Protein AF-A0A960NZS7-F1 (afdb_monomer_lite)

pLDDT: mean 84.93, std 19.06, range [23.38, 98.81]

Structure (mmCIF, N/CA/C/O backbone):
data_AF-A0A960NZS7-F1
#
_entry.id   AF-A0A960NZS7-F1
#
loop_
_atom_site.group_PDB
_atom_site.id
_atom_site.type_symbol
_atom_site.label_atom_id
_atom_site.label_alt_id
_atom_site.label_comp_id
_atom_site.label_asym_id
_atom_site.label_entity_id
_atom_site.label_seq_id
_atom_site.pdbx_PDB_ins_code
_atom_site.Cartn_x
_atom_site.Cartn_y
_atom_site.Cartn_z
_atom_site.occupancy
_atom_site.B_iso_or_equiv
_atom_site.auth_seq_id
_atom_site.auth_comp_id
_atom_site.auth_asym_id
_atom_site.auth_atom_id
_atom_site.pdbx_PDB_model_num
ATOM 1 N N . CYS A 1 1 ? 3.645 1.994 23.453 1.00 45.16 1 CYS A N 1
ATOM 2 C CA . CYS A 1 1 ? 3.636 1.157 24.664 1.00 45.16 1 CYS A CA 1
ATOM 3 C C . CYS A 1 1 ? 3.934 -0.326 24.383 1.00 45.16 1 CYS A C 1
ATOM 5 O O . CYS A 1 1 ? 4.189 -1.056 25.328 1.00 45.16 1 CYS A O 1
ATOM 7 N N . TRP A 1 2 ? 3.995 -0.788 23.126 1.00 35.06 2 TRP A N 1
ATOM 8 C CA . TRP A 1 2 ? 4.380 -2.169 22.777 1.00 35.06 2 TRP A CA 1
ATOM 9 C C . TRP A 1 2 ? 5.903 -2.358 22.680 1.00 35.06 2 TRP A C 1
ATOM 11 O O . TRP A 1 2 ? 6.435 -2.773 21.655 1.00 35.06 2 TRP A O 1
ATOM 21 N N . GLY A 1 3 ? 6.624 -1.995 23.743 1.00 25.56 3 GLY A N 1
ATOM 22 C CA . GLY A 1 3 ? 8.083 -2.057 23.790 1.00 25.56 3 GLY A CA 1
ATOM 23 C C . GLY A 1 3 ? 8.600 -2.420 25.179 1.00 25.56 3 GLY A C 1
ATOM 24 O O . GLY A 1 3 ? 8.335 -1.711 26.139 1.00 25.56 3 GLY A O 1
ATOM 25 N N . SER A 1 4 ? 9.371 -3.511 25.229 1.00 28.12 4 SER A N 1
ATOM 26 C CA . SER A 1 4 ? 10.197 -4.019 26.337 1.00 28.12 4 SER A CA 1
ATOM 27 C C . SER A 1 4 ? 9.500 -4.469 27.630 1.00 28.12 4 SER A C 1
ATOM 29 O O . SER A 1 4 ? 9.410 -3.703 28.580 1.00 28.12 4 SER A O 1
ATOM 31 N N . ASN A 1 5 ? 9.221 -5.774 27.736 1.00 26.98 5 ASN A N 1
ATOM 32 C CA . ASN A 1 5 ? 9.272 -6.490 29.016 1.00 26.98 5 ASN A CA 1
ATOM 33 C C . ASN A 1 5 ? 10.422 -7.504 28.959 1.00 26.98 5 ASN A C 1
ATOM 35 O O . ASN A 1 5 ? 10.287 -8.625 28.474 1.00 26.98 5 ASN A O 1
ATOM 39 N N . ALA A 1 6 ? 11.594 -7.063 29.412 1.00 28.30 6 ALA A N 1
ATOM 40 C CA . ALA A 1 6 ? 12.795 -7.870 29.560 1.00 28.30 6 ALA A CA 1
ATOM 41 C C . ALA A 1 6 ? 12.907 -8.401 30.998 1.00 28.30 6 ALA A C 1
ATOM 43 O O . ALA A 1 6 ? 13.619 -7.807 31.792 1.00 28.30 6 ALA A O 1
ATOM 44 N N . TRP A 1 7 ? 12.232 -9.514 31.306 1.00 24.92 7 TRP A N 1
ATOM 45 C CA . TRP A 1 7 ? 12.499 -10.454 32.418 1.00 24.92 7 TRP A CA 1
ATOM 46 C C . TRP A 1 7 ? 11.805 -11.774 32.005 1.00 24.92 7 TRP A C 1
ATOM 48 O O . TRP A 1 7 ? 10.628 -11.748 31.688 1.00 24.92 7 TRP A O 1
ATOM 58 N N . GLY A 1 8 ? 12.399 -12.957 31.845 1.00 23.69 8 GLY A N 1
ATOM 59 C CA . GLY A 1 8 ? 13.513 -13.582 32.542 1.00 23.69 8 GLY A CA 1
ATOM 60 C C . GLY A 1 8 ? 12.998 -14.847 33.252 1.00 23.69 8 GLY A C 1
ATOM 61 O O . GLY A 1 8 ? 12.491 -14.739 34.356 1.00 23.69 8 GLY A O 1
ATOM 62 N N . GLN A 1 9 ? 13.197 -16.018 32.625 1.00 23.97 9 GLN A N 1
ATOM 63 C CA . GLN A 1 9 ? 13.119 -17.392 33.176 1.00 23.97 9 GLN A CA 1
ATOM 64 C C . GLN A 1 9 ? 11.736 -18.058 33.367 1.00 23.97 9 GLN A C 1
ATOM 66 O O . GLN A 1 9 ? 11.056 -17.870 34.369 1.00 23.97 9 GLN A O 1
ATOM 71 N N . LEU A 1 10 ? 11.412 -18.998 32.467 1.00 24.64 10 LEU A N 1
ATOM 72 C CA . LEU A 1 10 ? 10.583 -20.164 32.794 1.00 24.64 10 LEU A CA 1
ATOM 73 C C . LEU A 1 10 ? 11.508 -21.265 33.330 1.00 24.64 10 LEU A C 1
ATOM 75 O O . LEU A 1 10 ? 12.201 -21.937 32.566 1.00 24.64 10 LEU A O 1
ATOM 79 N N . GLY A 1 11 ? 11.546 -21.382 34.657 1.00 23.41 11 GLY A N 1
ATOM 80 C CA . GLY A 1 11 ? 12.049 -22.546 35.378 1.00 23.41 11 GLY A CA 1
ATOM 81 C C . GLY A 1 11 ? 10.955 -23.605 35.527 1.00 23.41 11 GLY A C 1
ATOM 82 O O . GLY A 1 11 ? 9.764 -23.308 35.555 1.00 23.41 11 GLY A O 1
ATOM 83 N N . ASP A 1 12 ? 11.407 -24.844 35.566 1.00 26.50 12 ASP A N 1
ATOM 84 C CA . ASP A 1 12 ? 10.692 -26.111 35.550 1.00 26.50 12 ASP A CA 1
ATOM 85 C C . ASP A 1 12 ? 9.736 -26.371 36.732 1.00 26.50 12 ASP A C 1
ATOM 87 O O . ASP A 1 12 ? 9.848 -25.844 37.836 1.00 26.50 12 ASP A O 1
ATOM 91 N N . GLY A 1 13 ? 8.745 -27.232 36.484 1.00 26.81 13 GLY A N 1
ATOM 92 C CA . GLY A 1 13 ? 7.772 -27.646 37.488 1.00 26.81 13 GLY A CA 1
ATOM 93 C C . GLY A 1 13 ? 8.310 -28.675 38.485 1.00 26.81 13 GLY A C 1
ATOM 94 O O . GLY A 1 13 ? 9.044 -29.585 38.114 1.00 26.81 13 GLY A O 1
ATOM 95 N N . SER A 1 14 ? 7.840 -28.614 39.737 1.00 26.67 14 SER A N 1
ATOM 96 C CA . SER A 1 14 ? 7.465 -29.803 40.528 1.00 26.67 14 SER A CA 1
ATOM 97 C C . SER A 1 14 ? 6.821 -29.487 41.900 1.00 26.67 14 SER A C 1
ATOM 99 O O . SER A 1 14 ? 7.374 -28.787 42.733 1.00 26.67 14 SER A O 1
ATOM 101 N N . VAL A 1 15 ? 5.647 -30.105 42.111 1.00 26.52 15 VAL A N 1
ATOM 102 C CA . VAL A 1 15 ? 5.163 -30.846 43.307 1.00 26.52 15 VAL A CA 1
ATOM 103 C C . VAL A 1 15 ? 4.882 -30.127 44.658 1.00 26.52 15 VAL A C 1
ATOM 105 O O . VAL A 1 15 ? 5.738 -29.971 45.513 1.00 26.52 15 VAL A O 1
ATOM 108 N N . ALA A 1 16 ? 3.580 -29.896 44.884 1.00 25.95 16 ALA A N 1
ATOM 109 C CA . ALA A 1 16 ? 2.684 -30.419 45.943 1.00 25.95 16 ALA A CA 1
ATOM 110 C C . ALA A 1 16 ? 2.871 -30.215 47.480 1.00 25.95 16 ALA A C 1
ATOM 112 O O . ALA A 1 16 ? 3.876 -30.550 48.096 1.00 25.95 16 ALA A O 1
ATOM 113 N N . THR A 1 17 ? 1.687 -29.982 48.084 1.00 28.19 17 THR A N 1
ATOM 114 C CA . THR A 1 17 ? 1.135 -30.408 49.401 1.00 28.19 17 THR A CA 1
ATOM 115 C C . THR A 1 17 ? 1.127 -29.427 50.587 1.00 28.19 17 THR A C 1
ATOM 117 O O . THR A 1 17 ? 2.158 -28.918 50.998 1.00 28.19 17 THR A O 1
ATOM 120 N N . GLY A 1 18 ? -0.053 -29.281 51.233 1.00 26.06 18 GLY A N 1
ATOM 121 C CA . GLY A 1 18 ? -0.123 -28.980 52.679 1.00 26.06 18 GLY A CA 1
ATOM 122 C C . GLY A 1 18 ? -1.305 -28.170 53.261 1.00 26.06 18 GLY A C 1
ATOM 123 O O . GLY A 1 18 ? -1.115 -27.026 53.624 1.00 26.06 18 GLY A O 1
ATOM 124 N N . ARG A 1 19 ? -2.470 -28.820 53.459 1.00 26.89 19 ARG A N 1
ATOM 125 C CA . ARG A 1 19 ? -3.451 -28.734 54.594 1.00 26.89 19 ARG A CA 1
ATOM 126 C C . ARG A 1 19 ? -4.042 -27.384 55.124 1.00 26.89 19 ARG A C 1
ATOM 128 O O . ARG A 1 19 ? -3.345 -26.485 55.561 1.00 26.89 19 ARG A O 1
ATOM 135 N N . ARG A 1 20 ? -5.393 -27.379 55.221 1.00 28.55 20 ARG A N 1
ATOM 136 C CA . ARG A 1 20 ? -6.362 -26.461 55.912 1.00 28.55 20 ARG A CA 1
ATOM 137 C C . ARG A 1 20 ? -6.342 -26.600 57.470 1.00 28.55 20 ARG A C 1
ATOM 139 O O . ARG A 1 20 ? -5.531 -27.414 57.912 1.00 28.55 20 ARG A O 1
ATOM 146 N N . PRO A 1 21 ? -7.311 -26.091 58.307 1.00 41.53 21 PRO A N 1
ATOM 147 C CA . PRO A 1 21 ? -8.420 -25.078 58.203 1.00 41.53 21 PRO A CA 1
ATOM 148 C C . PRO A 1 21 ? -8.537 -24.125 59.447 1.00 41.53 21 PRO A C 1
ATOM 150 O O . PRO A 1 21 ? -7.731 -24.270 60.346 1.00 41.53 21 PRO A O 1
ATOM 153 N N . VAL A 1 22 ? -9.564 -23.241 59.561 1.00 26.53 22 VAL A N 1
ATOM 154 C CA . VAL A 1 22 ? -10.521 -23.101 60.718 1.00 26.53 22 VAL A CA 1
ATOM 155 C C . VAL A 1 22 ? -11.740 -22.205 60.341 1.00 26.53 22 VAL A C 1
ATOM 157 O O . VAL A 1 22 ? -11.600 -21.199 59.657 1.00 26.53 22 VAL A O 1
ATOM 160 N N . ARG A 1 23 ? -12.946 -22.596 60.803 1.00 26.88 23 ARG A N 1
ATOM 161 C CA . ARG A 1 23 ? -14.270 -21.909 60.775 1.00 26.88 23 ARG A CA 1
ATOM 162 C C . ARG A 1 23 ? -14.588 -21.268 62.143 1.00 26.88 23 ARG A C 1
ATOM 164 O O . ARG A 1 23 ? -14.261 -21.916 63.130 1.00 26.88 23 ARG A O 1
ATOM 171 N N . TRP A 1 24 ? -15.422 -20.210 62.212 1.00 23.38 24 TRP A N 1
ATOM 172 C CA . TRP A 1 24 ? -16.720 -20.249 62.942 1.00 23.38 24 TRP A CA 1
ATOM 173 C C . TRP A 1 24 ? -17.677 -19.050 62.711 1.00 23.38 24 TRP A C 1
ATOM 175 O O . TRP A 1 24 ? -17.259 -17.960 62.351 1.00 23.38 24 TRP A O 1
ATOM 185 N N . LEU A 1 25 ? -18.975 -19.337 62.911 1.00 32.06 25 LEU A N 1
ATOM 186 C CA . LEU A 1 25 ? -20.222 -18.595 62.627 1.00 32.06 25 LEU A CA 1
ATOM 187 C C . LEU A 1 25 ? -20.608 -17.455 63.603 1.00 32.06 25 LEU A C 1
ATOM 189 O O . LEU A 1 25 ? -20.271 -17.517 64.782 1.00 32.06 25 LEU A O 1
ATOM 193 N N . GLY A 1 26 ? -21.541 -16.577 63.174 1.00 25.48 26 GLY A N 1
ATOM 194 C CA . GLY A 1 26 ? -22.447 -15.854 64.089 1.00 25.48 26 GLY A CA 1
ATOM 195 C C . GLY A 1 26 ? -23.623 -15.041 63.481 1.00 25.48 26 GLY A C 1
ATOM 196 O O . GLY A 1 26 ? -23.440 -13.887 63.137 1.00 25.48 26 GLY A O 1
ATOM 197 N N . LYS A 1 27 ? -24.823 -15.661 63.455 1.00 29.19 27 LYS A N 1
ATOM 198 C CA . LYS A 1 27 ? -26.230 -15.193 63.708 1.00 29.19 27 LYS A CA 1
ATOM 199 C C . LYS A 1 27 ? -26.909 -13.991 62.979 1.00 29.19 27 LYS A C 1
ATOM 201 O O . LYS A 1 27 ? -26.410 -12.878 62.939 1.00 29.19 27 LYS A O 1
ATOM 206 N N . SER A 1 28 ? -28.164 -14.240 62.562 1.00 30.06 28 SER A N 1
ATOM 207 C CA . SER A 1 28 ? -29.172 -13.367 61.897 1.00 30.06 28 SER A CA 1
ATOM 208 C C . SER A 1 28 ? -30.243 -12.811 62.874 1.00 30.06 28 SER A C 1
ATOM 210 O O . SER A 1 28 ? -30.555 -13.502 63.842 1.00 30.06 28 SER A O 1
ATOM 212 N N . ALA A 1 29 ? -30.823 -11.604 62.688 1.00 28.95 29 ALA A N 1
ATOM 213 C CA . ALA A 1 29 ? -32.162 -11.240 62.114 1.00 28.95 29 ALA A CA 1
ATOM 214 C C . ALA A 1 29 ? -32.610 -9.845 62.689 1.00 28.95 29 ALA A C 1
ATOM 216 O O . ALA A 1 29 ? -31.972 -9.458 63.669 1.00 28.95 29 ALA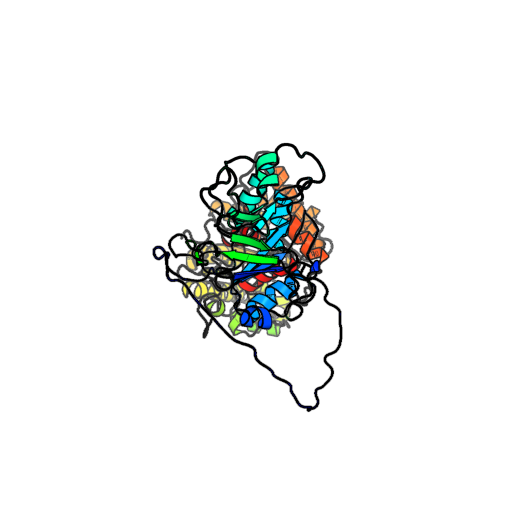 A O 1
ATOM 217 N N . PRO A 1 30 ? -33.671 -9.098 62.236 1.00 32.94 30 PRO A N 1
ATOM 218 C CA . PRO A 1 30 ? -34.753 -9.381 61.263 1.00 32.94 30 PRO A CA 1
ATOM 219 C C . PRO A 1 30 ? -34.999 -8.297 60.159 1.00 32.94 30 PRO A C 1
ATOM 221 O O . PRO A 1 30 ? -34.432 -7.210 60.182 1.00 32.94 30 PRO A O 1
ATOM 224 N N . ARG A 1 31 ? -35.878 -8.596 59.180 1.00 34.34 31 ARG A N 1
ATOM 225 C CA . ARG A 1 31 ? -36.291 -7.722 58.046 1.00 34.34 31 ARG A CA 1
ATOM 226 C C . ARG A 1 31 ? -37.604 -6.951 58.307 1.00 34.34 31 ARG A C 1
ATOM 228 O O . ARG A 1 31 ? -38.533 -7.565 58.829 1.00 34.34 31 ARG A O 1
ATOM 235 N N . PRO A 1 32 ? -37.776 -5.736 57.749 1.00 29.38 32 PRO A N 1
ATOM 236 C CA . PRO A 1 32 ? -39.064 -5.210 57.284 1.00 29.38 32 PRO A CA 1
ATOM 237 C C . PRO A 1 32 ? -39.233 -5.339 55.745 1.00 29.38 32 PRO A C 1
ATOM 239 O O . PRO A 1 32 ? -38.259 -5.515 55.015 1.00 29.38 32 PRO A O 1
ATOM 242 N N . ARG A 1 33 ? -40.479 -5.285 55.243 1.00 30.58 33 ARG A N 1
ATOM 243 C CA . ARG A 1 33 ? -40.894 -5.364 53.813 1.00 30.58 33 ARG A CA 1
ATOM 244 C C . ARG A 1 33 ? -41.700 -4.086 53.440 1.00 30.58 33 ARG A C 1
ATOM 246 O O . ARG A 1 33 ? -42.176 -3.429 54.359 1.00 30.58 33 ARG A O 1
ATOM 253 N N . PRO A 1 34 ? -41.910 -3.741 52.153 1.00 41.97 34 PRO A N 1
ATOM 254 C CA . PRO A 1 34 ? -41.131 -2.739 51.409 1.00 41.97 34 PRO A CA 1
ATOM 255 C C . PRO A 1 34 ? -41.996 -1.569 50.867 1.00 41.97 34 PRO A C 1
ATOM 257 O O . PRO A 1 34 ? -43.221 -1.691 50.844 1.00 41.97 34 PRO A O 1
ATOM 260 N N . PRO A 1 35 ? -41.415 -0.484 50.317 1.00 30.25 35 PRO A N 1
ATOM 261 C CA . PRO A 1 35 ? -42.078 0.314 49.292 1.00 30.25 35 PRO A CA 1
ATOM 262 C C . PRO A 1 35 ? -41.735 -0.194 47.881 1.00 30.25 35 PRO A C 1
ATOM 264 O O . PRO A 1 35 ? -40.772 -0.928 47.678 1.00 30.25 35 PRO A O 1
ATOM 267 N N . LEU A 1 36 ? -42.607 0.173 46.946 1.00 34.50 36 LEU A N 1
ATOM 268 C CA . LEU A 1 36 ? -42.810 -0.353 45.598 1.00 34.50 36 LEU A CA 1
ATOM 269 C C . LEU A 1 36 ? -41.548 -0.692 44.784 1.00 34.50 36 LEU A C 1
ATOM 271 O O . LEU A 1 36 ? -40.560 0.032 44.767 1.00 34.50 36 LEU A O 1
ATOM 275 N N . ALA A 1 37 ? -41.661 -1.809 44.064 1.00 40.31 37 ALA A N 1
ATOM 276 C CA . ALA A 1 37 ? -40.643 -2.414 43.223 1.00 40.31 37 ALA A CA 1
ATOM 277 C C . ALA A 1 37 ? -40.098 -1.460 42.147 1.00 40.31 37 ALA A C 1
ATOM 279 O O . ALA A 1 37 ? -40.767 -1.190 41.152 1.00 40.31 37 ALA A O 1
ATOM 280 N N . ALA A 1 38 ? -38.841 -1.052 42.315 1.00 37.16 38 ALA A N 1
ATOM 281 C CA . ALA A 1 38 ? -37.919 -0.927 41.196 1.00 37.16 38 ALA A CA 1
ATOM 282 C C . ALA A 1 38 ? -37.373 -2.332 40.897 1.00 37.16 38 ALA A C 1
ATOM 284 O O . ALA A 1 38 ? -37.069 -3.095 41.819 1.00 37.16 38 ALA A O 1
ATOM 285 N N . SER A 1 39 ? -37.322 -2.700 39.620 1.00 36.25 39 SER A N 1
ATOM 286 C CA . SER A 1 39 ? -36.790 -3.977 39.137 1.00 36.25 39 SER A CA 1
ATOM 287 C C . SER A 1 39 ? -35.440 -4.289 39.802 1.00 36.25 39 SER A C 1
ATOM 289 O O . SER A 1 39 ? -34.476 -3.547 39.642 1.00 36.25 39 SER A O 1
ATOM 291 N N . SER A 1 40 ? -35.372 -5.347 40.616 1.00 42.84 40 SER A N 1
ATOM 292 C CA . SER A 1 40 ? -34.230 -5.635 41.494 1.00 42.84 40 SER A CA 1
ATOM 293 C C . SER A 1 40 ? -33.114 -6.396 40.775 1.00 42.84 40 SER A C 1
ATOM 295 O O . SER A 1 40 ? -32.764 -7.515 41.163 1.00 42.84 40 SER A O 1
ATOM 297 N N . VAL A 1 41 ? -32.552 -5.803 39.728 1.00 58.62 41 VAL A N 1
ATOM 298 C CA . VAL A 1 41 ? -31.258 -6.241 39.203 1.00 58.62 41 VAL A CA 1
ATOM 299 C C . VAL A 1 41 ? -30.200 -5.423 39.938 1.00 58.62 41 VAL A C 1
ATOM 301 O O . VAL A 1 41 ? -30.225 -4.196 39.902 1.00 58.62 41 VAL A O 1
ATOM 304 N N . ALA A 1 42 ? -29.316 -6.086 40.690 1.00 69.00 42 ALA A N 1
ATOM 305 C CA . ALA A 1 42 ? -28.184 -5.399 41.309 1.00 69.00 42 ALA A CA 1
ATOM 306 C C . ALA A 1 42 ? -27.371 -4.687 40.210 1.00 69.00 42 ALA A C 1
ATOM 308 O O . ALA A 1 42 ? -27.179 -5.286 39.149 1.00 69.00 42 ALA A O 1
ATOM 309 N N . PRO A 1 43 ? -26.904 -3.443 40.433 1.00 79.81 43 PRO A N 1
ATOM 310 C CA . PRO A 1 43 ? -26.186 -2.705 39.405 1.00 79.81 43 PRO A CA 1
ATOM 311 C C . PRO A 1 43 ? -24.934 -3.478 38.989 1.00 79.81 43 PRO A C 1
ATOM 313 O O . PRO A 1 43 ? -24.236 -4.053 39.829 1.00 79.81 43 PRO A O 1
ATOM 316 N N . LEU A 1 44 ? -24.676 -3.512 37.684 1.00 92.44 44 LEU A N 1
ATOM 317 C CA . LEU A 1 44 ? -23.539 -4.217 37.107 1.00 92.44 44 LEU A CA 1
ATOM 318 C C . LEU A 1 44 ? -22.246 -3.526 37.560 1.00 92.44 44 LEU A C 1
ATOM 320 O O . LEU A 1 44 ? -22.124 -2.308 37.442 1.00 92.44 44 LEU A O 1
ATOM 324 N N . ARG A 1 45 ? -21.310 -4.299 38.122 1.00 95.88 45 ARG A N 1
ATOM 325 C CA . ARG A 1 45 ? -20.086 -3.790 38.761 1.00 95.88 45 ARG A CA 1
ATOM 326 C C . ARG A 1 45 ? -18.848 -4.013 37.901 1.00 95.88 45 ARG A C 1
ATOM 328 O O . ARG A 1 45 ? -18.781 -4.983 37.140 1.00 95.88 45 ARG A O 1
ATOM 335 N N . GLY A 1 46 ? -17.883 -3.129 38.092 1.00 96.75 46 GLY A N 1
ATOM 336 C CA . GLY A 1 46 ? -16.543 -3.228 37.543 1.00 96.75 46 GLY A CA 1
ATOM 337 C C . GLY A 1 46 ? -15.547 -2.486 38.420 1.00 96.75 46 GLY A C 1
ATOM 338 O O . GLY A 1 46 ? -15.897 -1.959 39.484 1.00 96.75 46 GLY A O 1
ATOM 339 N N . LEU A 1 47 ? -14.306 -2.442 37.962 1.00 97.31 47 LEU A N 1
ATOM 340 C CA . LEU A 1 47 ? -13.223 -1.730 38.626 1.00 97.31 47 LEU A CA 1
ATOM 341 C C . LEU A 1 47 ? -12.359 -1.004 37.600 1.00 97.31 47 LEU A C 1
ATOM 343 O O . LEU A 1 47 ? -12.338 -1.401 36.438 1.00 97.31 47 LEU A O 1
ATOM 347 N N . ASP A 1 48 ? -11.686 0.058 38.014 1.00 97.88 48 ASP A N 1
ATOM 348 C CA . ASP A 1 48 ? -10.664 0.700 37.195 1.00 97.88 48 ASP A CA 1
ATOM 349 C C . ASP A 1 48 ? -9.301 0.700 37.890 1.00 97.88 48 ASP A C 1
ATOM 351 O O . ASP A 1 48 ? -9.210 0.622 39.122 1.00 97.88 48 ASP A O 1
ATOM 355 N N . VAL A 1 49 ? -8.252 0.646 37.066 1.00 97.50 49 VAL A N 1
ATOM 356 C CA . VAL A 1 49 ? -6.860 0.443 37.476 1.00 97.50 49 VAL A CA 1
ATOM 357 C C . VAL A 1 49 ? -5.904 1.309 36.667 1.00 97.50 49 VAL A C 1
ATOM 359 O O . VAL A 1 49 ? -6.178 1.719 35.541 1.00 97.50 49 VAL A O 1
ATOM 362 N N . SER A 1 50 ? -4.725 1.527 37.230 1.00 93.69 50 SER A N 1
ATOM 363 C CA . SER A 1 50 ? -3.587 2.174 36.571 1.00 93.69 50 SER A CA 1
ATOM 364 C C . SER A 1 50 ? -2.290 1.551 37.081 1.00 93.69 50 SER A C 1
ATOM 366 O O . SER A 1 50 ? -2.315 0.598 37.863 1.00 93.69 50 SER A O 1
ATOM 368 N N . TYR A 1 51 ? -1.141 2.114 36.726 1.00 89.00 51 TYR A N 1
ATOM 369 C CA . TYR A 1 51 ? 0.158 1.725 37.267 1.00 89.00 51 TYR A CA 1
ATOM 370 C C . TYR A 1 51 ? 0.225 1.764 38.804 1.00 89.00 51 TYR A C 1
ATOM 372 O O . TYR A 1 51 ? 1.074 1.096 39.392 1.00 89.00 51 TYR A O 1
ATOM 380 N N . HIS A 1 52 ? -0.666 2.507 39.475 1.00 89.69 52 HIS A N 1
ATOM 381 C CA . HIS A 1 52 ? -0.797 2.487 40.935 1.00 89.69 52 HIS A CA 1
ATOM 382 C C . HIS A 1 52 ? -1.319 1.150 41.480 1.00 89.69 52 HIS A C 1
ATOM 384 O O . HIS A 1 52 ? -1.010 0.790 42.617 1.00 89.69 52 HIS A O 1
ATOM 390 N N . SER A 1 53 ? -2.079 0.409 40.675 1.00 93.25 53 SER A N 1
ATOM 391 C CA . SER A 1 53 ? -2.619 -0.906 41.020 1.00 93.25 53 SER A CA 1
ATOM 392 C C . SER A 1 53 ? -1.576 -2.018 40.878 1.00 93.25 53 SER A C 1
ATOM 394 O O . SER A 1 53 ? -1.685 -3.038 41.552 1.00 93.25 53 SER A O 1
ATOM 396 N N . GLY A 1 54 ? -0.535 -1.828 40.061 1.00 90.69 54 GLY A N 1
ATOM 397 C CA . GLY A 1 54 ? 0.485 -2.850 39.820 1.00 90.69 54 GLY A CA 1
ATOM 398 C C . GLY A 1 54 ? -0.102 -4.091 39.146 1.00 90.69 54 GLY A C 1
ATOM 399 O O . GLY A 1 54 ? -0.823 -3.974 38.172 1.00 90.69 54 GLY A O 1
ATOM 400 N N . HIS A 1 55 ? 0.203 -5.291 39.640 1.00 89.31 55 HIS A N 1
ATOM 401 C CA . HIS A 1 55 ? -0.372 -6.522 39.086 1.00 89.31 55 HIS A CA 1
ATOM 402 C C . HIS A 1 55 ? -1.783 -6.786 39.635 1.00 89.31 55 HIS A C 1
ATOM 404 O O . HIS A 1 55 ? -2.009 -6.649 40.838 1.00 89.31 55 HIS A O 1
ATOM 410 N N . VAL A 1 56 ? -2.701 -7.224 38.767 1.00 93.19 56 VAL A N 1
ATOM 411 C CA . VAL A 1 56 ? -4.124 -7.424 39.087 1.00 93.19 56 VAL A CA 1
ATOM 412 C C . VAL A 1 56 ? -4.543 -8.876 38.845 1.00 93.19 56 VAL A C 1
ATOM 414 O O . VAL A 1 56 ? -4.374 -9.404 37.746 1.00 93.19 56 VAL A O 1
ATOM 417 N N . ASP A 1 57 ? -5.158 -9.511 39.845 1.00 93.88 57 ASP A N 1
ATOM 418 C CA . ASP A 1 57 ? -5.823 -10.810 39.693 1.00 93.88 57 ASP A CA 1
ATOM 419 C C . ASP A 1 57 ? -7.249 -10.623 39.144 1.00 93.88 57 ASP A C 1
ATOM 421 O O . ASP A 1 57 ? -8.239 -10.444 39.866 1.00 93.88 57 ASP A O 1
ATOM 425 N N . TRP A 1 58 ? -7.360 -10.676 37.818 1.00 94.75 58 TRP A N 1
ATOM 426 C CA . TRP A 1 58 ? -8.634 -10.544 37.112 1.00 94.75 58 TRP A CA 1
ATOM 427 C C . TRP A 1 58 ? -9.598 -11.711 37.363 1.00 94.75 58 TRP A C 1
ATOM 429 O O . TRP A 1 58 ? -10.816 -11.529 37.298 1.00 94.75 58 TRP A O 1
ATOM 439 N N . ALA A 1 59 ? -9.095 -12.903 37.701 1.00 93.06 59 ALA A N 1
ATOM 440 C CA . ALA A 1 59 ? -9.946 -14.041 38.039 1.00 93.06 59 ALA A CA 1
ATOM 441 C C . ALA A 1 59 ? -10.629 -13.829 39.399 1.00 93.06 59 ALA A C 1
ATOM 443 O O . ALA A 1 59 ? -11.821 -14.126 39.547 1.00 93.06 59 ALA A O 1
ATOM 444 N N . ALA A 1 60 ? -9.915 -13.256 40.373 1.00 95.31 60 ALA A N 1
ATOM 445 C CA . ALA A 1 60 ? -10.488 -12.837 41.648 1.00 95.31 60 ALA A CA 1
ATOM 446 C C . ALA A 1 60 ? -11.556 -11.743 41.461 1.00 95.31 60 ALA A C 1
ATOM 448 O O . ALA A 1 60 ? -12.623 -11.821 42.079 1.00 95.31 60 ALA A O 1
ATOM 449 N N . ALA A 1 61 ? -11.340 -10.787 40.549 1.00 95.50 61 ALA A N 1
ATOM 450 C CA . ALA A 1 61 ? -12.342 -9.774 40.200 1.00 95.50 61 ALA A CA 1
ATOM 451 C C . ALA A 1 61 ? -13.628 -10.407 39.629 1.00 95.50 61 ALA A C 1
ATOM 453 O O . ALA A 1 61 ? -14.741 -10.148 40.105 1.00 95.50 61 ALA A O 1
ATOM 454 N N . VAL A 1 62 ? -13.498 -11.337 38.677 1.00 94.38 62 VAL A N 1
ATOM 455 C CA . VAL A 1 62 ? -14.644 -12.093 38.136 1.00 94.38 62 VAL A CA 1
ATOM 456 C C . VAL A 1 62 ? -15.370 -12.875 39.236 1.00 94.38 62 VAL A C 1
ATOM 458 O O . VAL A 1 62 ? -16.606 -12.853 39.295 1.00 94.38 62 VAL A O 1
ATOM 461 N N . ALA A 1 63 ? -14.627 -13.521 40.143 1.00 94.06 63 ALA A N 1
ATOM 462 C CA . ALA A 1 63 ? -15.179 -14.280 41.267 1.00 94.06 63 ALA A CA 1
ATOM 463 C C . ALA A 1 63 ? -15.931 -13.392 42.276 1.00 94.06 63 ALA A C 1
ATOM 465 O O . ALA A 1 63 ? -16.954 -13.811 42.826 1.00 94.06 63 ALA A O 1
ATOM 466 N N . ARG A 1 64 ? -15.485 -12.144 42.473 1.00 93.88 64 ARG A N 1
ATOM 467 C CA . ARG A 1 64 ? -16.192 -11.113 43.254 1.00 93.88 64 ARG A CA 1
ATOM 468 C C . ARG A 1 64 ? -17.497 -10.667 42.587 1.00 93.88 64 ARG A C 1
ATOM 470 O O . ARG A 1 64 ? -18.389 -10.127 43.251 1.00 93.88 64 ARG A O 1
ATOM 477 N N . GLY A 1 65 ? -17.638 -10.930 41.289 1.00 93.62 65 GLY A N 1
ATOM 478 C CA . GLY A 1 65 ? -18.816 -10.634 40.485 1.00 93.62 65 GLY A CA 1
ATOM 479 C C . GLY A 1 65 ? -18.667 -9.398 39.603 1.00 93.62 65 GLY A C 1
ATOM 480 O O . GLY A 1 65 ? -19.692 -8.826 39.231 1.00 93.62 65 GLY A O 1
ATOM 481 N N . ASP A 1 66 ? -17.439 -8.976 39.302 1.00 95.94 66 ASP A N 1
ATOM 482 C CA . ASP A 1 66 ? -17.176 -7.930 38.315 1.00 95.94 66 ASP A CA 1
ATOM 483 C C . ASP A 1 66 ? -17.431 -8.431 36.894 1.00 95.94 66 ASP A C 1
ATOM 485 O O . ASP A 1 66 ? -17.390 -9.635 36.613 1.00 95.94 66 ASP A O 1
ATOM 489 N N . ARG A 1 67 ? -17.799 -7.504 36.011 1.00 95.56 67 ARG A N 1
ATOM 490 C CA . ARG A 1 67 ? -18.193 -7.795 34.623 1.00 95.56 67 ARG A CA 1
ATOM 491 C C . ARG A 1 67 ? -17.495 -6.915 33.595 1.00 95.56 67 ARG A C 1
ATOM 493 O O . ARG A 1 67 ? -17.464 -7.285 32.426 1.00 95.56 67 ARG A O 1
ATOM 500 N N . PHE A 1 68 ? -16.924 -5.799 34.030 1.00 98.00 68 PHE A N 1
ATOM 501 C CA . PHE A 1 68 ? -16.063 -4.960 33.213 1.00 98.00 68 PHE A CA 1
ATOM 502 C C . PHE A 1 68 ? -14.877 -4.453 34.030 1.00 98.00 68 PHE A C 1
ATOM 504 O O . PHE A 1 68 ? -14.940 -4.425 35.263 1.00 98.00 68 PHE A O 1
ATOM 511 N N . GLY A 1 69 ? -13.827 -4.031 33.338 1.00 97.81 69 GLY A N 1
ATOM 512 C CA . GLY A 1 69 ? -12.736 -3.267 33.920 1.00 97.81 69 GLY A CA 1
ATOM 513 C C . GLY A 1 69 ? -12.295 -2.136 32.996 1.00 97.81 69 GLY A C 1
ATOM 514 O O . GLY A 1 69 ? -12.509 -2.210 31.787 1.00 97.81 69 GLY A O 1
ATOM 515 N N . LEU A 1 70 ? -11.708 -1.085 33.565 1.00 98.50 70 LEU A N 1
ATOM 516 C CA . LEU A 1 70 ? -11.075 0.007 32.824 1.00 98.50 70 LEU A CA 1
ATOM 517 C C . LEU A 1 70 ? -9.607 0.131 33.243 1.00 98.50 70 LEU A C 1
ATOM 519 O O . LEU A 1 70 ? -9.295 -0.018 34.418 1.00 98.50 70 LEU A O 1
ATOM 523 N N . THR A 1 71 ? -8.698 0.407 32.312 1.00 98.19 71 THR A N 1
ATOM 524 C CA . THR A 1 71 ? -7.282 0.646 32.635 1.00 98.19 71 THR A CA 1
ATOM 525 C C . THR A 1 71 ? -6.784 1.960 32.052 1.00 98.19 71 THR A C 1
ATOM 527 O O . THR A 1 71 ? -7.146 2.317 30.928 1.00 98.19 71 THR A O 1
ATOM 530 N N . LEU A 1 72 ? -5.918 2.664 32.782 1.00 97.38 72 LEU A N 1
ATOM 531 C CA . LEU A 1 72 ? -5.178 3.791 32.223 1.00 97.38 72 LEU A CA 1
ATOM 532 C C . LEU A 1 72 ? -4.314 3.265 31.078 1.00 97.38 72 LEU A C 1
ATOM 534 O O . LEU A 1 72 ? -3.619 2.261 31.237 1.00 97.38 72 LEU A O 1
ATOM 538 N N . ALA A 1 73 ? -4.378 3.928 29.927 1.00 91.06 73 ALA A N 1
ATOM 539 C CA . ALA A 1 73 ? -3.528 3.614 28.783 1.00 91.06 73 ALA A CA 1
ATOM 540 C C . ALA A 1 73 ? -2.455 4.678 28.574 1.00 91.06 73 ALA A C 1
ATOM 542 O O . ALA A 1 73 ? -1.275 4.368 28.412 1.00 91.06 73 ALA A O 1
ATOM 543 N N . THR A 1 74 ? -2.875 5.942 28.562 1.00 92.94 74 THR A N 1
ATOM 544 C CA . THR A 1 74 ? -2.028 7.077 28.185 1.00 92.94 74 THR A CA 1
ATOM 545 C C . THR A 1 74 ? -2.391 8.324 28.980 1.00 92.94 74 THR A C 1
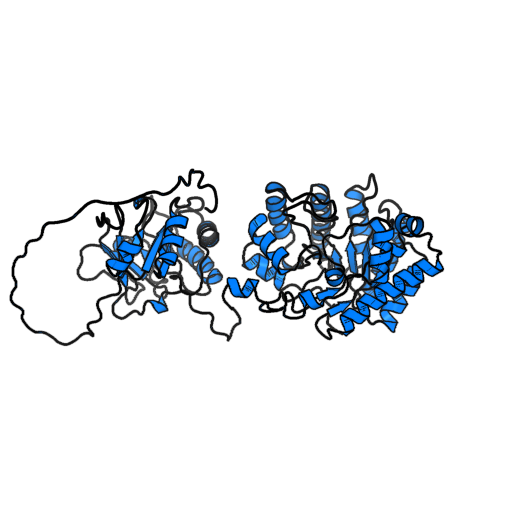ATOM 547 O O . THR A 1 74 ? -3.506 8.442 29.487 1.00 92.94 74 THR A O 1
ATOM 550 N N . ALA A 1 75 ? -1.452 9.261 29.084 1.00 93.31 75 ALA A N 1
ATOM 551 C CA . ALA A 1 75 ? -1.692 10.589 29.637 1.00 93.31 75 ALA A CA 1
ATOM 552 C C . ALA A 1 75 ? -0.911 11.624 28.825 1.00 93.31 75 ALA A C 1
ATOM 554 O O . ALA A 1 75 ? 0.257 11.393 28.512 1.00 93.31 75 ALA A O 1
ATOM 555 N N . GLY A 1 76 ? -1.525 12.756 28.485 1.00 91.31 76 GLY A N 1
ATOM 556 C CA . GLY A 1 76 ? -0.843 13.759 27.661 1.00 91.31 76 GLY A CA 1
ATOM 557 C C . GLY A 1 76 ? -0.360 13.182 26.323 1.00 91.31 76 GLY A C 1
ATOM 558 O O . GLY A 1 76 ? -0.916 12.211 25.811 1.00 91.31 76 GLY A O 1
ATOM 559 N N . VAL A 1 77 ? 0.669 13.774 25.732 1.00 85.31 77 VAL A N 1
ATOM 560 C CA . VAL A 1 77 ? 1.139 13.377 24.387 1.00 85.31 77 VAL A CA 1
ATOM 561 C C . VAL A 1 77 ? 2.177 12.250 24.374 1.00 85.31 77 VAL A C 1
ATOM 563 O O . VAL A 1 77 ? 2.500 11.745 23.303 1.00 85.31 77 VAL A O 1
ATOM 566 N N . ASP A 1 78 ? 2.721 11.856 25.530 1.00 79.94 78 ASP A N 1
ATOM 567 C CA . ASP A 1 78 ? 3.899 10.978 25.590 1.00 79.94 78 ASP A CA 1
ATOM 568 C C . ASP A 1 78 ? 3.852 9.871 26.656 1.00 79.94 78 ASP A C 1
ATOM 570 O O . ASP A 1 78 ? 4.558 8.865 26.522 1.00 79.94 78 ASP A O 1
ATOM 574 N N . PHE A 1 79 ? 3.021 9.986 27.696 1.00 86.94 79 PHE A N 1
ATOM 575 C CA . PHE A 1 79 ? 2.991 8.984 28.758 1.00 86.94 79 PHE A CA 1
ATOM 576 C C . PHE A 1 79 ? 2.211 7.738 28.331 1.00 86.94 79 PHE A C 1
ATOM 578 O O . PHE A 1 79 ? 1.092 7.816 27.820 1.00 86.94 79 PHE A O 1
ATOM 585 N N . CYS A 1 80 ? 2.810 6.581 28.600 1.00 79.69 80 CYS A N 1
ATOM 586 C CA . CYS A 1 80 ? 2.225 5.249 28.500 1.00 79.69 80 CYS A CA 1
ATOM 587 C C . CYS A 1 80 ? 2.161 4.645 29.901 1.00 79.69 80 CYS A C 1
ATOM 589 O O . CYS A 1 80 ? 3.182 4.626 30.592 1.00 79.69 80 CYS A O 1
ATOM 591 N N . ASP A 1 81 ? 1.021 4.080 30.289 1.00 81.38 81 ASP A N 1
ATOM 592 C CA . ASP A 1 81 ? 0.964 3.293 31.517 1.00 81.38 81 ASP A CA 1
ATOM 593 C C . ASP A 1 81 ? 1.770 1.985 31.338 1.00 81.38 81 ASP A C 1
ATOM 595 O O . ASP A 1 81 ? 1.483 1.210 30.419 1.00 81.38 81 ASP A O 1
ATOM 599 N N . PRO A 1 82 ? 2.790 1.716 32.177 1.00 79.38 82 PRO A N 1
ATOM 600 C CA . PRO A 1 82 ? 3.638 0.531 32.042 1.00 79.38 82 PRO A CA 1
ATOM 601 C C . PRO A 1 82 ? 2.904 -0.798 32.277 1.00 79.38 82 PRO A C 1
ATOM 603 O O . PRO A 1 82 ? 3.396 -1.832 31.832 1.00 79.38 82 PRO A O 1
ATOM 606 N N . PHE A 1 83 ? 1.748 -0.791 32.947 1.00 81.19 83 PHE A N 1
ATOM 607 C CA . PHE A 1 83 ? 0.919 -1.976 33.184 1.00 81.19 83 PHE A CA 1
ATOM 608 C C . PHE A 1 83 ? -0.258 -2.092 32.208 1.00 81.19 83 PHE A C 1
ATOM 610 O O . PHE A 1 83 ? -0.997 -3.076 32.272 1.00 81.19 83 PHE A O 1
ATOM 617 N N . PHE A 1 84 ? -0.430 -1.138 31.280 1.00 86.06 84 PHE A N 1
ATOM 618 C CA . PHE A 1 84 ? -1.567 -1.113 30.354 1.00 86.06 84 PHE A CA 1
ATOM 619 C C . PHE A 1 84 ? -1.781 -2.456 29.653 1.00 86.06 84 PHE A C 1
ATOM 621 O O . PHE A 1 84 ? -2.884 -2.992 29.688 1.00 86.06 84 PHE A O 1
ATOM 628 N N . PHE A 1 85 ? -0.733 -3.014 29.041 1.00 79.81 85 PHE A N 1
ATOM 629 C CA . PHE A 1 85 ? -0.845 -4.258 28.279 1.00 79.81 85 PHE A CA 1
ATOM 630 C C . PHE A 1 85 ? -1.262 -5.444 29.162 1.00 79.81 85 PHE A C 1
ATOM 632 O O . PHE A 1 85 ? -2.179 -6.185 28.805 1.00 79.81 85 PHE A O 1
ATOM 639 N N . ASP A 1 86 ? -0.642 -5.583 30.335 1.00 77.12 86 ASP A N 1
ATOM 640 C CA . ASP A 1 86 ? -0.941 -6.662 31.281 1.00 77.12 86 ASP A CA 1
ATOM 641 C C . ASP A 1 86 ? -2.391 -6.573 31.785 1.00 77.12 86 ASP A C 1
ATOM 643 O O . ASP A 1 86 ? -3.091 -7.585 31.882 1.00 77.12 86 ASP A O 1
ATOM 647 N N . HIS A 1 87 ? -2.879 -5.361 32.062 1.00 91.44 87 HIS A N 1
ATOM 648 C CA . HIS A 1 87 ? -4.275 -5.127 32.426 1.00 91.44 87 HIS A CA 1
ATOM 649 C C . HIS A 1 87 ? -5.231 -5.414 31.268 1.00 91.44 87 HIS A C 1
ATOM 651 O O . HIS A 1 87 ? -6.222 -6.125 31.442 1.00 91.44 87 HIS A O 1
ATOM 657 N N . TRP A 1 88 ? -4.927 -4.876 30.088 1.00 89.94 88 TRP A N 1
ATOM 658 C CA . TRP A 1 88 ? -5.752 -4.976 28.889 1.00 89.94 88 TRP A CA 1
ATOM 659 C C . TRP A 1 88 ? -5.983 -6.431 28.476 1.00 89.94 88 TRP A C 1
ATOM 661 O O . TRP A 1 88 ? -7.126 -6.860 28.282 1.00 89.94 88 TRP A O 1
ATOM 671 N N . GLU A 1 89 ? -4.910 -7.219 28.410 1.00 82.06 89 GLU A N 1
ATOM 672 C CA . GLU A 1 89 ? -4.991 -8.638 28.072 1.00 82.06 89 GLU A CA 1
ATOM 673 C C . GLU A 1 89 ? -5.522 -9.487 29.225 1.00 82.06 89 GLU A C 1
ATOM 675 O O . GLU A 1 89 ? -6.293 -10.421 28.990 1.00 82.06 89 GLU A O 1
ATOM 680 N N . GLY A 1 90 ? -5.177 -9.152 30.470 1.00 80.88 90 GLY A N 1
ATOM 681 C CA . GLY A 1 90 ? -5.681 -9.851 31.647 1.00 80.88 90 GLY A CA 1
ATOM 682 C C . GLY A 1 90 ? -7.208 -9.793 31.762 1.00 80.88 90 GLY A C 1
ATOM 683 O O . GLY A 1 90 ? -7.849 -10.821 32.000 1.00 80.88 90 GLY A O 1
ATOM 684 N N . MET A 1 91 ? -7.813 -8.631 31.490 1.00 93.56 91 MET A N 1
ATOM 685 C CA . MET A 1 91 ? -9.273 -8.482 31.430 1.00 93.56 91 MET A CA 1
ATOM 686 C C . MET A 1 91 ? -9.899 -9.362 30.344 1.00 93.56 91 MET A C 1
ATOM 688 O O . MET A 1 91 ? -10.869 -10.076 30.621 1.00 93.56 91 MET A O 1
ATOM 692 N N . ARG A 1 92 ? -9.322 -9.366 29.131 1.00 84.19 92 ARG A N 1
ATOM 693 C CA . ARG A 1 92 ? -9.807 -10.196 28.016 1.00 84.19 92 ARG A CA 1
ATOM 694 C C . ARG A 1 92 ? -9.757 -11.682 28.370 1.00 84.19 92 ARG A C 1
ATOM 696 O O . ARG A 1 92 ? -10.731 -12.399 28.158 1.00 84.19 92 ARG A O 1
ATOM 703 N N . GLN A 1 93 ? -8.640 -12.148 28.928 1.00 75.81 93 GLN A N 1
ATOM 704 C CA . GLN A 1 93 ? -8.446 -13.554 29.302 1.00 75.81 93 GLN A CA 1
ATOM 705 C C . GLN A 1 93 ? -9.397 -14.004 30.418 1.00 75.81 93 GLN A C 1
ATOM 707 O O . GLN A 1 93 ? -9.854 -15.147 30.410 1.00 75.81 93 GLN A O 1
ATOM 712 N N . ALA A 1 94 ? -9.734 -13.110 31.349 1.00 83.44 94 ALA A N 1
ATOM 713 C CA . ALA A 1 94 ? -10.706 -13.375 32.406 1.00 83.44 94 ALA A CA 1
ATOM 714 C C . ALA A 1 94 ? -12.171 -13.315 31.926 1.00 83.44 94 ALA A C 1
ATOM 716 O O . ALA A 1 94 ? -13.076 -13.702 32.668 1.00 83.44 94 ALA A O 1
ATOM 717 N N . GLY A 1 95 ? -12.423 -12.855 30.694 1.00 85.62 95 GLY A N 1
ATOM 718 C CA . GLY A 1 95 ? -13.768 -12.702 30.137 1.00 85.62 95 GLY A CA 1
ATOM 719 C C . GLY A 1 95 ? -14.521 -11.475 30.661 1.00 85.62 95 GLY A C 1
ATOM 720 O O . GLY A 1 95 ? -15.753 -11.476 30.681 1.00 85.62 95 GLY A O 1
ATOM 721 N N . LEU A 1 96 ? -13.800 -10.447 31.117 1.00 91.00 96 LEU A N 1
ATOM 722 C CA . LEU A 1 96 ? -14.370 -9.142 31.444 1.00 91.00 96 LEU A CA 1
ATOM 723 C C . LEU A 1 96 ? -14.500 -8.298 30.174 1.00 91.00 96 LEU A C 1
ATOM 725 O O . LEU A 1 96 ? -13.652 -8.361 29.287 1.00 91.00 96 LEU A O 1
ATOM 729 N N . VAL A 1 97 ? -15.527 -7.448 30.121 1.00 94.88 97 VAL A N 1
ATOM 730 C CA . VAL A 1 97 ? -15.548 -6.340 29.160 1.00 94.88 97 VAL A CA 1
ATOM 731 C C . VAL A 1 97 ? -14.421 -5.377 29.535 1.00 94.88 97 VAL A C 1
ATOM 733 O O . VAL A 1 97 ? -14.416 -4.836 30.640 1.00 94.88 97 VAL A O 1
ATOM 736 N N . ARG A 1 98 ? -13.464 -5.163 28.638 1.00 96.94 98 ARG A N 1
ATOM 737 C CA . ARG A 1 98 ? -12.326 -4.270 28.880 1.00 96.94 98 ARG A CA 1
ATOM 738 C C . ARG A 1 98 ? -12.607 -2.865 28.357 1.00 96.94 98 ARG A C 1
ATOM 740 O O . ARG A 1 98 ? -13.301 -2.684 27.361 1.00 96.94 98 ARG A O 1
ATOM 747 N N . GLY A 1 99 ? -12.062 -1.875 29.043 1.00 97.56 99 GLY A N 1
ATOM 748 C CA . GLY A 1 99 ? -12.091 -0.469 28.672 1.00 97.56 99 GLY A CA 1
ATOM 749 C C . GLY A 1 99 ? -10.751 0.185 28.958 1.00 97.56 99 GLY A C 1
ATOM 750 O O . GLY A 1 99 ? -9.967 -0.301 29.774 1.00 97.56 99 GLY A O 1
ATOM 751 N N . ALA A 1 100 ? -10.467 1.271 28.255 1.00 98.06 100 ALA A N 1
ATOM 752 C CA . ALA A 1 100 ? -9.248 2.038 28.443 1.00 98.06 100 ALA A CA 1
ATOM 753 C C . ALA A 1 100 ? -9.585 3.516 28.571 1.00 98.06 100 ALA A C 1
ATOM 755 O O . ALA A 1 100 ? -10.530 3.996 27.935 1.00 98.06 100 ALA A O 1
ATOM 756 N N . TYR A 1 101 ? -8.798 4.227 29.371 1.00 98.56 101 TYR A N 1
ATOM 757 C CA . TYR A 1 101 ? -8.936 5.665 29.529 1.00 98.56 101 TYR A CA 1
ATOM 758 C C . TYR A 1 101 ? -7.627 6.411 29.281 1.00 98.56 101 TYR A C 1
ATOM 760 O O . TYR A 1 101 ? -6.526 5.888 29.480 1.00 98.56 101 TYR A O 1
ATOM 768 N N . HIS A 1 102 ? -7.784 7.644 28.809 1.00 98.50 102 HIS A N 1
ATOM 769 C CA . HIS A 1 102 ? -6.722 8.613 28.603 1.00 98.50 102 HIS A CA 1
ATOM 770 C C . HIS A 1 102 ? -6.856 9.750 29.606 1.00 98.50 102 HIS A C 1
ATOM 772 O O . HIS A 1 102 ? -7.896 10.407 29.641 1.00 98.50 102 HIS A O 1
ATOM 778 N N . PHE A 1 103 ? -5.802 10.020 30.370 1.00 97.69 103 PHE A N 1
ATOM 779 C CA . PHE A 1 103 ? -5.766 11.163 31.277 1.00 97.69 103 PHE A CA 1
ATOM 780 C C . PHE A 1 103 ? -5.429 12.451 30.515 1.00 97.69 103 PHE A C 1
ATOM 782 O O . PHE A 1 103 ? -4.301 12.640 30.049 1.00 97.69 103 PHE A O 1
ATOM 789 N N . PHE A 1 104 ? -6.410 13.346 30.403 1.00 96.62 104 PHE A N 1
ATOM 790 C CA . PHE A 1 104 ? -6.321 14.566 29.610 1.00 96.62 104 PHE A CA 1
ATOM 791 C C . PHE A 1 104 ? -5.481 15.639 30.314 1.00 96.62 104 PHE A C 1
ATOM 793 O O . PHE A 1 104 ? -5.888 16.257 31.304 1.00 96.62 104 PHE A O 1
ATOM 800 N N . VAL A 1 105 ? -4.310 15.930 29.755 1.00 93.38 105 VAL A N 1
ATOM 801 C CA . VAL A 1 105 ? -3.430 17.010 30.197 1.00 93.38 105 VAL A CA 1
ATOM 802 C C . VAL A 1 105 ? -3.832 18.290 29.471 1.00 93.38 105 VAL A C 1
ATOM 804 O O . VAL A 1 105 ? -3.528 18.511 28.304 1.00 93.38 105 VAL A O 1
ATOM 807 N N . ALA A 1 106 ? -4.531 19.176 30.182 1.00 90.19 106 ALA A N 1
ATOM 808 C CA . ALA A 1 106 ? -5.135 20.369 29.584 1.00 90.19 106 ALA A CA 1
ATOM 809 C C . ALA A 1 106 ? -4.147 21.347 28.912 1.00 90.19 106 ALA A C 1
ATOM 811 O O . ALA A 1 106 ? -4.557 22.113 28.037 1.00 90.19 106 ALA A O 1
ATOM 812 N N . ASP A 1 107 ? -2.883 21.360 29.346 1.00 87.75 107 ASP A N 1
ATOM 813 C CA . ASP A 1 107 ? -1.832 22.205 28.763 1.00 87.75 107 ASP A CA 1
ATOM 814 C C . ASP A 1 107 ? -1.294 21.648 27.425 1.00 87.75 107 ASP A C 1
ATOM 816 O O . ASP A 1 107 ? -0.743 22.423 26.641 1.00 87.75 107 ASP A O 1
ATOM 820 N N . ASP A 1 108 ? -1.493 20.357 27.144 1.00 90.62 108 ASP A N 1
ATOM 821 C CA . ASP A 1 108 ? -1.001 19.686 25.938 1.00 90.62 108 ASP A CA 1
ATOM 822 C C . ASP A 1 108 ? -1.944 19.900 24.738 1.00 90.62 108 ASP A C 1
ATOM 824 O O . ASP A 1 108 ? -3.075 20.398 24.871 1.00 90.62 108 ASP A O 1
ATOM 828 N N . ASP A 1 109 ? -1.480 19.548 23.534 1.00 91.56 109 ASP A N 1
ATOM 829 C CA . ASP A 1 109 ? -2.339 19.559 22.352 1.00 91.56 109 ASP A CA 1
ATOM 830 C C . ASP A 1 109 ? -3.395 18.446 22.429 1.00 91.56 109 ASP A C 1
ATOM 832 O O . ASP A 1 109 ? -3.129 17.323 22.854 1.00 91.56 109 ASP A O 1
ATOM 836 N N . ALA A 1 110 ? -4.633 18.781 22.075 1.00 90.81 110 ALA A N 1
ATOM 837 C CA . ALA A 1 110 ? -5.768 17.881 22.250 1.00 90.81 110 ALA A CA 1
ATOM 838 C C . ALA A 1 110 ? -5.862 16.812 21.152 1.00 90.81 110 ALA A C 1
ATOM 840 O O . ALA A 1 110 ? -6.348 15.715 21.419 1.00 90.81 110 ALA A O 1
ATOM 841 N N . GLU A 1 111 ? -5.427 17.123 19.929 1.00 83.88 111 GLU A N 1
ATOM 842 C CA . GLU A 1 111 ? -5.459 16.173 18.816 1.00 83.88 111 GLU A CA 1
ATOM 843 C C . GLU A 1 111 ? -4.280 15.204 18.924 1.00 83.88 111 GLU A C 1
ATOM 845 O O . GLU A 1 111 ? -4.478 14.000 18.780 1.00 83.88 111 GLU A O 1
ATOM 850 N N . GLU A 1 112 ? -3.088 15.688 19.292 1.00 76.25 112 GLU A N 1
ATOM 851 C CA . GLU A 1 112 ? -1.931 14.825 19.580 1.00 76.25 112 GLU A CA 1
ATOM 852 C C . GLU A 1 112 ? -2.222 13.835 20.718 1.00 76.25 112 GLU A C 1
ATOM 854 O O . GLU A 1 112 ? -1.908 12.653 20.597 1.00 76.25 112 GLU A O 1
ATOM 859 N N . GLN A 1 113 ? -2.896 14.279 21.785 1.00 95.50 113 GLN A N 1
ATOM 860 C CA . GLN A 1 113 ? -3.368 13.410 22.869 1.00 95.50 113 GLN A CA 1
ATOM 861 C C . GLN A 1 113 ? -4.324 12.318 22.377 1.00 95.50 113 GLN A C 1
ATOM 863 O O . GLN A 1 113 ? -4.174 11.150 22.740 1.00 95.50 113 GLN A O 1
ATOM 868 N N . ALA A 1 114 ? -5.296 12.680 21.534 1.00 77.00 114 ALA A N 1
ATOM 869 C CA . ALA A 1 114 ? -6.243 11.724 20.969 1.00 77.00 114 ALA A CA 1
ATOM 870 C C . ALA A 1 114 ? -5.542 10.710 20.055 1.00 77.00 114 ALA A C 1
ATOM 872 O O . ALA A 1 114 ? -5.801 9.512 20.155 1.00 77.00 114 ALA A O 1
ATOM 873 N N . HIS A 1 115 ? -4.619 11.165 19.204 1.00 69.31 115 HIS A N 1
ATOM 874 C CA . HIS A 1 115 ? -3.820 10.290 18.350 1.00 69.31 115 HIS A CA 1
ATOM 875 C C . HIS A 1 115 ? -2.906 9.369 19.153 1.00 69.31 115 HIS A C 1
ATOM 877 O O . HIS A 1 115 ? -2.836 8.182 18.843 1.00 69.31 115 HIS A O 1
ATOM 883 N N . HIS A 1 116 ? -2.261 9.879 20.205 1.00 75.38 116 HIS A N 1
ATOM 884 C CA . HIS A 1 116 ? -1.470 9.060 21.119 1.00 75.38 116 HIS A CA 1
ATOM 885 C C . HIS A 1 116 ? -2.344 7.979 21.751 1.00 75.38 116 HIS A C 1
ATOM 887 O O . HIS A 1 116 ? -2.027 6.800 21.633 1.00 75.38 116 HIS A O 1
ATOM 893 N N . PHE A 1 117 ? -3.498 8.340 22.316 1.00 89.69 117 PHE A N 1
ATOM 894 C CA . PHE A 1 117 ? -4.418 7.377 22.919 1.00 89.69 117 PHE A CA 1
ATOM 895 C C . PHE A 1 117 ? -4.862 6.278 21.945 1.00 89.69 117 PHE A C 1
ATOM 897 O O . PHE A 1 117 ? -4.733 5.090 22.251 1.00 89.69 117 PHE A O 1
ATOM 904 N N . LEU A 1 118 ? -5.330 6.667 20.756 1.00 73.06 118 LEU A N 1
ATOM 905 C CA . LEU A 1 118 ? -5.798 5.742 19.721 1.00 73.06 118 LEU A CA 1
ATOM 906 C C . LEU A 1 118 ? -4.673 4.864 19.158 1.00 73.06 118 LEU A C 1
ATOM 908 O O . LEU A 1 118 ? -4.926 3.731 18.764 1.00 73.06 118 LEU A O 1
ATOM 912 N N . ALA A 1 119 ? -3.432 5.353 19.137 1.00 62.34 119 ALA A N 1
ATOM 913 C CA . ALA A 1 119 ? -2.281 4.566 18.703 1.00 62.34 119 ALA A CA 1
ATOM 914 C C . ALA A 1 119 ? -1.859 3.503 19.732 1.00 62.34 119 ALA A C 1
ATOM 916 O O . ALA A 1 119 ? -1.220 2.519 19.362 1.00 62.34 119 ALA A O 1
ATOM 917 N N . GLN A 1 120 ? -2.173 3.693 21.019 1.00 69.12 120 GLN A N 1
ATOM 918 C CA . GLN A 1 120 ? -1.768 2.759 22.075 1.00 69.12 120 GLN A CA 1
ATOM 919 C C . GLN A 1 120 ? -2.808 1.685 22.383 1.00 69.12 120 GLN A C 1
ATOM 921 O O . GLN A 1 120 ? -2.427 0.588 22.801 1.00 69.12 120 GLN A O 1
ATOM 926 N N . VAL A 1 121 ? -4.095 1.978 22.185 1.00 74.38 121 VAL A N 1
ATOM 927 C CA . VAL A 1 121 ? -5.181 1.064 22.546 1.00 74.38 121 VAL A CA 1
ATOM 928 C C . VAL A 1 121 ? -5.786 0.414 21.301 1.00 74.38 121 VAL A C 1
ATOM 930 O O . VAL A 1 121 ? -6.414 1.107 20.500 1.00 74.38 121 VAL A O 1
ATOM 933 N N . PRO A 1 122 ? -5.671 -0.917 21.142 1.00 77.00 122 PRO A N 1
ATOM 934 C CA . PRO A 1 122 ? -6.293 -1.634 20.035 1.00 77.00 122 PRO A CA 1
ATOM 935 C C . PRO A 1 122 ? -7.780 -1.876 20.337 1.00 77.00 122 PRO A C 1
ATOM 937 O O . PRO A 1 122 ? -8.169 -2.978 20.716 1.00 77.00 122 PRO A O 1
ATOM 940 N N . PHE A 1 123 ? -8.601 -0.830 20.232 1.00 79.75 123 PHE A N 1
ATOM 941 C CA . PHE A 1 123 ? -10.043 -0.917 20.472 1.00 79.75 123 PHE A CA 1
ATOM 942 C C . PHE A 1 123 ? -10.742 -1.838 19.461 1.00 79.75 123 PHE A C 1
ATOM 944 O O . PHE A 1 123 ? -10.561 -1.706 18.250 1.00 79.75 123 PHE A O 1
ATOM 951 N N . GLU A 1 124 ? -11.604 -2.724 19.956 1.00 78.31 124 GLU A N 1
ATOM 952 C CA . GLU A 1 124 ? -12.387 -3.670 19.159 1.00 78.31 124 GLU A CA 1
ATOM 953 C C . GLU A 1 124 ? -13.887 -3.598 19.516 1.00 78.31 124 GLU A C 1
ATOM 955 O O . GLU A 1 124 ? -14.251 -3.209 20.630 1.00 78.31 124 GLU A O 1
ATOM 960 N N . PRO A 1 125 ? -14.804 -3.988 18.606 1.00 81.44 125 PRO A N 1
ATOM 961 C CA . PRO A 1 125 ? -16.216 -4.137 18.949 1.00 81.44 125 PRO A CA 1
ATOM 962 C C . PRO A 1 125 ? -16.414 -5.034 20.175 1.00 81.44 125 PRO A C 1
ATOM 964 O O . PRO A 1 125 ? -15.858 -6.129 20.257 1.00 81.44 125 PRO A O 1
ATOM 967 N N . GLY A 1 126 ? -17.246 -4.585 21.113 1.00 81.69 126 GLY A N 1
ATOM 968 C CA . GLY A 1 126 ? -17.445 -5.254 22.400 1.00 81.69 126 GLY A CA 1
ATOM 969 C C . GLY A 1 126 ? -16.543 -4.759 23.535 1.00 81.69 126 GLY A C 1
ATOM 970 O O . GLY A 1 126 ? -16.871 -5.032 24.690 1.00 81.69 126 GLY A O 1
ATOM 971 N N . ASP A 1 127 ? -15.490 -3.986 23.251 1.00 91.12 127 ASP A N 1
ATOM 972 C CA . ASP A 1 127 ? -14.800 -3.192 24.272 1.00 91.12 127 ASP A CA 1
ATOM 973 C C . ASP A 1 127 ? -15.682 -2.013 24.707 1.00 91.12 127 ASP A C 1
ATOM 975 O O . ASP A 1 127 ? -16.577 -1.583 23.974 1.00 91.12 127 ASP A O 1
ATOM 979 N N . LEU A 1 128 ? -15.434 -1.458 25.894 1.00 96.69 128 LEU A N 1
ATOM 980 C CA . LEU A 1 128 ? -16.027 -0.179 26.285 1.00 96.69 128 LEU A CA 1
ATOM 981 C C . LEU A 1 128 ? -15.570 0.933 25.331 1.00 96.69 128 LEU A C 1
ATOM 983 O O . LEU A 1 128 ? -14.416 0.966 24.903 1.00 96.69 128 LEU A O 1
ATOM 987 N N . LEU A 1 129 ? -16.474 1.873 25.047 1.00 97.75 129 LEU A N 1
ATOM 988 C CA . LEU A 1 129 ? -16.165 3.104 24.318 1.00 97.75 129 LEU A CA 1
ATOM 989 C C . LEU A 1 129 ? -14.965 3.814 24.972 1.00 97.75 129 LEU A C 1
ATOM 991 O O . LEU A 1 129 ? -14.898 3.846 26.207 1.00 97.75 129 LEU A O 1
ATOM 995 N N . PRO A 1 130 ? -14.039 4.408 24.192 1.00 98.12 130 PRO A N 1
ATOM 996 C CA . PRO A 1 130 ? -12.847 5.014 24.771 1.00 98.12 130 PRO A CA 1
ATOM 997 C C . PRO A 1 130 ? -13.208 6.119 25.744 1.00 98.12 130 PRO A C 1
ATOM 999 O O . PRO A 1 130 ? -14.149 6.877 25.504 1.00 98.12 130 PRO A O 1
ATOM 1002 N N . VAL A 1 131 ? -12.452 6.226 26.828 1.00 98.81 131 VAL A N 1
ATOM 1003 C CA . VAL A 1 131 ? -12.723 7.217 27.863 1.00 98.81 131 VAL A CA 1
ATOM 1004 C C . VAL A 1 131 ? -11.685 8.329 27.814 1.00 98.81 131 VAL A C 1
ATOM 1006 O O . VAL A 1 131 ? -10.483 8.064 27.830 1.00 98.81 131 VAL A O 1
ATOM 1009 N N . VAL A 1 132 ? -12.146 9.577 27.820 1.00 98.56 132 VAL A N 1
ATOM 1010 C CA . VAL A 1 132 ? -11.310 10.723 28.188 1.00 98.56 132 VAL A CA 1
ATOM 1011 C C . VAL A 1 132 ? -11.571 11.090 29.639 1.00 98.56 132 VAL A C 1
ATOM 1013 O O . VAL A 1 132 ? -12.696 11.415 30.015 1.00 98.56 132 VAL A O 1
ATOM 1016 N N . ASP A 1 133 ? -10.529 11.025 30.451 1.00 98.06 133 ASP A N 1
ATOM 1017 C CA . ASP A 1 133 ? -10.529 11.487 31.830 1.00 98.06 133 ASP A CA 1
ATOM 1018 C C . ASP A 1 133 ? -10.120 12.961 31.857 1.00 98.06 133 ASP A C 1
ATOM 1020 O O . ASP A 1 133 ? -8.983 13.317 31.547 1.00 98.06 133 ASP A O 1
ATOM 1024 N N . ILE A 1 134 ? -11.079 13.830 32.187 1.00 95.50 134 ILE A N 1
ATOM 1025 C CA . ILE A 1 134 ? -10.882 15.273 32.291 1.00 95.50 134 ILE A CA 1
ATOM 1026 C C . ILE A 1 134 ? -11.358 15.779 33.655 1.00 95.50 134 ILE A C 1
ATOM 1028 O O . ILE A 1 134 ? -12.491 16.231 33.846 1.00 95.50 134 ILE A O 1
ATOM 1032 N N . GLU A 1 135 ? -10.456 15.724 34.630 1.00 84.62 135 GLU A N 1
ATOM 1033 C CA . GLU A 1 135 ? -10.774 16.103 36.012 1.00 84.62 135 GLU A CA 1
ATOM 1034 C C . GLU A 1 135 ? -9.736 16.996 36.704 1.00 84.62 135 GLU A C 1
ATOM 1036 O O . GLU A 1 135 ? -9.970 17.481 37.814 1.00 84.62 135 GLU A O 1
ATOM 1041 N N . SER A 1 136 ? -8.592 17.253 36.070 1.00 74.94 136 SER A N 1
ATOM 1042 C CA . SER A 1 136 ? -7.477 17.940 36.719 1.00 74.94 136 SER A CA 1
ATOM 1043 C C . SER A 1 136 ? -6.845 19.003 35.834 1.00 74.94 136 SER A C 1
ATOM 1045 O O . SER A 1 136 ? -6.708 18.857 34.621 1.00 74.94 136 SER A O 1
ATOM 1047 N N . ARG A 1 137 ? -6.436 20.110 36.462 1.00 70.56 137 ARG A N 1
ATOM 1048 C CA . ARG A 1 137 ? -5.628 21.160 35.839 1.00 70.56 137 ARG A CA 1
ATOM 1049 C C . ARG A 1 137 ? -4.649 21.742 36.841 1.00 70.56 137 ARG A C 1
ATOM 1051 O O . ARG A 1 137 ? -5.037 22.120 37.942 1.00 70.56 137 ARG A O 1
ATOM 1058 N N . LYS A 1 138 ? -3.394 21.923 36.423 1.00 66.12 138 LYS A N 1
ATOM 1059 C CA . LYS A 1 138 ? -2.377 22.616 37.234 1.00 66.12 138 LYS A CA 1
ATOM 1060 C C . LYS A 1 138 ? -2.664 24.120 37.368 1.00 66.12 138 LYS A C 1
ATOM 1062 O O . LYS A 1 138 ? -2.227 24.743 38.331 1.00 66.12 138 LYS A O 1
ATOM 1067 N N . ARG A 1 139 ? -3.386 24.710 36.404 1.00 73.44 139 ARG A N 1
ATOM 1068 C CA . ARG A 1 139 ? -3.724 26.145 36.322 1.00 73.44 139 ARG A CA 1
ATOM 1069 C C . ARG A 1 139 ? -4.972 26.393 35.456 1.00 73.44 139 ARG A C 1
ATOM 1071 O O . ARG A 1 139 ? -5.427 25.477 34.770 1.00 73.44 139 ARG A O 1
ATOM 1078 N N . PRO A 1 140 ? -5.550 27.609 35.448 1.00 76.31 140 PRO A N 1
ATOM 1079 C CA . PRO A 1 140 ? -6.551 27.988 34.455 1.00 76.31 140 PRO A CA 1
ATOM 1080 C C . PRO A 1 140 ? -6.030 27.786 33.027 1.00 76.31 140 PRO A C 1
ATOM 1082 O O . PRO A 1 140 ? -4.985 28.331 32.679 1.00 76.31 140 PRO A O 1
ATOM 1085 N N . VAL A 1 141 ? -6.758 27.016 32.215 1.00 78.56 141 VAL A N 1
ATOM 1086 C CA . VAL A 1 141 ? -6.458 26.811 30.792 1.00 78.56 141 VAL A CA 1
ATOM 1087 C C . VAL A 1 141 ? -7.580 27.456 29.975 1.00 78.56 141 VAL A C 1
ATOM 1089 O O . VAL A 1 141 ? -8.739 27.071 30.163 1.00 78.56 141 VAL A O 1
ATOM 1092 N N . PRO A 1 142 ? -7.278 28.445 29.113 1.00 78.44 142 PRO A N 1
ATOM 1093 C CA . PRO A 1 142 ? -8.260 29.020 28.201 1.00 78.44 142 PRO A CA 1
ATOM 1094 C C . PRO A 1 142 ? -8.863 27.961 27.275 1.00 78.44 142 PRO A C 1
ATOM 1096 O O . PRO A 1 142 ? -8.167 27.050 26.820 1.00 78.44 142 PRO A O 1
ATOM 1099 N N . ASP A 1 143 ? -10.154 28.114 26.986 1.00 86.81 143 ASP A N 1
ATOM 1100 C CA . ASP A 1 143 ? -10.869 27.343 25.964 1.00 86.81 143 ASP A CA 1
ATOM 1101 C C . ASP A 1 143 ? -10.839 25.818 26.169 1.00 86.81 143 ASP A C 1
ATOM 1103 O O . ASP A 1 143 ? -10.847 25.047 25.208 1.00 86.81 143 ASP A O 1
ATOM 1107 N N . LEU A 1 144 ? -10.827 25.362 27.427 1.00 92.19 144 LEU A N 1
ATOM 1108 C CA . LEU A 1 144 ? -10.847 23.933 27.751 1.00 92.19 144 LEU A CA 1
ATOM 1109 C C . LEU A 1 144 ? -12.007 23.160 27.088 1.00 92.19 144 LEU A C 1
ATOM 1111 O O . LEU A 1 144 ? -11.731 22.083 26.562 1.00 92.19 144 LEU A O 1
ATOM 1115 N N . PRO A 1 145 ? -13.253 23.681 27.015 1.00 94.06 145 PRO A N 1
ATOM 1116 C CA . PRO A 1 145 ? -14.315 23.031 26.244 1.00 94.06 145 PRO A CA 1
ATOM 1117 C C . PRO A 1 145 ? -13.929 22.793 24.778 1.00 94.06 145 PRO A C 1
ATOM 1119 O O . PRO A 1 145 ? -14.059 21.683 24.272 1.00 94.06 145 PRO A O 1
ATOM 1122 N N . ALA A 1 146 ? -13.361 23.795 24.103 1.00 93.88 146 ALA A N 1
ATOM 1123 C CA . ALA A 1 146 ? -12.949 23.659 22.707 1.00 93.88 146 ALA A CA 1
ATOM 1124 C C . ALA A 1 146 ? -11.788 22.665 22.530 1.00 93.88 146 ALA A C 1
ATOM 1126 O O . ALA A 1 146 ? -11.700 21.998 21.502 1.00 93.88 146 ALA A O 1
ATOM 1127 N N . ARG A 1 147 ? -10.893 22.554 23.518 1.00 94.81 147 ARG A N 1
ATOM 1128 C CA . ARG A 1 147 ? -9.819 21.547 23.533 1.00 94.81 147 ARG A CA 1
ATOM 1129 C C . ARG A 1 147 ? -10.383 20.141 23.690 1.00 94.81 147 ARG A C 1
ATOM 1131 O O . ARG A 1 147 ? -10.071 19.283 22.872 1.00 94.81 147 ARG A O 1
ATOM 1138 N N . LEU A 1 148 ? -11.259 19.932 24.673 1.00 96.38 148 LEU A N 1
ATOM 1139 C CA . LEU A 1 148 ? -11.936 18.650 24.852 1.00 96.38 148 LEU A CA 1
ATOM 1140 C C . LEU A 1 148 ? -12.704 18.259 23.583 1.00 96.38 148 LEU A C 1
ATOM 1142 O O . LEU A 1 148 ? -12.601 17.121 23.145 1.00 96.38 148 LEU A O 1
ATOM 1146 N N . ARG A 1 149 ? -13.412 19.204 22.947 1.00 97.06 149 ARG A N 1
ATOM 1147 C CA . ARG A 1 149 ? -14.117 18.961 21.680 1.00 97.06 149 ARG A CA 1
ATOM 1148 C C . ARG A 1 149 ? -13.194 18.389 20.605 1.00 97.06 149 ARG A C 1
ATOM 1150 O O . ARG A 1 149 ? -13.557 17.395 19.997 1.00 97.06 149 ARG A O 1
ATOM 1157 N N . ARG A 1 150 ? -12.000 18.959 20.406 1.00 94.25 150 ARG A N 1
ATOM 1158 C CA . ARG A 1 150 ? -11.048 18.454 19.400 1.00 94.25 150 ARG A CA 1
ATOM 1159 C C . ARG A 1 150 ? -10.591 17.026 19.692 1.00 94.25 150 ARG A C 1
ATOM 1161 O O . ARG A 1 150 ? -10.573 16.209 18.779 1.00 94.25 150 ARG A O 1
ATOM 1168 N N . PHE A 1 151 ? -10.302 16.712 20.955 1.00 97.06 151 PHE A N 1
ATOM 1169 C CA . PHE A 1 151 ? -9.989 15.339 21.363 1.00 97.06 151 PHE A CA 1
ATOM 1170 C C . PHE A 1 151 ? -11.158 14.391 21.056 1.00 97.06 151 PHE A C 1
ATOM 1172 O O . PHE A 1 151 ? -10.976 13.362 20.406 1.00 97.06 151 PHE A O 1
ATOM 1179 N N . LEU A 1 152 ? -12.369 14.758 21.491 1.00 97.06 152 LEU A N 1
ATOM 1180 C CA . LEU A 1 152 ? -13.579 13.957 21.292 1.00 97.06 152 LEU A CA 1
ATOM 1181 C C . LEU A 1 152 ? -13.874 13.742 19.807 1.00 97.06 152 LEU A C 1
ATOM 1183 O O . LEU A 1 152 ? -14.203 12.627 19.430 1.00 97.06 152 LEU A O 1
ATOM 1187 N N . ASP A 1 153 ? -13.714 14.768 18.969 1.00 87.94 153 ASP A N 1
ATOM 1188 C CA . ASP A 1 153 ? -13.955 14.684 17.529 1.00 87.94 153 ASP A CA 1
ATOM 1189 C C . ASP A 1 153 ? -12.982 13.707 16.851 1.00 87.94 153 ASP A C 1
ATOM 1191 O O . ASP A 1 153 ? -13.383 12.956 15.963 1.00 87.94 153 ASP A O 1
ATOM 1195 N N . VAL A 1 154 ? -11.705 13.688 17.256 1.00 76.19 154 VAL A N 1
ATOM 1196 C CA . VAL A 1 154 ? -10.716 12.728 16.735 1.00 76.19 154 VAL A CA 1
ATOM 1197 C C . VAL A 1 154 ? -11.083 11.301 17.145 1.00 76.19 154 VAL A C 1
ATOM 1199 O O . VAL A 1 154 ? -11.137 10.415 16.291 1.00 76.19 154 VAL A O 1
ATOM 1202 N N . VAL A 1 155 ? -11.393 11.080 18.425 1.00 82.88 155 VAL A N 1
ATOM 1203 C CA . VAL A 1 155 ? -11.767 9.752 18.934 1.00 82.88 155 VAL A CA 1
ATOM 1204 C C . VAL A 1 155 ? -13.089 9.268 18.336 1.00 82.88 155 VAL A C 1
ATOM 1206 O O . VAL A 1 155 ? -13.168 8.133 17.878 1.00 82.88 155 VAL A O 1
ATOM 1209 N N . GLU A 1 156 ? -14.110 10.121 18.258 1.00 88.44 156 GLU A N 1
ATOM 1210 C CA . GLU A 1 156 ? -15.415 9.783 17.679 1.00 88.44 156 GLU A CA 1
ATOM 1211 C C . GLU A 1 156 ? -15.299 9.437 16.192 1.00 88.44 156 GLU A C 1
ATOM 1213 O O . GLU A 1 156 ? -15.894 8.453 15.752 1.00 88.44 156 GLU A O 1
ATOM 1218 N N . ARG A 1 157 ? -14.487 10.179 15.423 1.00 76.88 157 ARG A N 1
ATOM 1219 C CA . ARG A 1 157 ? -14.213 9.850 14.014 1.00 76.88 157 ARG A CA 1
ATOM 1220 C C . ARG A 1 157 ? -13.506 8.506 13.855 1.00 76.88 157 ARG A C 1
ATOM 1222 O O . ARG A 1 157 ? -13.864 7.757 12.954 1.00 76.88 157 ARG A O 1
ATOM 1229 N N . SER A 1 158 ? -12.535 8.203 14.717 1.00 65.25 158 SER A N 1
ATOM 1230 C CA . SER A 1 158 ? -11.754 6.963 14.634 1.00 65.25 158 SER A CA 1
ATOM 1231 C C . SER A 1 158 ? -12.559 5.726 15.050 1.00 65.25 158 SER A C 1
ATOM 1233 O O . SER A 1 158 ? -12.467 4.678 14.416 1.00 65.25 158 SER A O 1
ATOM 1235 N N . ILE A 1 159 ? -13.381 5.852 16.091 1.00 82.12 159 ILE A N 1
ATOM 1236 C CA . ILE A 1 159 ? -14.145 4.741 16.676 1.00 82.12 159 ILE A CA 1
ATOM 1237 C C . ILE A 1 159 ? -15.503 4.563 15.989 1.00 82.12 159 ILE A C 1
ATOM 1239 O O . ILE A 1 159 ? -16.080 3.478 16.016 1.00 82.12 159 ILE A O 1
ATOM 1243 N N . GLY A 1 160 ? -16.037 5.629 15.384 1.00 79.12 160 GLY A N 1
ATOM 1244 C CA . GLY A 1 160 ? -17.388 5.660 14.822 1.00 79.12 160 GLY A CA 1
ATOM 1245 C C . GLY A 1 160 ? -18.493 5.742 15.881 1.00 79.12 160 GLY A C 1
ATOM 1246 O O . GLY A 1 160 ? -19.666 5.550 15.563 1.00 79.12 160 GLY A O 1
ATOM 1247 N N . ALA A 1 161 ? -18.138 6.013 17.139 1.00 85.38 161 ALA A N 1
ATOM 1248 C CA . ALA A 1 161 ? -19.066 6.156 18.251 1.00 85.38 161 ALA A CA 1
ATOM 1249 C C . ALA A 1 161 ? -18.545 7.177 19.269 1.00 85.38 161 ALA A C 1
ATOM 1251 O O . ALA A 1 161 ? -17.342 7.408 19.387 1.00 85.38 161 ALA A O 1
ATOM 1252 N N . ARG A 1 162 ? -19.469 7.787 20.017 1.00 95.06 162 ARG A N 1
ATOM 1253 C CA . ARG A 1 162 ? -19.144 8.830 20.995 1.00 95.06 162 ARG A CA 1
ATOM 1254 C C . ARG A 1 162 ? -18.351 8.254 22.173 1.00 95.06 162 ARG A C 1
ATOM 1256 O O . ARG A 1 162 ? -18.897 7.397 22.866 1.00 95.06 162 ARG A O 1
ATOM 1263 N N . PRO A 1 163 ? -17.122 8.727 22.443 1.00 97.50 163 PRO A N 1
ATOM 1264 C CA . PRO A 1 163 ? -16.359 8.314 23.620 1.00 97.50 163 PRO A CA 1
ATOM 1265 C C . PRO A 1 163 ? -17.046 8.704 24.935 1.00 97.50 163 PRO A C 1
ATOM 1267 O O . PRO A 1 163 ? -17.909 9.579 24.980 1.00 97.50 163 PRO A O 1
ATOM 1270 N N . ILE A 1 164 ? -16.646 8.058 26.026 1.00 98.69 164 ILE A N 1
ATOM 1271 C CA . ILE A 1 164 ? -17.130 8.351 27.376 1.00 98.69 164 ILE A CA 1
ATOM 1272 C C . ILE A 1 164 ? -16.318 9.513 27.949 1.00 98.69 164 ILE A C 1
ATOM 1274 O O . ILE A 1 164 ? -15.093 9.543 27.843 1.00 98.69 164 ILE A O 1
ATOM 1278 N N . ILE A 1 165 ? -16.992 10.455 28.601 1.00 98.62 165 ILE A N 1
ATOM 1279 C CA . ILE A 1 165 ? -16.334 11.514 29.368 1.00 98.62 165 ILE A CA 1
ATOM 1280 C C . ILE A 1 165 ? -16.324 11.100 30.833 1.00 98.62 165 ILE A C 1
ATOM 1282 O O . ILE A 1 165 ? -17.388 10.910 31.430 1.00 98.62 165 ILE A O 1
ATOM 1286 N N . TYR A 1 166 ? -15.128 10.984 31.403 1.00 98.25 166 TYR A N 1
ATOM 1287 C CA . TYR A 1 166 ? -14.926 10.846 32.835 1.00 98.25 166 TYR A CA 1
ATOM 1288 C C . TYR A 1 166 ? -14.595 12.198 33.473 1.00 98.25 166 TYR A C 1
ATOM 1290 O O . TYR A 1 166 ? -13.787 12.966 32.946 1.00 98.25 166 TYR A O 1
ATOM 1298 N N . THR A 1 167 ? -15.257 12.521 34.587 1.00 97.38 167 THR A N 1
ATOM 1299 C CA . THR A 1 167 ? -15.030 13.774 35.322 1.00 97.38 167 THR A CA 1
ATOM 1300 C C . THR A 1 167 ? -15.632 13.733 36.732 1.00 97.38 167 THR A C 1
ATOM 1302 O O . THR A 1 167 ? -16.403 12.834 37.072 1.00 97.38 167 THR A O 1
ATOM 1305 N N . GLY A 1 168 ? -15.359 14.767 37.535 1.00 95.38 168 GLY A N 1
ATOM 1306 C CA . GLY A 1 168 ? -16.021 15.030 38.816 1.00 95.38 168 GLY A CA 1
ATOM 1307 C C . GLY A 1 168 ? -16.975 16.238 38.757 1.00 95.38 168 GLY A C 1
ATOM 1308 O O . GLY A 1 168 ? -16.707 17.217 38.049 1.00 95.38 168 GLY A O 1
ATOM 1309 N N . PRO A 1 169 ? -18.064 16.261 39.551 1.00 93.81 169 PRO A N 1
ATOM 1310 C CA . PRO A 1 169 ? -19.100 17.297 39.460 1.00 93.81 169 PRO A CA 1
ATOM 1311 C C . PRO A 1 169 ? -18.598 18.698 39.827 1.00 93.81 169 PRO A C 1
ATOM 1313 O O . PRO A 1 169 ? -19.085 19.701 39.299 1.00 93.81 169 PRO A O 1
ATOM 1316 N N . THR A 1 170 ? -17.625 18.789 40.735 1.00 92.44 170 THR A N 1
ATOM 1317 C CA . THR A 1 170 ? -16.999 20.061 41.123 1.00 92.44 170 THR A CA 1
ATOM 1318 C C . THR A 1 170 ? -16.104 20.604 40.013 1.00 92.44 170 THR A C 1
ATOM 1320 O O . THR A 1 170 ? -16.167 21.798 39.717 1.00 92.44 170 THR A O 1
ATOM 1323 N N . PHE A 1 171 ? -15.310 19.741 39.369 1.00 93.31 171 PHE A N 1
ATOM 1324 C CA . PHE A 1 171 ? -14.464 20.142 38.248 1.00 93.31 171 PHE A CA 1
ATOM 1325 C C . PHE A 1 171 ? -15.318 20.625 37.078 1.00 93.31 171 PHE A C 1
ATOM 1327 O O . PHE A 1 171 ? -15.083 21.722 36.575 1.00 93.31 171 PHE A O 1
ATOM 1334 N N . TRP A 1 172 ? -16.331 19.849 36.684 1.00 94.06 172 TRP A N 1
ATOM 1335 C CA . TRP A 1 172 ? -17.159 20.179 35.529 1.00 94.06 172 TRP A CA 1
ATOM 1336 C C . TRP A 1 172 ? -17.851 21.537 35.688 1.00 94.06 172 TRP A C 1
ATOM 1338 O O . TRP A 1 172 ? -17.705 22.407 34.832 1.00 94.06 172 TRP A O 1
ATOM 1348 N N . ARG A 1 173 ? -18.510 21.774 36.835 1.00 92.19 173 ARG A N 1
ATOM 1349 C CA . ARG A 1 173 ? -19.202 23.045 37.134 1.00 92.19 173 ARG A CA 1
ATOM 1350 C C . ARG A 1 173 ? -18.292 24.269 37.080 1.00 92.19 173 ARG A C 1
ATOM 1352 O O . ARG A 1 173 ? -18.759 25.358 36.765 1.00 92.19 173 ARG A O 1
ATOM 1359 N N . ALA A 1 174 ? -17.021 24.114 37.433 1.00 90.75 174 ALA A N 1
ATOM 1360 C CA . ALA A 1 174 ? -16.082 25.227 37.462 1.00 90.75 174 ALA A CA 1
ATOM 1361 C C . ALA A 1 174 ? -15.482 25.547 36.083 1.00 90.75 174 ALA A C 1
ATOM 1363 O O . ALA A 1 174 ? -14.941 26.637 35.899 1.00 90.75 174 ALA A O 1
ATOM 1364 N N . ASN A 1 175 ? -15.515 24.601 35.139 1.00 91.12 175 ASN A N 1
ATOM 1365 C CA . ASN A 1 175 ? -14.566 24.598 34.025 1.00 91.12 175 ASN A CA 1
ATOM 1366 C C . ASN A 1 175 ? -15.165 24.285 32.652 1.00 91.12 175 ASN A C 1
ATOM 1368 O O . ASN A 1 175 ? -14.497 24.543 31.651 1.00 91.12 175 ASN A O 1
ATOM 1372 N N . MET A 1 176 ? -16.366 23.714 32.605 1.00 92.44 176 MET A N 1
ATOM 1373 C CA . MET A 1 176 ? -16.951 23.134 31.400 1.00 92.44 176 MET A CA 1
ATOM 1374 C C . MET A 1 176 ? -18.345 23.701 31.122 1.00 92.44 176 MET A C 1
ATOM 1376 O O . MET A 1 176 ? -18.914 24.446 31.920 1.00 92.44 176 MET A O 1
ATOM 1380 N N . THR A 1 177 ? -18.879 23.366 29.953 1.00 88.06 177 THR A N 1
ATOM 1381 C CA . THR A 1 177 ? -20.153 23.852 29.410 1.00 88.06 177 THR A CA 1
ATOM 1382 C C . THR A 1 177 ? -21.109 22.680 29.169 1.00 88.06 177 THR A C 1
ATOM 1384 O O . THR A 1 177 ? -20.696 21.527 29.052 1.00 88.06 177 THR A O 1
ATOM 1387 N N . ALA A 1 178 ? -22.407 22.966 29.054 1.00 91.19 178 ALA A N 1
ATOM 1388 C CA . ALA A 1 178 ? -23.454 21.953 28.880 1.00 91.19 178 ALA A CA 1
ATOM 1389 C C . ALA A 1 178 ? -23.450 21.236 27.506 1.00 91.19 178 ALA A C 1
ATOM 1391 O O . ALA A 1 178 ? -24.250 20.332 27.274 1.00 91.19 178 ALA A O 1
ATOM 1392 N N . GLU A 1 179 ? -22.569 21.624 26.577 1.00 93.19 179 GLU A N 1
ATOM 1393 C CA . GLU A 1 179 ? -22.555 21.171 25.173 1.00 93.19 179 GLU A CA 1
ATOM 1394 C C . GLU A 1 179 ? -22.144 19.699 24.962 1.00 93.19 179 GLU A C 1
ATOM 1396 O O . GLU A 1 179 ? -22.206 19.190 23.841 1.00 93.19 179 GLU A O 1
ATOM 1401 N N . PHE A 1 180 ? -21.693 19.017 26.017 1.00 95.31 180 PHE A N 1
ATOM 1402 C CA . PHE A 1 180 ? -21.243 17.620 25.974 1.00 95.31 180 PHE A CA 1
ATOM 1403 C C . PHE A 1 180 ? -22.297 16.630 26.492 1.00 95.31 180 PHE A C 1
ATOM 1405 O O . PHE A 1 180 ? -22.017 15.441 26.613 1.00 95.31 180 PHE A O 1
ATOM 1412 N N . GLY A 1 181 ? -23.521 17.100 26.754 1.00 93.25 181 GLY A N 1
ATOM 1413 C CA . GLY A 1 181 ? -24.616 16.311 27.333 1.00 93.25 181 GLY A CA 1
ATOM 1414 C C . GLY A 1 181 ? -25.039 15.055 26.566 1.00 93.25 181 GLY A C 1
ATOM 1415 O O . GLY A 1 181 ? -25.687 14.173 27.129 1.00 93.25 181 GLY A O 1
ATOM 1416 N N . ASP A 1 182 ? -24.661 14.971 25.293 1.00 93.25 182 ASP A N 1
ATOM 1417 C CA . ASP A 1 182 ? -24.947 13.841 24.411 1.00 93.25 182 ASP A CA 1
ATOM 1418 C C . ASP A 1 182 ? -23.837 12.760 24.417 1.00 93.25 182 ASP A C 1
ATOM 1420 O O . ASP A 1 182 ? -23.974 11.746 23.734 1.00 93.25 182 ASP A O 1
ATOM 1424 N N . TYR A 1 183 ? -22.723 12.957 25.136 1.00 97.44 183 TYR A N 1
ATOM 1425 C CA . TYR A 1 183 ? -21.702 11.917 25.352 1.00 97.44 183 TYR A CA 1
ATOM 1426 C C . TYR A 1 183 ? -22.070 11.057 26.572 1.00 97.44 183 TYR A C 1
ATOM 1428 O O . TYR A 1 183 ? -22.667 11.575 27.518 1.00 97.44 183 TYR A O 1
ATOM 1436 N N . PRO A 1 184 ? -21.721 9.761 26.623 1.00 98.12 184 PRO A N 1
ATOM 1437 C CA . PRO A 1 184 ? -21.842 8.988 27.854 1.00 98.12 184 PRO A CA 1
ATOM 1438 C C . PRO A 1 184 ? -20.999 9.596 28.985 1.00 98.12 184 PRO A C 1
ATOM 1440 O O . PRO A 1 184 ? -19.877 10.050 28.768 1.00 98.12 184 PRO A O 1
ATOM 1443 N N . LEU A 1 185 ? -21.543 9.579 30.203 1.00 98.31 185 LEU A N 1
ATOM 1444 C CA . LEU A 1 185 ? -20.915 10.156 31.396 1.00 98.31 185 LEU A CA 1
ATOM 1445 C C . LEU A 1 185 ? -20.462 9.056 32.357 1.00 98.31 185 LEU A C 1
ATOM 1447 O O . LEU A 1 185 ? -21.295 8.281 32.843 1.00 98.31 185 LEU A O 1
ATOM 1451 N N . TRP A 1 186 ? -19.175 9.060 32.691 1.00 98.50 186 TRP A N 1
ATOM 1452 C CA . TRP A 1 186 ? -18.607 8.356 33.833 1.00 98.50 186 TRP A CA 1
ATOM 1453 C C . TRP A 1 186 ? -18.291 9.373 34.938 1.00 98.50 186 TRP A C 1
ATOM 1455 O O . TRP A 1 186 ? -17.390 10.190 34.813 1.00 98.50 186 TRP A O 1
ATOM 1465 N N . ILE A 1 187 ? -19.088 9.392 36.004 1.00 97.94 187 ILE A N 1
ATOM 1466 C CA . ILE A 1 187 ? -18.956 10.396 37.070 1.00 97.94 187 ILE A CA 1
ATOM 1467 C C . ILE A 1 187 ? -18.160 9.834 38.252 1.00 97.94 187 ILE A C 1
ATOM 1469 O O . ILE A 1 187 ? -18.426 8.711 38.690 1.00 97.94 187 ILE A O 1
ATOM 1473 N N . ALA A 1 188 ? -17.233 10.623 38.791 1.00 97.06 188 ALA A N 1
ATOM 1474 C CA . ALA A 1 188 ? -16.533 10.337 40.039 1.00 97.06 188 ALA A CA 1
ATOM 1475 C C . ALA A 1 188 ? -17.107 11.174 41.187 1.00 97.06 188 ALA A C 1
ATOM 1477 O O . ALA A 1 188 ? -16.962 12.399 41.234 1.00 97.06 188 ALA A O 1
ATOM 1478 N N . GLU A 1 189 ? -17.783 10.504 42.120 1.00 95.94 189 GLU A N 1
ATOM 1479 C CA . GLU A 1 189 ? -18.228 11.107 43.379 1.00 95.94 189 GLU A CA 1
ATOM 1480 C C . GLU A 1 189 ? -18.375 10.015 44.439 1.00 95.94 189 GLU A C 1
ATOM 1482 O O . GLU A 1 189 ? -19.212 9.118 44.325 1.00 95.94 189 GLU A O 1
ATOM 1487 N N . TYR A 1 190 ? -17.523 10.062 45.455 1.00 94.75 190 TYR A N 1
ATOM 1488 C CA . TYR A 1 190 ? -17.362 8.957 46.395 1.00 94.75 190 TYR A CA 1
ATOM 1489 C C . TYR A 1 190 ? -18.283 9.078 47.604 1.00 94.75 190 TYR A C 1
ATOM 1491 O O . TYR A 1 190 ? -18.586 10.180 48.054 1.00 94.75 190 TYR A O 1
ATOM 1499 N N . ASP A 1 191 ? -18.680 7.929 48.155 1.00 89.38 191 ASP A N 1
ATOM 1500 C CA . ASP A 1 191 ? -19.349 7.817 49.460 1.00 89.38 191 ASP A CA 1
ATOM 1501 C C . ASP A 1 191 ? -20.660 8.624 49.597 1.00 89.38 191 ASP A C 1
ATOM 1503 O O . ASP A 1 191 ? -21.057 9.025 50.694 1.00 89.38 191 ASP A O 1
ATOM 1507 N N . VAL A 1 192 ? -21.368 8.827 48.481 1.00 92.69 192 VAL A N 1
ATOM 1508 C CA . VAL A 1 192 ? -22.708 9.436 48.425 1.00 92.69 192 VAL A CA 1
ATOM 1509 C C . VAL A 1 192 ? -23.771 8.412 48.019 1.00 92.69 192 VAL A C 1
ATOM 1511 O O . VAL A 1 192 ? -23.462 7.383 47.419 1.00 92.69 192 VAL A O 1
ATOM 1514 N N . ASP A 1 193 ? -25.042 8.694 48.318 1.00 89.56 193 ASP A N 1
ATOM 1515 C CA . ASP A 1 193 ? -26.165 7.825 47.925 1.00 89.56 193 ASP A CA 1
ATOM 1516 C C . ASP A 1 193 ? -26.446 7.880 46.412 1.00 89.56 193 ASP A C 1
ATOM 1518 O O . ASP A 1 193 ? -26.797 6.867 45.801 1.00 89.56 193 ASP A O 1
ATOM 1522 N N . ALA A 1 194 ? -26.267 9.053 45.799 1.00 91.38 194 ALA A N 1
ATOM 1523 C CA . ALA A 1 194 ? -26.388 9.282 44.362 1.00 91.38 194 ALA A CA 1
ATOM 1524 C C . ALA A 1 194 ? -25.472 10.445 43.932 1.00 91.38 194 ALA A C 1
ATOM 1526 O O . ALA A 1 194 ? -25.434 11.453 44.644 1.00 91.38 194 ALA A O 1
ATOM 1527 N N . PRO A 1 195 ? -24.766 10.338 42.791 1.00 95.06 195 PRO A N 1
ATOM 1528 C CA . PRO A 1 195 ? -23.859 11.378 42.336 1.00 95.06 195 PRO A CA 1
ATOM 1529 C C . PRO A 1 195 ? -24.629 12.550 41.718 1.00 95.06 195 PRO A C 1
ATOM 1531 O O . PRO A 1 195 ? -25.702 12.387 41.126 1.00 95.06 195 PRO A O 1
ATOM 1534 N N . GLN A 1 196 ? -24.059 13.743 41.816 1.00 95.44 196 GLN A N 1
ATOM 1535 C CA . GLN A 1 196 ? -24.539 14.940 41.148 1.00 95.44 196 GLN A CA 1
ATOM 1536 C C . GLN A 1 196 ? -24.258 14.839 39.647 1.00 95.44 196 GLN A C 1
ATOM 1538 O O . GLN A 1 196 ? -23.107 14.813 39.217 1.00 95.44 196 GLN A O 1
ATOM 1543 N N . VAL A 1 197 ? -25.317 14.826 38.836 1.00 95.38 197 VAL A N 1
ATOM 1544 C CA . VAL A 1 197 ? -25.198 14.869 37.374 1.00 95.38 197 VAL A CA 1
ATOM 1545 C C . VAL A 1 197 ? -24.881 16.310 36.951 1.00 95.38 197 VAL A C 1
ATOM 1547 O O . VAL A 1 197 ? -25.683 17.204 37.241 1.00 95.38 197 VAL A O 1
ATOM 1550 N N . PRO A 1 198 ? -23.730 16.575 36.303 1.00 92.75 198 PRO A N 1
ATOM 1551 C CA . PRO A 1 198 ? -23.373 17.925 35.884 1.00 92.75 198 PRO A CA 1
ATOM 1552 C C . PRO A 1 198 ? -24.300 18.470 34.791 1.00 92.75 198 PRO A C 1
ATOM 1554 O O . PRO A 1 198 ? -24.935 17.717 34.050 1.00 92.75 198 PRO A O 1
ATOM 1557 N N . GLU A 1 199 ? -24.344 19.799 34.667 1.00 86.25 199 GLU A N 1
ATOM 1558 C CA . GLU A 1 199 ? -25.132 20.477 33.636 1.00 86.25 199 GLU A CA 1
ATOM 1559 C C . GLU A 1 199 ? -24.729 20.010 32.225 1.00 86.25 199 GLU A C 1
ATOM 1561 O O . GLU A 1 199 ? -23.543 19.909 31.905 1.00 86.25 199 GLU A O 1
ATOM 1566 N N . GLY A 1 200 ? -25.733 19.719 31.393 1.00 87.44 200 GLY A N 1
ATOM 1567 C CA . GLY A 1 200 ? -25.587 19.092 30.077 1.00 87.44 200 GLY A CA 1
ATOM 1568 C C . GLY A 1 200 ? -26.184 17.688 30.041 1.00 87.44 200 GLY A C 1
ATOM 1569 O O . GLY A 1 200 ? -26.939 17.370 29.125 1.00 87.44 200 GLY A O 1
ATOM 1570 N N . TRP A 1 201 ? -25.946 16.871 31.070 1.00 96.19 201 TRP A N 1
ATOM 1571 C CA . TRP A 1 201 ? -26.451 15.497 31.113 1.00 96.19 201 TRP A CA 1
ATOM 1572 C C . TRP A 1 201 ? -27.792 15.365 31.823 1.00 96.19 201 TRP A C 1
ATOM 1574 O O . TRP A 1 201 ? -28.112 16.079 32.769 1.00 96.19 201 TRP A O 1
ATOM 1584 N N . LYS A 1 202 ? -28.572 14.373 31.384 1.00 93.81 202 LYS A N 1
ATOM 1585 C CA . LYS A 1 202 ? -29.824 13.970 32.045 1.00 93.81 202 LYS A CA 1
ATOM 1586 C C . LYS A 1 202 ? -29.606 12.896 33.112 1.00 93.81 202 LYS A C 1
ATOM 1588 O O . LYS A 1 202 ? -30.396 12.802 34.043 1.00 93.81 202 LYS A O 1
ATOM 1593 N N . GLN A 1 203 ? -28.563 12.082 32.952 1.00 95.19 203 GLN A N 1
ATOM 1594 C CA . GLN A 1 203 ? -28.211 10.972 33.836 1.00 95.19 203 GLN A CA 1
ATOM 1595 C C . GLN A 1 203 ? -26.726 10.615 33.685 1.00 95.19 203 GLN A C 1
ATOM 1597 O O . GLN A 1 203 ? -26.115 10.903 32.654 1.00 95.19 203 GLN A O 1
ATOM 1602 N N . TRP A 1 204 ? -26.163 9.948 34.690 1.00 96.81 204 TRP A N 1
ATOM 1603 C CA . TRP A 1 204 ? -24.864 9.283 34.584 1.00 96.81 204 TRP A CA 1
ATOM 1604 C C . TRP A 1 204 ? -25.023 7.886 33.966 1.00 96.81 204 TRP A C 1
ATOM 1606 O O . TRP A 1 204 ? -26.107 7.307 33.999 1.00 96.81 204 TRP A O 1
ATOM 1616 N N . HIS A 1 205 ? -23.946 7.351 33.389 1.00 97.75 205 HIS A N 1
ATOM 1617 C CA . HIS A 1 205 ? -23.935 6.031 32.746 1.00 97.75 205 HIS A CA 1
ATOM 1618 C C . HIS A 1 205 ? -23.033 5.052 33.499 1.00 97.75 205 HIS A C 1
ATOM 1620 O O . HIS A 1 205 ? -23.436 3.919 33.768 1.00 97.75 205 HIS A O 1
ATOM 1626 N N . LEU A 1 206 ? -21.855 5.527 33.907 1.00 97.94 206 LEU A N 1
ATOM 1627 C CA . LEU A 1 206 ? -20.955 4.868 34.848 1.00 97.94 206 LEU A CA 1
ATOM 1628 C C . LEU A 1 206 ? -20.758 5.762 36.071 1.00 97.94 206 LEU A C 1
ATOM 1630 O O . LEU A 1 206 ? -20.767 6.988 35.968 1.00 97.94 206 LEU A O 1
ATOM 1634 N N . TRP A 1 207 ? -20.579 5.146 37.232 1.00 98.06 207 TRP A N 1
ATOM 1635 C CA . TRP A 1 207 ? -20.283 5.851 38.471 1.00 98.06 207 TRP A CA 1
ATOM 1636 C C . TRP A 1 207 ? -19.137 5.169 39.204 1.00 98.06 207 TRP A C 1
ATOM 1638 O O . TRP A 1 207 ? -19.282 4.025 39.653 1.00 98.06 207 TRP A O 1
ATOM 1648 N N . GLN A 1 208 ? -18.035 5.901 39.351 1.00 97.88 208 GLN A N 1
ATOM 1649 C CA . GLN A 1 208 ? -16.964 5.573 40.279 1.00 97.88 208 GLN A CA 1
ATOM 1650 C C . GLN A 1 208 ? -17.392 6.038 41.673 1.00 97.88 208 GLN A C 1
ATOM 1652 O O . GLN A 1 208 ? -17.394 7.227 41.998 1.00 97.88 208 GLN A O 1
ATOM 1657 N N . TRP A 1 209 ? -17.874 5.093 42.476 1.00 95.50 209 TRP A N 1
ATOM 1658 C CA . TRP A 1 209 ? -18.563 5.389 43.738 1.00 95.50 209 TRP A CA 1
ATOM 1659 C C . TRP A 1 209 ? -17.665 5.240 44.961 1.00 95.50 209 TRP A C 1
ATOM 1661 O O . TRP A 1 209 ? -18.048 5.644 46.060 1.00 95.50 209 TRP A O 1
ATOM 1671 N N . ARG A 1 210 ? -16.479 4.657 44.775 1.00 93.88 210 ARG A N 1
ATOM 1672 C CA . ARG A 1 210 ? -15.465 4.528 45.813 1.00 93.88 210 ARG A CA 1
ATOM 1673 C C . ARG A 1 210 ? -14.081 4.456 45.184 1.00 93.88 210 ARG A C 1
ATOM 1675 O O . ARG A 1 210 ? -13.822 3.521 44.432 1.00 93.88 210 ARG A O 1
ATOM 1682 N N . GLY A 1 211 ? -13.221 5.399 45.545 1.00 91.00 211 GLY A N 1
ATOM 1683 C CA . GLY A 1 211 ? -11.802 5.357 45.210 1.00 91.00 211 GLY A CA 1
ATOM 1684 C C . GLY A 1 211 ? -10.964 4.646 46.278 1.00 91.00 211 GLY A C 1
ATOM 1685 O O . GLY A 1 211 ? -11.395 4.506 47.427 1.00 91.00 211 GLY A O 1
ATOM 1686 N N . ASN A 1 212 ? -9.756 4.232 45.909 1.00 88.50 212 ASN A N 1
ATOM 1687 C CA . ASN A 1 212 ? -8.747 3.598 46.754 1.00 88.50 212 ASN A CA 1
ATOM 1688 C C . ASN A 1 212 ? -9.275 2.419 47.592 1.00 88.50 212 ASN A C 1
ATOM 1690 O O . ASN A 1 212 ? -9.023 2.319 48.796 1.00 88.50 212 ASN A O 1
ATOM 1694 N N . ALA A 1 213 ? -10.057 1.530 46.982 1.00 90.25 213 ALA A N 1
ATOM 1695 C CA . ALA A 1 213 ? -10.534 0.337 47.660 1.00 90.25 213 ALA A CA 1
ATOM 1696 C C . ALA A 1 213 ? -9.399 -0.685 47.825 1.00 90.25 213 ALA A C 1
ATOM 1698 O O . ALA A 1 213 ? -8.769 -1.106 46.856 1.00 90.25 213 ALA A O 1
ATOM 1699 N N . GLU A 1 214 ? -9.185 -1.130 49.062 1.00 87.75 214 GLU A N 1
ATOM 1700 C CA . GLU A 1 214 ? -8.248 -2.207 49.381 1.00 87.75 214 GLU A CA 1
ATOM 1701 C C . GLU A 1 214 ? -8.927 -3.565 49.151 1.00 87.75 214 GLU A C 1
ATOM 1703 O O . GLU A 1 214 ? -9.789 -3.984 49.930 1.00 87.75 214 GLU A O 1
ATOM 1708 N N . LEU A 1 215 ? -8.548 -4.244 48.068 1.00 91.25 215 LEU A N 1
ATOM 1709 C CA . LEU A 1 215 ? -8.986 -5.601 47.732 1.00 91.25 215 LEU A CA 1
ATOM 1710 C C . LEU A 1 215 ? -7.739 -6.475 47.550 1.00 91.25 215 LEU A C 1
ATOM 1712 O O . LEU A 1 215 ? -7.345 -6.729 46.414 1.00 91.25 215 LEU A O 1
ATOM 1716 N N . PRO A 1 216 ? -7.074 -6.902 48.642 1.00 87.06 216 PRO A N 1
ATOM 1717 C CA . PRO A 1 216 ? -5.758 -7.546 48.586 1.00 87.06 216 PRO A CA 1
ATOM 1718 C C . PRO A 1 216 ? -5.738 -8.850 47.777 1.00 87.06 216 PRO A C 1
ATOM 1720 O O . PRO A 1 216 ? -4.675 -9.285 47.346 1.00 87.06 216 PRO A O 1
ATOM 1723 N N . GLU A 1 217 ? -6.895 -9.479 47.572 1.00 88.81 217 GLU A N 1
ATOM 1724 C CA . GLU A 1 217 ? -7.070 -10.630 46.689 1.00 88.81 217 GLU A CA 1
ATOM 1725 C C . GLU A 1 217 ? -7.105 -10.288 45.189 1.00 88.81 217 GLU A C 1
ATOM 1727 O O . GLU A 1 217 ? -7.002 -11.200 44.379 1.00 88.81 217 GLU A O 1
ATOM 1732 N N . ILE A 1 218 ? -7.264 -9.011 44.820 1.00 92.00 218 ILE A N 1
ATOM 1733 C CA . ILE A 1 218 ? -7.297 -8.507 43.437 1.00 92.00 218 ILE A CA 1
ATOM 1734 C C . ILE A 1 218 ? -6.059 -7.654 43.154 1.00 92.00 218 ILE A C 1
ATOM 1736 O O . ILE A 1 218 ? -5.301 -7.979 42.248 1.00 92.00 218 ILE A O 1
ATOM 1740 N N . ALA A 1 219 ? -5.855 -6.570 43.908 1.00 92.06 219 ALA A N 1
ATOM 1741 C CA . ALA A 1 219 ? -4.715 -5.664 43.779 1.00 92.06 219 ALA A CA 1
ATOM 1742 C C . ALA A 1 219 ? -4.598 -4.757 45.024 1.00 92.06 219 ALA A C 1
ATOM 1744 O O . ALA A 1 219 ? -5.584 -4.569 45.742 1.00 92.06 219 ALA A O 1
ATOM 1745 N N . PRO A 1 220 ? -3.422 -4.155 45.294 1.00 88.56 220 PRO A N 1
ATOM 1746 C CA . PRO A 1 220 ? -3.229 -3.248 46.427 1.00 88.56 220 PRO A CA 1
ATOM 1747 C C . PRO A 1 220 ? -4.232 -2.090 46.483 1.00 88.56 220 PRO A C 1
ATOM 1749 O O . PRO A 1 220 ? -4.707 -1.755 47.566 1.00 88.56 220 PRO A O 1
ATOM 1752 N N . VAL A 1 221 ? -4.547 -1.491 45.329 1.00 90.81 221 VAL A N 1
ATOM 1753 C CA . VAL A 1 221 ? -5.465 -0.353 45.205 1.00 90.81 221 VAL A CA 1
ATOM 1754 C C . VAL A 1 221 ? -6.232 -0.458 43.888 1.00 90.81 221 VAL A C 1
ATOM 1756 O O . VAL A 1 221 ? -5.619 -0.609 42.830 1.00 90.81 221 VAL A O 1
ATOM 1759 N N . VAL A 1 222 ? -7.560 -0.359 43.955 1.00 94.44 222 VAL A N 1
ATOM 1760 C CA . VAL A 1 222 ? -8.453 -0.249 42.790 1.00 94.44 222 VAL A CA 1
ATOM 1761 C C . VAL A 1 222 ? -9.581 0.735 43.072 1.00 94.44 222 VAL A C 1
ATOM 1763 O O . VAL A 1 222 ? -9.961 0.929 44.231 1.00 94.44 222 VAL A O 1
ATOM 1766 N N . ASP A 1 223 ? -10.186 1.263 42.018 1.00 95.94 223 ASP A N 1
ATOM 1767 C CA . ASP A 1 223 ? -11.372 2.105 42.123 1.00 95.94 223 ASP A CA 1
ATOM 1768 C C . ASP A 1 223 ? -12.620 1.325 41.686 1.00 95.94 223 ASP A C 1
ATOM 1770 O O . ASP A 1 223 ? -12.583 0.461 40.806 1.00 95.94 223 ASP A O 1
ATOM 1774 N N . LEU A 1 224 ? -13.740 1.539 42.384 1.00 97.06 224 LEU A N 1
ATOM 1775 C CA . LEU A 1 224 ? -14.953 0.736 42.224 1.00 97.06 224 LEU A CA 1
ATOM 1776 C C . LEU A 1 224 ? -16.009 1.452 41.397 1.00 97.06 224 LEU A C 1
ATOM 1778 O O . LEU A 1 224 ? -16.491 2.529 41.758 1.00 97.06 224 LEU A O 1
ATOM 1782 N N . ASN A 1 225 ? -16.475 0.751 40.364 1.00 97.88 225 ASN A N 1
ATOM 1783 C CA . ASN A 1 225 ? -17.417 1.267 39.384 1.00 97.88 225 ASN A CA 1
ATOM 1784 C C . ASN A 1 225 ? -18.720 0.480 39.346 1.00 97.88 225 ASN A C 1
ATOM 1786 O O . ASN A 1 225 ? -18.788 -0.715 39.659 1.00 97.88 225 ASN A O 1
ATOM 1790 N N . ARG A 1 226 ? -19.779 1.163 38.917 1.00 96.38 226 ARG A N 1
ATOM 1791 C CA . ARG A 1 226 ? -21.065 0.547 38.588 1.00 96.38 226 ARG A CA 1
ATOM 1792 C C . ARG A 1 226 ? -21.737 1.235 37.411 1.00 96.38 226 ARG A C 1
ATOM 1794 O O . ARG A 1 226 ? -21.600 2.442 37.240 1.00 96.38 226 ARG A O 1
ATOM 1801 N N . VAL A 1 227 ? -22.499 0.464 36.644 1.00 96.50 227 VAL A N 1
ATOM 1802 C CA . VAL A 1 227 ? -23.383 0.971 35.586 1.00 96.50 227 VAL A CA 1
ATOM 1803 C C . VAL A 1 227 ? -24.688 1.472 36.205 1.00 96.50 227 VAL A C 1
ATOM 1805 O O . VAL A 1 227 ? -25.164 0.912 37.201 1.00 96.50 227 VAL A O 1
ATOM 1808 N N . HIS A 1 228 ? -25.271 2.523 35.625 1.00 95.62 228 HIS A N 1
ATOM 1809 C CA . HIS A 1 228 ? -26.594 3.003 36.022 1.00 95.62 228 HIS A CA 1
ATOM 1810 C C . HIS A 1 228 ? -27.632 1.875 35.887 1.00 95.62 228 HIS A C 1
ATOM 1812 O O . HIS A 1 228 ? -27.610 1.174 34.878 1.00 95.62 228 HIS A O 1
ATOM 1818 N N . PRO A 1 229 ? -28.555 1.680 36.850 1.00 91.06 229 PRO A N 1
ATOM 1819 C CA . PRO A 1 229 ? -29.519 0.572 36.804 1.00 91.06 229 PRO A CA 1
ATOM 1820 C C . PRO A 1 229 ? -30.360 0.506 35.518 1.00 91.06 229 PRO A C 1
ATOM 1822 O O . PRO A 1 229 ? -30.698 -0.581 35.061 1.00 91.06 229 PRO A O 1
ATOM 1825 N N . ASP A 1 230 ? -30.658 1.667 34.932 1.00 90.75 230 ASP A N 1
ATOM 1826 C CA . ASP A 1 230 ? -31.435 1.797 33.688 1.00 90.75 230 ASP A CA 1
ATOM 1827 C C . ASP A 1 230 ? -30.576 1.819 32.405 1.00 90.75 230 ASP A C 1
ATOM 1829 O O . ASP A 1 230 ? -31.104 2.004 31.308 1.00 90.75 230 ASP A O 1
ATOM 1833 N N . VAL A 1 231 ? -29.251 1.663 32.515 1.00 89.94 231 VAL A N 1
ATOM 1834 C CA . VAL A 1 231 ? -28.328 1.624 31.371 1.00 89.94 231 VAL A CA 1
ATOM 1835 C C . VAL A 1 231 ? -27.854 0.191 31.155 1.00 89.94 231 VAL A C 1
ATOM 1837 O O . VAL A 1 231 ? -27.255 -0.438 32.023 1.00 89.94 231 VAL A O 1
ATOM 1840 N N . GLU A 1 232 ? -28.091 -0.331 29.957 1.00 88.81 232 GLU A N 1
ATOM 1841 C CA . GLU A 1 232 ? -27.505 -1.598 29.532 1.00 88.81 232 GLU A CA 1
ATOM 1842 C C . GLU A 1 232 ? -26.028 -1.383 29.189 1.00 88.81 232 GLU A C 1
ATOM 1844 O O . GLU A 1 232 ? -25.711 -0.518 28.372 1.00 88.81 232 GLU A O 1
ATOM 1849 N N . LEU A 1 233 ? -25.130 -2.201 29.755 1.00 88.06 233 LEU A N 1
ATOM 1850 C CA . LEU A 1 233 ? -23.686 -2.120 29.480 1.00 88.06 233 LEU A CA 1
ATOM 1851 C C . LEU A 1 233 ? -23.385 -2.150 27.973 1.00 88.06 233 LEU A C 1
ATOM 1853 O O . LEU A 1 233 ? -22.510 -1.423 27.526 1.00 88.06 233 LEU A O 1
ATOM 1857 N N . GLY A 1 234 ? -24.164 -2.911 27.193 1.00 86.38 234 GLY A N 1
ATOM 1858 C CA . GLY A 1 234 ? -24.066 -2.987 25.731 1.00 86.38 234 GLY A CA 1
ATOM 1859 C C . GLY A 1 234 ? -24.120 -1.633 25.010 1.00 86.38 234 GLY A C 1
ATOM 1860 O O . GLY A 1 234 ? -23.516 -1.486 23.957 1.00 86.38 234 GLY A O 1
ATOM 1861 N N . ARG A 1 235 ? -24.792 -0.625 25.585 1.00 90.00 235 ARG A N 1
ATOM 1862 C CA . ARG A 1 235 ? -24.864 0.740 25.024 1.00 90.00 235 ARG A CA 1
ATOM 1863 C C . ARG A 1 235 ? -23.595 1.558 25.236 1.00 90.00 235 ARG A C 1
ATOM 1865 O O . ARG A 1 235 ? -23.464 2.631 24.660 1.00 90.00 235 ARG A O 1
ATOM 1872 N N . LEU A 1 236 ? -22.714 1.081 26.108 1.00 93.19 236 LEU A N 1
ATOM 1873 C CA . LEU A 1 236 ? -21.412 1.672 26.388 1.00 93.19 236 LEU A CA 1
ATOM 1874 C C . LEU A 1 236 ? -20.288 0.911 25.687 1.00 93.19 236 LEU A C 1
ATOM 1876 O O . LEU A 1 236 ? -19.125 1.237 25.905 1.00 93.19 236 LEU A O 1
ATOM 1880 N N . LEU A 1 237 ? -20.624 -0.103 24.886 1.00 93.44 237 LEU A N 1
ATOM 1881 C CA . LEU A 1 237 ? -19.657 -0.851 24.101 1.00 93.44 237 LEU A CA 1
ATOM 1882 C C . LEU A 1 237 ? -19.528 -0.239 22.716 1.00 93.44 237 LEU A C 1
ATOM 1884 O O . LEU A 1 237 ? -20.493 0.301 22.169 1.00 93.44 237 LEU A O 1
ATOM 1888 N N . ILE A 1 238 ? -18.348 -0.387 22.131 1.00 84.12 238 ILE A N 1
ATOM 1889 C CA . ILE A 1 238 ? -18.150 -0.168 20.705 1.00 84.12 238 ILE A CA 1
ATOM 1890 C C . ILE A 1 238 ? -19.097 -1.134 19.977 1.00 84.12 238 ILE A C 1
ATOM 1892 O O . ILE A 1 238 ? -18.999 -2.352 20.187 1.00 84.12 238 ILE A O 1
ATOM 1896 N N . PRO A 1 239 ? -20.064 -0.620 19.194 1.00 73.69 239 PRO A N 1
ATOM 1897 C CA . PRO A 1 239 ? -21.122 -1.447 18.646 1.00 73.69 239 PRO A CA 1
ATOM 1898 C C . PRO A 1 239 ? -20.552 -2.476 17.662 1.00 73.69 239 PRO A C 1
ATOM 1900 O O . PRO A 1 239 ? -19.586 -2.186 16.948 1.00 73.69 239 PRO A O 1
ATOM 1903 N N . PRO A 1 240 ? -21.170 -3.667 17.565 1.00 52.78 240 PRO A N 1
ATOM 1904 C CA . PRO A 1 240 ? -21.000 -4.515 16.400 1.00 52.78 240 PRO A CA 1
ATOM 1905 C C . PRO A 1 240 ? -21.389 -3.702 15.170 1.00 52.78 240 PRO A C 1
ATOM 1907 O O . PRO A 1 240 ? -22.372 -2.963 15.170 1.00 52.78 240 PRO A O 1
ATOM 1910 N N . THR A 1 241 ? -20.603 -3.799 14.122 1.00 47.16 241 THR A N 1
ATOM 1911 C CA . THR A 1 241 ? -20.794 -2.992 12.930 1.00 47.16 241 THR A CA 1
ATOM 1912 C C . THR A 1 241 ? -21.940 -3.538 12.078 1.00 47.16 241 THR A C 1
ATOM 1914 O O . THR A 1 241 ? -21.787 -4.500 11.326 1.00 47.16 241 THR A O 1
ATOM 1917 N N . ASP A 1 242 ? -23.120 -2.927 12.213 1.00 35.91 242 ASP A N 1
ATOM 1918 C CA . ASP A 1 242 ? -24.314 -3.283 11.445 1.00 35.91 242 ASP A CA 1
ATOM 1919 C C . ASP A 1 242 ? -24.144 -2.940 9.953 1.00 35.91 242 ASP A C 1
ATOM 1921 O O . ASP A 1 242 ? -23.805 -1.821 9.557 1.00 35.91 242 ASP A O 1
ATOM 1925 N N . GLY A 1 243 ? -24.395 -3.938 9.103 1.00 35.72 243 GLY A N 1
ATOM 1926 C CA . GLY A 1 243 ? -24.103 -3.966 7.668 1.00 35.72 243 GLY A CA 1
ATOM 1927 C C . GLY A 1 243 ? -24.944 -3.064 6.752 1.00 35.72 243 GLY A C 1
ATOM 1928 O O . GLY A 1 243 ? -25.356 -3.514 5.686 1.00 35.72 243 GLY A O 1
ATOM 1929 N N . THR A 1 244 ? -25.158 -1.791 7.097 1.00 31.67 244 THR A N 1
ATOM 1930 C CA . THR A 1 244 ? -25.721 -0.773 6.177 1.00 31.67 244 THR A CA 1
ATOM 1931 C C . THR A 1 244 ? -24.932 0.542 6.136 1.00 31.67 244 THR A C 1
ATOM 1933 O O . THR A 1 244 ? -25.481 1.595 5.838 1.00 31.67 244 THR A O 1
ATOM 1936 N N . ALA A 1 245 ? -23.633 0.468 6.409 1.00 34.88 245 ALA A N 1
ATOM 1937 C CA . ALA A 1 245 ? -22.558 1.282 5.839 1.00 34.88 245 ALA A CA 1
ATOM 1938 C C . ALA A 1 245 ? -21.272 0.506 6.168 1.00 34.88 245 ALA A C 1
ATOM 1940 O O . ALA A 1 245 ? -20.873 0.406 7.325 1.00 34.88 245 ALA A O 1
ATOM 1941 N N . GLY A 1 246 ? -20.748 -0.209 5.170 1.00 44.50 246 GLY A N 1
ATOM 1942 C CA . GLY A 1 246 ? -19.943 -1.423 5.355 1.00 44.50 246 GLY A CA 1
ATOM 1943 C C . GLY A 1 246 ? -18.742 -1.279 6.283 1.00 44.50 246 GLY A C 1
ATOM 1944 O O . GLY A 1 246 ? -17.943 -0.377 6.087 1.00 44.50 246 GLY A O 1
ATOM 1945 N N . THR A 1 247 ? -18.603 -2.170 7.275 1.00 33.75 247 THR A N 1
ATOM 1946 C CA . THR A 1 247 ? -17.502 -2.091 8.250 1.00 33.75 247 THR A CA 1
ATOM 1947 C C . THR A 1 247 ? -17.338 -3.355 9.135 1.00 33.75 247 THR A C 1
ATOM 1949 O O . THR A 1 247 ? -17.431 -3.235 10.333 1.00 33.75 247 THR A O 1
ATOM 1952 N N . GLY A 1 248 ? -17.006 -4.570 8.665 1.00 27.81 248 GLY A N 1
ATOM 1953 C CA . GLY A 1 248 ? -16.693 -5.737 9.559 1.00 27.81 248 GLY A CA 1
ATOM 1954 C C . GLY A 1 248 ? -15.600 -5.489 10.645 1.00 27.81 248 GLY A C 1
ATOM 1955 O O . GLY A 1 248 ? -14.975 -4.429 10.613 1.00 27.81 248 GLY A O 1
ATOM 1956 N N . PRO A 1 249 ? -15.348 -6.379 11.630 1.00 31.88 249 PRO A N 1
ATOM 1957 C CA . PRO A 1 249 ? -14.338 -6.156 12.686 1.00 31.88 249 PRO A CA 1
ATOM 1958 C C . PRO A 1 249 ? -12.913 -6.003 12.113 1.00 31.88 249 PRO A C 1
ATOM 1960 O O . PRO A 1 249 ? -12.650 -6.461 11.009 1.00 31.88 249 PRO A O 1
ATOM 1963 N N . ALA A 1 250 ? -11.974 -5.357 12.819 1.00 34.66 250 ALA A N 1
ATOM 1964 C CA . ALA A 1 250 ? -10.618 -5.092 12.300 1.00 34.66 250 ALA A CA 1
ATOM 1965 C C . ALA A 1 250 ? -9.840 -6.378 11.936 1.00 34.66 250 ALA A C 1
ATOM 1967 O O . ALA A 1 250 ? -9.165 -6.406 10.908 1.00 34.66 250 ALA A O 1
ATOM 1968 N N . ALA A 1 251 ? -10.043 -7.475 12.674 1.00 31.11 251 ALA A N 1
ATOM 1969 C CA . ALA A 1 251 ? -9.542 -8.801 12.296 1.00 31.11 251 ALA A CA 1
ATOM 1970 C C . ALA A 1 251 ? -10.204 -9.359 11.013 1.00 31.11 251 ALA A C 1
ATOM 1972 O O . ALA A 1 251 ? -9.547 -10.044 10.233 1.00 31.11 251 ALA A O 1
ATOM 1973 N N . ASP A 1 252 ? -11.457 -8.987 10.721 1.00 31.48 252 ASP A N 1
ATOM 1974 C CA . ASP A 1 252 ? -12.130 -9.319 9.454 1.00 31.48 252 ASP A CA 1
ATOM 1975 C C . ASP A 1 252 ? -11.847 -8.309 8.322 1.00 31.48 252 ASP A C 1
ATOM 1977 O O . ASP A 1 252 ? -12.060 -8.635 7.159 1.00 31.48 252 ASP A O 1
ATOM 1981 N N . ARG A 1 253 ? -11.346 -7.092 8.595 1.00 40.78 253 ARG A N 1
ATOM 1982 C CA . ARG A 1 253 ? -10.954 -6.112 7.551 1.00 40.78 253 ARG A CA 1
ATOM 1983 C C . ARG A 1 253 ? -9.548 -6.350 7.003 1.00 40.78 253 ARG A C 1
ATOM 1985 O O . ARG A 1 253 ? -9.268 -5.954 5.871 1.00 40.78 253 ARG A O 1
ATOM 1992 N N . VAL A 1 254 ? -8.705 -7.036 7.772 1.00 39.47 254 VAL A N 1
ATOM 1993 C CA . VAL A 1 254 ? -7.465 -7.656 7.281 1.00 39.47 254 VAL A CA 1
ATOM 1994 C C . VAL A 1 254 ? -7.770 -8.998 6.587 1.00 39.47 254 VAL A C 1
ATOM 1996 O O . VAL A 1 254 ? -7.087 -9.355 5.632 1.00 39.47 254 VAL A O 1
ATOM 1999 N N . ALA A 1 255 ? -8.853 -9.695 6.966 1.00 42.81 255 ALA A N 1
ATOM 2000 C CA . ALA A 1 255 ? -9.321 -10.897 6.264 1.00 42.81 255 ALA A CA 1
ATOM 2001 C C . ALA A 1 255 ? -10.121 -10.613 4.977 1.00 42.81 255 ALA A C 1
ATOM 2003 O O . ALA A 1 255 ? -10.158 -11.458 4.089 1.00 42.81 255 ALA A O 1
ATOM 2004 N N . ALA A 1 256 ? -10.769 -9.455 4.835 1.00 60.09 256 ALA A N 1
ATOM 2005 C CA . ALA A 1 256 ? -11.475 -9.108 3.607 1.00 60.09 256 ALA A CA 1
ATOM 2006 C C . ALA A 1 256 ? -10.473 -8.861 2.463 1.00 60.09 256 ALA A C 1
ATOM 2008 O O . ALA A 1 256 ? -9.481 -8.148 2.678 1.00 60.09 256 ALA A O 1
ATOM 2009 N N . PRO A 1 257 ? -10.737 -9.390 1.250 1.00 77.31 257 PRO A N 1
ATOM 2010 C CA . PRO A 1 257 ? -9.868 -9.175 0.103 1.00 77.31 257 PRO A CA 1
ATOM 2011 C C . PRO A 1 257 ? -9.571 -7.687 -0.077 1.00 77.31 257 PRO A C 1
ATOM 2013 O O . PRO A 1 257 ? -10.452 -6.834 0.071 1.00 77.31 257 PRO A O 1
ATOM 2016 N N . VAL A 1 258 ? -8.319 -7.353 -0.388 1.00 88.88 258 VAL A N 1
ATOM 2017 C CA . VAL A 1 258 ? -7.983 -5.978 -0.757 1.00 88.88 258 VAL A CA 1
ATOM 2018 C C . VAL A 1 258 ? -8.773 -5.594 -2.014 1.00 88.88 258 VAL A C 1
ATOM 2020 O O . VAL A 1 258 ? -8.915 -6.430 -2.909 1.00 88.88 258 VAL A O 1
ATOM 2023 N N . PRO A 1 259 ? -9.300 -4.362 -2.132 1.00 90.06 259 PRO A N 1
ATOM 2024 C CA . PRO A 1 259 ? -10.106 -3.991 -3.296 1.00 90.06 259 PRO A CA 1
ATOM 2025 C C . PRO A 1 259 ? -9.356 -4.159 -4.618 1.00 90.06 259 PRO A C 1
ATOM 2027 O O . PRO A 1 259 ? -9.946 -4.542 -5.629 1.00 90.06 259 PRO A O 1
ATOM 2030 N N . ILE A 1 260 ? -8.054 -3.877 -4.607 1.00 94.06 260 ILE A N 1
ATOM 2031 C CA . ILE A 1 260 ? -7.176 -4.056 -5.751 1.00 94.06 260 ILE A CA 1
ATOM 2032 C C . ILE A 1 260 ? -5.720 -4.216 -5.309 1.00 94.06 260 ILE A C 1
ATOM 2034 O O . ILE A 1 260 ? -5.264 -3.537 -4.390 1.00 94.06 260 ILE A O 1
ATOM 2038 N N . ASP A 1 261 ? -5.002 -5.091 -6.000 1.00 96.75 261 ASP A N 1
ATOM 2039 C CA . ASP A 1 261 ? -3.544 -5.147 -6.008 1.00 96.75 261 ASP A CA 1
ATOM 2040 C C . ASP A 1 261 ? -3.024 -4.672 -7.370 1.00 96.75 261 ASP A C 1
ATOM 2042 O O . ASP A 1 261 ? -3.339 -5.260 -8.408 1.00 96.75 261 ASP A O 1
ATOM 2046 N N . HIS A 1 262 ? -2.265 -3.578 -7.387 1.00 97.38 262 HIS A N 1
ATOM 2047 C CA . HIS A 1 262 ? -1.764 -2.964 -8.616 1.00 97.38 262 HIS A CA 1
ATOM 2048 C C . HIS A 1 262 ? -0.472 -3.598 -9.140 1.00 97.38 262 HIS A C 1
ATOM 2050 O O . HIS A 1 262 ? -0.010 -3.197 -10.210 1.00 97.38 262 HIS A O 1
ATOM 2056 N N . HIS A 1 263 ? 0.120 -4.555 -8.417 1.00 97.44 263 HIS A N 1
ATOM 2057 C CA . HIS A 1 263 ? 1.429 -5.085 -8.772 1.00 97.44 263 HIS A CA 1
ATOM 2058 C C . HIS A 1 263 ? 1.560 -6.581 -8.456 1.00 97.44 263 HIS A C 1
ATOM 2060 O O . HIS A 1 263 ? 2.122 -6.975 -7.435 1.00 97.44 263 HIS A O 1
ATOM 2066 N N . VAL A 1 264 ? 1.061 -7.410 -9.378 1.00 97.94 264 VAL A N 1
ATOM 2067 C CA . VAL A 1 264 ? 1.096 -8.876 -9.283 1.00 97.94 264 VAL A CA 1
ATOM 2068 C C . VAL A 1 264 ? 1.908 -9.445 -10.440 1.00 97.94 264 VAL A C 1
ATOM 2070 O O . VAL A 1 264 ? 1.442 -9.450 -11.582 1.00 97.94 264 VAL A O 1
ATOM 2073 N N . HIS A 1 265 ? 3.110 -9.946 -10.172 1.00 95.94 265 HIS A N 1
ATOM 2074 C CA . HIS A 1 265 ? 3.893 -10.657 -11.173 1.00 95.94 265 HIS A CA 1
ATOM 2075 C C . HIS A 1 265 ? 3.343 -12.061 -11.402 1.00 95.94 265 HIS A C 1
ATOM 2077 O O . HIS A 1 265 ? 3.220 -12.862 -10.480 1.00 95.94 265 HIS A O 1
ATOM 2083 N N . LEU A 1 266 ? 3.063 -12.368 -12.669 1.00 94.38 266 LEU A N 1
ATOM 2084 C CA . LEU A 1 266 ? 2.835 -13.730 -13.133 1.00 94.38 266 LEU A CA 1
ATOM 2085 C C . LEU A 1 266 ? 3.795 -14.044 -14.270 1.00 94.38 266 LEU A C 1
ATOM 2087 O O . LEU A 1 266 ? 4.134 -13.165 -15.061 1.00 94.38 266 LEU A O 1
ATOM 2091 N N . LEU A 1 267 ? 4.190 -15.309 -14.345 1.00 94.00 267 LEU A N 1
ATOM 2092 C CA . LEU A 1 267 ? 5.152 -15.841 -15.292 1.00 94.00 267 LEU A CA 1
ATOM 2093 C C . LEU A 1 267 ? 4.556 -17.060 -15.986 1.00 94.00 267 LEU A C 1
ATOM 2095 O O . LEU A 1 267 ? 4.023 -17.964 -15.344 1.00 94.00 267 LEU A O 1
ATOM 2099 N N . GLY A 1 268 ? 4.690 -17.133 -17.304 1.00 94.94 268 GLY A N 1
ATOM 2100 C CA . GLY A 1 268 ? 4.386 -18.348 -18.040 1.00 94.94 268 GLY A CA 1
ATOM 2101 C C . GLY A 1 268 ? 5.380 -19.461 -17.710 1.00 94.94 268 GLY A C 1
ATOM 2102 O O . GLY A 1 268 ? 6.577 -19.228 -17.531 1.00 94.94 268 GLY A O 1
ATOM 2103 N N . SER A 1 269 ? 4.910 -20.710 -17.741 1.00 94.25 269 SER A N 1
ATOM 2104 C CA . SER A 1 269 ? 5.753 -21.903 -17.527 1.00 94.25 269 SER A CA 1
ATOM 2105 C C . SER A 1 269 ? 6.982 -21.971 -18.450 1.00 94.25 269 SER A C 1
ATOM 2107 O O . SER A 1 269 ? 8.016 -22.551 -18.109 1.00 94.25 269 SER A O 1
ATOM 2109 N N . GLY A 1 270 ? 6.892 -21.373 -19.644 1.00 95.00 270 GLY A N 1
ATOM 2110 C CA . GLY A 1 270 ? 8.024 -21.172 -20.550 1.00 95.00 270 GLY A CA 1
ATOM 2111 C C . GLY A 1 270 ? 9.110 -20.298 -19.926 1.00 95.00 270 GLY A C 1
ATOM 2112 O O . GLY A 1 270 ? 10.237 -20.767 -19.761 1.00 95.00 270 GLY A O 1
ATOM 2113 N N . LEU A 1 271 ? 8.739 -19.082 -19.518 1.00 95.38 271 LEU A N 1
ATOM 2114 C CA . LEU A 1 271 ? 9.646 -18.114 -18.914 1.00 95.38 271 LEU A CA 1
ATOM 2115 C C . LEU A 1 271 ? 10.228 -18.624 -17.592 1.00 95.38 271 LEU A C 1
ATOM 2117 O O . LEU A 1 271 ? 11.434 -18.519 -17.395 1.00 95.38 271 LEU A O 1
ATOM 2121 N N . LEU A 1 272 ? 9.426 -19.248 -16.723 1.00 93.25 272 LEU A N 1
ATOM 2122 C CA . LEU A 1 272 ? 9.918 -19.849 -15.473 1.00 93.25 272 LEU A CA 1
ATOM 2123 C C . LEU A 1 272 ? 11.039 -20.860 -15.722 1.00 93.25 272 LEU A C 1
ATOM 2125 O O . LEU A 1 272 ? 12.095 -20.803 -15.090 1.00 93.25 272 LEU A O 1
ATOM 2129 N N . ARG A 1 273 ? 10.845 -21.785 -16.670 1.00 94.69 273 ARG A N 1
ATOM 2130 C CA . ARG A 1 273 ? 11.877 -22.775 -17.016 1.00 94.69 273 ARG A CA 1
ATOM 2131 C C . ARG A 1 273 ? 13.124 -22.121 -17.591 1.00 94.69 273 ARG A C 1
ATOM 2133 O O . ARG A 1 273 ? 14.231 -22.526 -17.237 1.00 94.69 273 ARG A O 1
ATOM 2140 N N . ASP A 1 274 ? 12.949 -21.155 -18.480 1.00 93.62 274 ASP A N 1
ATOM 2141 C CA . ASP A 1 274 ? 14.049 -20.440 -19.118 1.00 93.62 274 ASP A CA 1
ATOM 2142 C C . ASP A 1 274 ? 14.850 -19.633 -18.085 1.00 93.62 274 ASP A C 1
ATOM 2144 O O . ASP A 1 274 ? 16.076 -19.712 -18.048 1.00 93.62 274 ASP A O 1
ATOM 2148 N N . TRP A 1 275 ? 14.183 -18.962 -17.148 1.00 90.62 275 TRP A N 1
ATOM 2149 C CA . TRP A 1 275 ? 14.844 -18.177 -16.111 1.00 90.62 275 TRP A CA 1
ATOM 2150 C C . TRP A 1 275 ? 15.580 -19.045 -15.087 1.00 90.62 275 TRP A C 1
ATOM 2152 O O . TRP A 1 275 ? 16.722 -18.745 -14.733 1.00 90.62 275 TRP A O 1
ATOM 2162 N N . LYS A 1 276 ? 15.011 -20.197 -14.706 1.00 89.56 276 LYS A N 1
ATOM 2163 C CA . LYS A 1 276 ? 15.723 -21.211 -13.908 1.00 89.56 276 LYS A CA 1
ATOM 2164 C C . LYS A 1 276 ? 16.964 -21.744 -14.623 1.00 89.56 276 LYS A C 1
ATOM 2166 O O . LYS A 1 276 ? 18.003 -21.924 -13.993 1.00 89.56 276 LYS A O 1
ATOM 2171 N N . ARG A 1 277 ? 16.891 -21.984 -15.939 1.00 90.56 277 ARG A N 1
ATOM 2172 C CA . ARG A 1 277 ? 18.057 -22.394 -16.749 1.00 90.56 277 ARG A CA 1
ATOM 2173 C C . ARG A 1 277 ? 19.120 -21.304 -16.823 1.00 90.56 277 ARG A C 1
ATOM 2175 O O . ARG A 1 277 ? 20.301 -21.631 -16.813 1.00 90.56 277 ARG A O 1
ATOM 2182 N N . ALA A 1 278 ? 18.703 -20.041 -16.847 1.00 84.62 278 ALA A N 1
ATOM 2183 C CA . ALA A 1 278 ? 19.589 -18.887 -16.745 1.00 84.62 278 ALA A CA 1
ATOM 2184 C C . ALA A 1 278 ? 20.148 -18.669 -15.320 1.00 84.62 278 ALA A C 1
ATOM 2186 O O . ALA A 1 278 ? 20.954 -17.769 -15.115 1.00 84.62 278 ALA A O 1
ATOM 2187 N N . GLY A 1 279 ? 19.772 -19.507 -14.344 1.00 80.50 279 GLY A N 1
ATOM 2188 C CA . GLY A 1 279 ? 20.354 -19.533 -13.001 1.00 80.50 279 GLY A CA 1
ATOM 2189 C C . GLY A 1 279 ? 19.548 -18.807 -11.924 1.00 80.50 279 GLY A C 1
ATOM 2190 O O . GLY A 1 279 ? 20.019 -18.722 -10.787 1.00 80.50 279 GLY A O 1
ATOM 2191 N N . ALA A 1 280 ? 18.348 -18.310 -12.239 1.00 80.00 280 ALA A N 1
ATOM 2192 C CA . ALA A 1 280 ? 17.511 -17.643 -11.250 1.00 80.00 280 ALA A CA 1
ATOM 2193 C C . ALA A 1 280 ? 16.967 -18.598 -10.188 1.00 80.00 280 ALA A C 1
ATOM 2195 O O . ALA A 1 280 ? 16.721 -19.785 -10.428 1.00 80.00 280 ALA A O 1
ATOM 2196 N N . ARG A 1 281 ? 16.767 -18.036 -8.997 1.00 77.94 281 ARG A N 1
ATOM 2197 C CA . ARG A 1 281 ? 16.156 -18.695 -7.847 1.00 77.94 281 ARG A CA 1
ATOM 2198 C C . ARG A 1 281 ? 14.863 -17.967 -7.528 1.00 77.94 281 ARG A C 1
ATOM 2200 O O . ARG A 1 281 ? 14.847 -16.745 -7.534 1.00 77.94 281 ARG A O 1
ATOM 2207 N N . PHE A 1 282 ? 13.826 -18.735 -7.241 1.00 77.38 282 PHE A N 1
ATOM 2208 C CA . PHE A 1 282 ? 12.507 -18.217 -6.912 1.00 77.38 282 PHE A CA 1
ATOM 2209 C C . PHE A 1 282 ? 12.210 -18.496 -5.444 1.00 77.38 282 PHE A C 1
ATOM 2211 O O . PHE A 1 282 ? 12.598 -19.541 -4.916 1.00 77.38 282 PHE A O 1
ATOM 2218 N N . SER A 1 283 ? 11.552 -17.542 -4.794 1.00 74.81 283 SER A N 1
ATOM 2219 C CA . SER A 1 283 ? 11.181 -17.602 -3.378 1.00 74.81 283 SER A CA 1
ATOM 2220 C C . SER A 1 283 ? 9.960 -18.498 -3.122 1.00 74.81 283 SER A C 1
ATOM 2222 O O . SER A 1 283 ? 9.745 -18.946 -1.994 1.00 74.81 283 SER A O 1
ATOM 2224 N N . ARG A 1 284 ? 9.175 -18.800 -4.166 1.00 83.19 284 ARG A N 1
ATOM 2225 C CA . ARG A 1 284 ? 7.962 -19.633 -4.116 1.00 83.19 284 ARG A CA 1
ATOM 2226 C C . ARG A 1 284 ? 7.983 -20.752 -5.163 1.00 83.19 284 ARG A C 1
ATOM 2228 O O . ARG A 1 284 ? 8.822 -20.773 -6.062 1.00 83.19 284 ARG A O 1
ATOM 2235 N N . ASP A 1 285 ? 7.024 -21.666 -5.051 1.00 87.94 285 ASP A N 1
ATOM 2236 C CA . ASP A 1 285 ? 6.787 -22.709 -6.052 1.00 87.94 285 ASP A CA 1
ATOM 2237 C C . ASP A 1 285 ? 6.174 -22.137 -7.340 1.00 87.94 285 ASP A C 1
ATOM 2239 O O . ASP A 1 285 ? 5.461 -21.135 -7.314 1.00 87.94 285 ASP A O 1
ATOM 2243 N N . ASP A 1 286 ? 6.374 -22.831 -8.463 1.00 89.31 286 ASP A N 1
ATOM 2244 C CA . ASP A 1 286 ? 5.957 -22.384 -9.806 1.00 89.31 286 ASP A CA 1
ATOM 2245 C C . ASP A 1 286 ? 4.470 -22.039 -9.890 1.00 89.31 286 ASP A C 1
ATOM 2247 O O . ASP A 1 286 ? 4.096 -21.068 -10.540 1.00 89.31 286 ASP A O 1
ATOM 2251 N N . ALA A 1 287 ? 3.622 -22.772 -9.164 1.00 89.19 287 ALA A N 1
ATOM 2252 C CA . ALA A 1 287 ? 2.184 -22.524 -9.134 1.00 89.19 287 ALA A CA 1
ATOM 2253 C C . ALA A 1 287 ? 1.822 -21.110 -8.641 1.00 89.19 287 ALA A C 1
ATOM 2255 O O . ALA A 1 287 ? 0.821 -20.559 -9.093 1.00 89.19 287 ALA A O 1
ATOM 2256 N N . ALA A 1 288 ? 2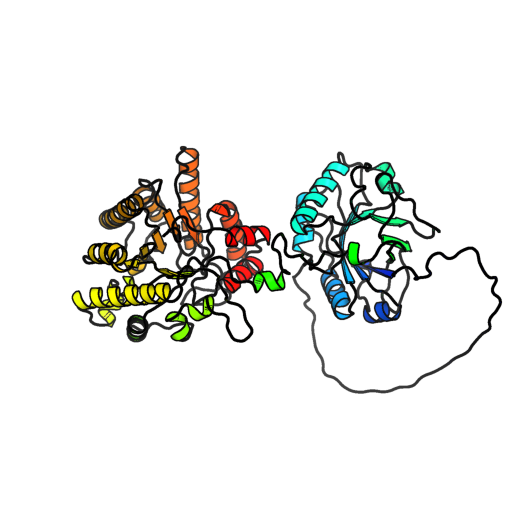.632 -20.521 -7.752 1.00 88.94 288 ALA A N 1
ATOM 2257 C CA . ALA A 1 288 ? 2.436 -19.152 -7.276 1.00 88.94 288 ALA A CA 1
ATOM 2258 C C . ALA A 1 288 ? 2.781 -18.110 -8.350 1.00 88.94 288 ALA A C 1
ATOM 2260 O O . ALA A 1 288 ? 2.214 -17.031 -8.355 1.00 88.94 288 ALA A O 1
ATOM 2261 N N . TYR A 1 289 ? 3.684 -18.423 -9.278 1.00 91.31 289 TYR A N 1
ATOM 2262 C CA . TYR A 1 289 ? 4.028 -17.520 -10.376 1.00 91.31 289 TYR A CA 1
ATOM 2263 C C . TYR A 1 289 ? 3.112 -17.713 -11.590 1.00 91.31 289 TYR A C 1
ATOM 2265 O O . TYR A 1 289 ? 2.924 -16.786 -12.365 1.00 91.31 289 TYR A O 1
ATOM 2273 N N . GLU A 1 290 ? 2.543 -18.900 -11.797 1.00 93.19 290 GLU A N 1
ATOM 2274 C CA . GLU A 1 290 ? 1.796 -19.196 -13.025 1.00 93.19 290 GLU A CA 1
ATOM 2275 C C . GLU A 1 290 ? 0.332 -18.731 -13.006 1.00 93.19 290 GLU A C 1
ATOM 2277 O O . GLU A 1 290 ? -0.231 -18.530 -14.084 1.00 93.19 290 GLU A O 1
ATOM 2282 N N . SER A 1 291 ? -0.285 -18.557 -11.828 1.00 94.06 291 SER A N 1
ATOM 2283 C CA . SER A 1 291 ? -1.722 -18.270 -11.689 1.00 94.06 291 SER A CA 1
ATOM 2284 C C . SER A 1 291 ? -2.041 -17.215 -10.624 1.00 94.06 291 SER A C 1
ATOM 2286 O O . SER A 1 291 ? -1.466 -17.208 -9.538 1.00 94.06 291 SER A O 1
ATOM 2288 N N . ALA A 1 292 ? -3.050 -16.381 -10.901 1.00 94.44 292 ALA A N 1
ATOM 2289 C CA . ALA A 1 292 ? -3.629 -15.441 -9.936 1.00 94.44 292 ALA A CA 1
ATOM 2290 C C . ALA A 1 292 ? -4.634 -16.092 -8.962 1.00 94.44 292 ALA A C 1
ATOM 2292 O O . ALA A 1 292 ? -5.166 -15.406 -8.083 1.00 94.44 292 ALA A O 1
ATOM 2293 N N . ASP A 1 293 ? -4.916 -17.395 -9.091 1.00 93.56 293 ASP A N 1
ATOM 2294 C CA . ASP A 1 293 ? -5.921 -18.098 -8.281 1.00 93.56 293 ASP A CA 1
ATOM 2295 C C . ASP A 1 293 ? -5.654 -17.953 -6.774 1.00 93.56 293 ASP A C 1
ATOM 2297 O O . ASP A 1 293 ? -6.590 -17.791 -5.994 1.00 93.56 293 ASP A O 1
ATOM 2301 N N . ALA A 1 294 ? -4.385 -17.939 -6.355 1.00 90.25 294 ALA A N 1
ATOM 2302 C CA . ALA A 1 294 ? -4.009 -17.765 -4.951 1.00 90.25 294 ALA A CA 1
ATOM 2303 C C . ALA A 1 294 ? -4.460 -16.414 -4.360 1.00 90.25 294 ALA A C 1
ATOM 2305 O O . ALA A 1 294 ? -4.673 -16.312 -3.152 1.00 90.25 294 ALA A O 1
ATOM 2306 N N . LEU A 1 295 ? -4.627 -15.388 -5.200 1.00 93.75 295 LEU A N 1
ATOM 2307 C CA . LEU A 1 295 ? -5.103 -14.069 -4.789 1.00 93.75 295 LEU A CA 1
ATOM 2308 C C . LEU A 1 295 ? -6.611 -13.913 -4.985 1.00 93.75 295 LEU A C 1
ATOM 2310 O O . LEU A 1 295 ? -7.285 -13.333 -4.133 1.00 93.75 295 LEU A O 1
ATOM 2314 N N . LEU A 1 296 ? -7.150 -14.418 -6.096 1.00 93.62 296 LEU A N 1
ATOM 2315 C CA . LEU A 1 296 ? -8.526 -14.151 -6.518 1.00 93.62 296 LEU A CA 1
ATOM 2316 C C . LEU A 1 296 ? -9.529 -15.224 -6.083 1.00 93.62 296 LEU A C 1
ATOM 2318 O O . LEU A 1 296 ? -10.730 -14.940 -6.001 1.00 93.62 296 LEU A O 1
ATOM 2322 N N . VAL A 1 297 ? -9.085 -16.449 -5.821 1.00 90.12 297 VAL A N 1
ATOM 2323 C CA . VAL A 1 297 ? -9.956 -17.567 -5.454 1.00 90.12 297 VAL A CA 1
ATOM 2324 C C . VAL A 1 297 ? -9.809 -17.852 -3.959 1.00 90.12 297 VAL A C 1
ATOM 2326 O O . VAL A 1 297 ? -8.683 -17.987 -3.478 1.00 90.12 297 VAL A O 1
ATOM 2329 N N . PRO A 1 298 ? -10.921 -17.961 -3.204 1.00 84.00 298 PRO A N 1
ATOM 2330 C CA . PRO A 1 298 ? -10.873 -18.394 -1.813 1.00 84.00 298 PRO A CA 1
ATOM 2331 C C . PRO A 1 298 ? -10.160 -19.742 -1.674 1.00 84.00 298 PRO A C 1
ATOM 2333 O O . PRO A 1 298 ? -10.475 -20.699 -2.385 1.00 84.00 298 PRO A O 1
ATOM 2336 N N . GLN A 1 299 ? -9.215 -19.813 -0.744 1.00 79.00 299 GLN A N 1
ATOM 2337 C CA . GLN A 1 299 ? -8.474 -21.031 -0.423 1.00 79.00 299 GLN A CA 1
ATOM 2338 C C . GLN A 1 299 ? -9.149 -21.747 0.755 1.00 79.00 299 GLN A C 1
ATOM 2340 O O . GLN A 1 299 ? -10.032 -21.191 1.405 1.00 79.00 299 GLN A O 1
ATOM 2345 N N . ALA A 1 300 ? -8.798 -23.006 1.031 1.00 73.69 300 ALA A N 1
ATOM 2346 C CA . ALA A 1 300 ? -9.492 -23.831 2.027 1.00 73.69 300 ALA A CA 1
ATOM 2347 C C . ALA A 1 300 ? -9.541 -23.174 3.428 1.00 73.69 300 ALA A C 1
ATOM 2349 O O . ALA A 1 300 ? -8.594 -23.271 4.203 1.00 73.69 300 ALA A O 1
ATOM 2350 N N . GLY A 1 301 ? -10.666 -22.523 3.748 1.00 64.88 301 GLY A N 1
ATOM 2351 C CA . GLY A 1 301 ? -10.880 -21.803 5.008 1.00 64.88 301 GLY A CA 1
ATOM 2352 C C . GLY A 1 301 ? -10.386 -20.351 5.038 1.00 64.88 301 GLY A C 1
ATOM 2353 O O . GLY A 1 301 ? -10.509 -19.721 6.083 1.00 64.88 301 GLY A O 1
ATOM 2354 N N . ALA A 1 302 ? -9.876 -19.807 3.928 1.00 71.62 302 ALA A N 1
ATOM 2355 C CA . ALA A 1 302 ? -9.428 -18.420 3.818 1.00 71.62 302 ALA A CA 1
ATOM 2356 C C . ALA A 1 302 ? -10.125 -17.701 2.643 1.00 71.62 302 ALA A C 1
ATOM 2358 O O . ALA A 1 302 ? -10.232 -18.267 1.550 1.00 71.62 302 ALA A O 1
ATOM 2359 N N . PRO A 1 303 ? -10.608 -16.461 2.830 1.00 80.06 303 PRO A N 1
ATOM 2360 C CA . PRO A 1 303 ? -11.152 -15.664 1.733 1.00 80.06 303 PRO A CA 1
ATOM 2361 C C . PRO A 1 303 ? -10.084 -15.368 0.669 1.00 80.06 303 PRO A C 1
ATOM 2363 O O . PRO A 1 303 ? -8.887 -15.563 0.885 1.00 80.06 303 PRO A O 1
ATOM 2366 N N . ALA A 1 304 ? -10.527 -14.890 -0.496 1.00 86.50 304 ALA A N 1
ATOM 2367 C CA . ALA A 1 304 ? -9.616 -14.341 -1.497 1.00 86.50 304 ALA A CA 1
ATOM 2368 C C . ALA A 1 304 ? -8.769 -13.216 -0.872 1.00 86.50 304 ALA A C 1
ATOM 2370 O O . ALA A 1 304 ? -9.248 -12.491 -0.000 1.00 86.50 304 ALA A O 1
ATOM 2371 N N . ARG A 1 305 ? -7.524 -13.059 -1.326 1.00 90.19 305 ARG A N 1
ATOM 2372 C CA . ARG A 1 305 ? -6.625 -11.997 -0.848 1.00 90.19 305 ARG A CA 1
ATOM 2373 C C . ARG A 1 305 ? -6.896 -10.662 -1.536 1.00 90.19 305 ARG A C 1
ATOM 2375 O O . ARG A 1 305 ? -6.676 -9.628 -0.917 1.00 90.19 305 ARG A O 1
ATOM 2382 N N . ALA A 1 306 ? -7.405 -10.677 -2.770 1.00 93.19 306 ALA A N 1
ATOM 2383 C CA . ALA A 1 306 ? -7.757 -9.483 -3.535 1.00 93.19 306 ALA A CA 1
ATOM 2384 C C . ALA A 1 306 ? -9.076 -9.648 -4.313 1.00 93.19 306 ALA A C 1
ATOM 2386 O O . ALA A 1 306 ? -9.423 -10.729 -4.802 1.00 93.19 306 ALA A O 1
ATOM 2387 N N . GLU A 1 307 ? -9.828 -8.559 -4.454 1.00 92.19 307 GLU A N 1
ATOM 2388 C CA . GLU A 1 307 ? -11.008 -8.500 -5.317 1.00 92.19 307 GLU A CA 1
ATOM 2389 C C . GLU A 1 307 ? -10.588 -8.330 -6.774 1.00 92.19 307 GLU A C 1
ATOM 2391 O O . GLU A 1 307 ? -11.107 -9.048 -7.635 1.00 92.19 307 GLU A O 1
ATOM 2396 N N . HIS A 1 308 ? -9.623 -7.430 -7.008 1.00 94.19 308 HIS A N 1
ATOM 2397 C CA . HIS A 1 308 ? -9.053 -7.134 -8.315 1.00 94.19 308 HIS A CA 1
ATOM 2398 C C . HIS A 1 308 ? -7.525 -7.208 -8.304 1.00 94.19 308 HIS A C 1
ATOM 2400 O O . HIS A 1 308 ? -6.893 -6.926 -7.289 1.00 94.19 308 HIS A O 1
ATOM 2406 N N . VAL A 1 309 ? -6.922 -7.541 -9.442 1.00 97.06 309 VAL A N 1
ATOM 2407 C CA . VAL A 1 309 ? -5.462 -7.570 -9.606 1.00 97.06 309 VAL A CA 1
ATOM 2408 C C . VAL A 1 309 ? -5.041 -7.003 -10.958 1.00 97.06 309 VAL A C 1
ATOM 2410 O O . VAL A 1 309 ? -5.715 -7.195 -11.975 1.00 97.06 309 VAL A O 1
ATOM 2413 N N . VAL A 1 310 ? -3.894 -6.333 -10.971 1.00 97.75 310 VAL A N 1
ATOM 2414 C CA . VAL A 1 310 ? -3.183 -5.922 -12.182 1.00 97.75 310 VAL A CA 1
ATOM 2415 C C . VAL A 1 310 ? -2.036 -6.895 -12.400 1.00 97.75 310 VAL A C 1
ATOM 2417 O O . VAL A 1 310 ? -1.079 -6.927 -11.628 1.00 97.75 310 VAL A O 1
ATOM 2420 N N . LEU A 1 311 ? -2.145 -7.702 -13.451 1.00 98.06 311 LEU A N 1
ATOM 2421 C CA . LEU A 1 311 ? -1.166 -8.729 -13.774 1.00 98.06 311 LEU A CA 1
ATOM 2422 C C . LEU A 1 311 ? -0.023 -8.132 -14.597 1.00 98.06 311 LEU A C 1
ATOM 2424 O O . LEU A 1 311 ? -0.235 -7.534 -15.659 1.00 98.06 311 LEU A O 1
ATOM 2428 N N . VAL A 1 312 ? 1.194 -8.315 -14.097 1.00 98.00 312 VAL A N 1
ATOM 2429 C CA . VAL A 1 312 ? 2.421 -7.678 -14.568 1.00 98.00 312 VAL A CA 1
ATOM 2430 C C . VAL A 1 312 ? 3.350 -8.736 -15.184 1.00 98.00 312 VAL A C 1
ATOM 2432 O O . VAL A 1 312 ? 4.100 -9.390 -14.455 1.00 98.00 312 VAL A O 1
ATOM 2435 N N . PRO A 1 313 ? 3.337 -8.918 -16.520 1.00 96.94 313 PRO A N 1
ATOM 2436 C CA . PRO A 1 313 ? 4.206 -9.885 -17.188 1.00 96.94 313 PRO A CA 1
ATOM 2437 C C . PRO A 1 313 ? 5.675 -9.460 -17.164 1.00 96.94 313 PRO A C 1
ATOM 2439 O O . PRO A 1 313 ? 6.000 -8.268 -17.112 1.00 96.94 313 PRO A O 1
ATOM 2442 N N . MET A 1 314 ? 6.569 -10.436 -17.324 1.00 95.56 314 MET A N 1
ATOM 2443 C CA . MET A 1 314 ? 8.024 -10.220 -17.369 1.00 95.56 314 MET A CA 1
ATOM 2444 C C . MET A 1 314 ? 8.628 -10.449 -18.768 1.00 95.56 314 MET A C 1
ATOM 2446 O O . MET A 1 314 ? 9.813 -10.747 -18.914 1.00 95.56 314 MET A O 1
ATOM 2450 N N . ALA A 1 315 ? 7.837 -10.257 -19.831 1.00 97.06 315 ALA A N 1
ATOM 2451 C CA . ALA A 1 315 ? 8.238 -10.514 -21.223 1.00 97.06 315 ALA A CA 1
ATOM 2452 C C . ALA A 1 315 ? 9.497 -9.745 -21.670 1.00 97.06 315 ALA A C 1
ATOM 2454 O O . ALA A 1 315 ? 10.237 -10.196 -22.545 1.00 97.06 315 ALA A O 1
ATOM 2455 N N . HIS A 1 316 ? 9.776 -8.597 -21.052 1.00 95.62 316 HIS A N 1
ATOM 2456 C CA . HIS A 1 316 ? 10.977 -7.804 -21.300 1.00 95.62 316 HIS A CA 1
ATOM 2457 C C . HIS A 1 316 ? 12.297 -8.538 -20.977 1.00 95.62 316 HIS A C 1
ATOM 2459 O O . HIS A 1 316 ? 13.328 -8.151 -21.532 1.00 95.62 316 HIS A O 1
ATOM 2465 N N . LEU A 1 317 ? 12.284 -9.600 -20.153 1.00 94.56 317 LEU A N 1
ATOM 2466 C CA . LEU A 1 317 ? 13.457 -10.445 -19.876 1.00 94.56 317 LEU A CA 1
ATOM 2467 C C . LEU A 1 317 ? 14.012 -11.090 -21.148 1.00 94.56 317 LEU A C 1
ATOM 2469 O O . LEU A 1 317 ? 15.225 -11.130 -21.338 1.00 94.56 317 LEU A O 1
ATOM 2473 N N . TYR A 1 318 ? 13.146 -11.494 -22.082 1.00 95.06 318 TYR A N 1
ATOM 2474 C CA . TYR A 1 318 ? 13.578 -12.001 -23.388 1.00 95.06 318 TYR A CA 1
ATOM 2475 C C . TYR A 1 318 ? 14.311 -10.951 -24.223 1.00 95.06 318 TYR A C 1
ATOM 2477 O O . TYR A 1 318 ? 15.012 -11.307 -25.160 1.00 95.06 318 TYR A O 1
ATOM 2485 N N . GLY A 1 319 ? 14.182 -9.666 -23.888 1.00 92.12 319 GLY A N 1
ATOM 2486 C CA . GLY A 1 319 ? 14.967 -8.586 -24.465 1.00 92.12 319 GLY A CA 1
ATOM 2487 C C . GLY A 1 319 ? 16.267 -8.293 -23.715 1.00 92.12 319 GLY A C 1
ATOM 2488 O O . GLY A 1 319 ? 17.049 -7.489 -24.203 1.00 92.12 319 GLY A O 1
ATOM 2489 N N . ASN A 1 320 ? 16.558 -8.892 -22.565 1.00 93.88 320 ASN A N 1
ATOM 2490 C CA . ASN A 1 320 ? 17.787 -8.614 -21.822 1.00 93.88 320 ASN A CA 1
ATOM 2491 C C . ASN A 1 320 ? 18.996 -9.345 -22.437 1.00 93.88 320 ASN A C 1
ATOM 2493 O O . ASN A 1 320 ? 18.904 -10.514 -22.804 1.00 93.88 320 ASN A O 1
ATOM 2497 N N . SER A 1 321 ? 20.138 -8.675 -22.607 1.00 92.06 321 SER A N 1
ATOM 2498 C CA . SER A 1 321 ? 21.324 -9.289 -23.226 1.00 92.06 321 SER A CA 1
ATOM 2499 C C . SER A 1 321 ? 21.896 -10.488 -22.467 1.00 92.06 321 SER A C 1
ATOM 2501 O O . SER A 1 321 ? 22.257 -11.476 -23.108 1.00 92.06 321 SER A O 1
ATOM 2503 N N . GLU A 1 322 ? 21.930 -10.443 -21.138 1.00 87.50 322 GLU A N 1
ATOM 2504 C CA . GLU A 1 322 ? 22.429 -11.530 -20.295 1.00 87.50 322 GLU A CA 1
ATOM 2505 C C . GLU A 1 322 ? 21.495 -12.740 -20.346 1.00 87.50 322 GLU A C 1
ATOM 2507 O O . GLU A 1 322 ? 21.941 -13.850 -20.636 1.00 87.50 322 GLU A O 1
ATOM 2512 N N . PHE A 1 323 ? 20.190 -12.516 -20.176 1.00 88.62 323 PHE A N 1
ATOM 2513 C CA . PHE A 1 323 ? 19.177 -13.571 -20.240 1.00 88.62 323 PHE A CA 1
ATOM 2514 C C . PHE A 1 323 ? 19.206 -14.314 -21.582 1.00 88.62 323 PHE A C 1
ATOM 2516 O O . PHE A 1 323 ? 19.248 -15.545 -21.643 1.00 88.62 323 PHE A O 1
ATOM 2523 N N . ARG A 1 324 ? 19.262 -13.561 -22.686 1.00 91.44 324 ARG A N 1
ATOM 2524 C CA . ARG A 1 324 ? 19.366 -14.127 -24.037 1.00 91.44 324 ARG A CA 1
ATOM 2525 C C . ARG A 1 324 ? 20.675 -14.871 -24.257 1.00 91.44 324 ARG A C 1
ATOM 2527 O O . ARG A 1 324 ? 20.669 -15.924 -24.891 1.00 91.44 324 ARG A O 1
ATOM 2534 N N . GLY A 1 325 ? 21.782 -14.328 -23.750 1.00 90.00 325 GLY A N 1
ATOM 2535 C CA . GLY A 1 325 ? 23.101 -14.946 -23.837 1.00 90.00 325 GLY A CA 1
ATOM 2536 C C . GLY A 1 325 ? 23.156 -16.282 -23.101 1.00 90.00 325 GLY A C 1
ATOM 2537 O O . GLY A 1 325 ? 23.650 -17.260 -23.658 1.00 90.00 325 GLY A O 1
ATOM 2538 N N . ALA A 1 326 ? 22.578 -16.348 -21.899 1.00 88.31 326 ALA A N 1
ATOM 2539 C CA . ALA A 1 326 ? 22.503 -17.565 -21.093 1.00 88.31 326 ALA A CA 1
ATOM 2540 C C . ALA A 1 326 ? 21.714 -18.693 -21.784 1.00 88.31 326 ALA A C 1
ATOM 2542 O O . ALA A 1 326 ? 22.019 -19.870 -21.598 1.00 88.31 326 ALA A O 1
ATOM 2543 N N . LEU A 1 327 ? 20.723 -18.339 -22.605 1.00 90.62 327 LEU A N 1
ATOM 2544 C CA . LEU A 1 327 ? 19.838 -19.282 -23.294 1.00 90.62 327 LEU A CA 1
ATOM 2545 C C . LEU A 1 327 ? 20.191 -19.513 -24.772 1.00 90.62 327 LEU A C 1
ATOM 2547 O O . LEU A 1 327 ? 19.617 -20.400 -25.403 1.00 90.62 327 LEU A O 1
ATOM 2551 N N . GLY A 1 328 ? 21.117 -18.732 -25.334 1.00 91.69 328 GLY A N 1
ATOM 2552 C CA . GLY A 1 328 ? 21.489 -18.801 -26.748 1.00 91.69 328 GLY A CA 1
ATOM 2553 C C . GLY A 1 328 ? 20.340 -18.458 -27.704 1.00 91.69 328 GLY A C 1
ATOM 2554 O O . GLY A 1 328 ? 20.197 -19.107 -28.741 1.00 91.69 328 GLY A O 1
ATOM 2555 N N . LEU A 1 329 ? 19.496 -17.481 -27.354 1.00 90.38 329 LEU A N 1
ATOM 2556 C CA . LEU A 1 329 ? 18.306 -17.135 -28.142 1.00 90.38 329 LEU A CA 1
ATOM 2557 C C . LEU A 1 329 ? 18.658 -16.389 -29.439 1.00 90.38 329 LEU A C 1
ATOM 2559 O O . LEU A 1 329 ? 19.495 -15.486 -29.441 1.00 90.38 329 LEU A O 1
ATOM 2563 N N . SER A 1 330 ? 17.975 -16.735 -30.537 1.00 90.44 330 SER A N 1
ATOM 2564 C CA . SER A 1 330 ? 17.958 -15.919 -31.760 1.00 90.44 330 SER A CA 1
ATOM 2565 C C . SER A 1 330 ? 16.957 -14.762 -31.629 1.00 90.44 330 SER A C 1
ATOM 2567 O O . SER A 1 330 ? 16.017 -14.881 -30.842 1.00 90.44 330 SER A O 1
ATOM 2569 N N . PRO A 1 331 ? 17.066 -13.685 -32.431 1.00 87.50 331 PRO A N 1
ATOM 2570 C CA . PRO A 1 331 ? 16.098 -12.582 -32.418 1.00 87.50 331 PRO A CA 1
ATOM 2571 C C . PRO A 1 331 ? 14.634 -13.018 -32.590 1.00 87.50 331 PRO A C 1
ATOM 2573 O O . PRO A 1 331 ? 13.729 -12.446 -31.986 1.00 87.50 331 PRO A O 1
ATOM 2576 N N . GLU A 1 332 ? 14.380 -14.055 -33.388 1.00 88.88 332 GLU A N 1
ATOM 2577 C CA . GLU A 1 332 ? 13.042 -14.620 -33.574 1.00 88.88 332 GLU A CA 1
ATOM 2578 C C . GLU A 1 332 ? 12.556 -15.339 -32.311 1.00 88.88 332 GLU A C 1
ATOM 2580 O O . GLU A 1 332 ? 11.385 -15.222 -31.945 1.00 88.88 332 GLU A O 1
ATOM 2585 N N . ALA A 1 333 ? 13.453 -16.056 -31.627 1.00 91.62 333 ALA A N 1
ATOM 2586 C CA . ALA A 1 333 ? 13.155 -16.724 -30.367 1.00 91.62 333 ALA A CA 1
ATOM 2587 C C . ALA A 1 333 ? 12.910 -15.721 -29.226 1.00 91.62 333 ALA A C 1
ATOM 2589 O O . ALA A 1 333 ? 12.057 -15.978 -28.380 1.00 91.62 333 ALA A O 1
ATOM 2590 N N . GLU A 1 334 ? 13.589 -14.566 -29.231 1.00 93.12 334 GLU A N 1
ATOM 2591 C CA . GLU A 1 334 ? 13.335 -13.465 -28.288 1.00 93.12 334 GLU A CA 1
ATOM 2592 C C . GLU A 1 334 ? 11.883 -12.985 -28.378 1.00 93.12 334 GLU A C 1
ATOM 2594 O O . GLU A 1 334 ? 11.163 -12.967 -27.381 1.00 93.12 334 GLU A O 1
ATOM 2599 N N . LEU A 1 335 ? 11.434 -12.626 -29.587 1.00 94.75 335 LEU A N 1
ATOM 2600 C CA . LEU A 1 335 ? 10.073 -12.141 -29.801 1.00 94.75 335 LEU A CA 1
ATOM 2601 C C . LEU A 1 335 ? 9.037 -13.240 -29.539 1.00 94.75 335 LEU A C 1
ATOM 2603 O O . LEU A 1 335 ? 7.987 -12.965 -28.962 1.00 94.75 335 LEU A O 1
ATOM 2607 N N . ALA A 1 336 ? 9.316 -14.481 -29.943 1.00 96.56 336 ALA A N 1
ATOM 2608 C CA . ALA A 1 336 ? 8.427 -15.605 -29.671 1.00 96.56 336 ALA A CA 1
ATOM 2609 C C . ALA A 1 336 ? 8.255 -15.847 -28.162 1.00 96.56 336 ALA A C 1
ATOM 2611 O O . ALA A 1 336 ? 7.128 -16.045 -27.709 1.00 96.56 336 ALA A O 1
ATOM 2612 N N . GLY A 1 337 ? 9.342 -15.779 -27.386 1.00 96.81 337 GLY A N 1
ATOM 2613 C CA . GLY A 1 337 ? 9.308 -15.879 -25.927 1.00 96.81 337 GLY A CA 1
ATOM 2614 C C . GLY A 1 337 ? 8.535 -14.728 -25.284 1.00 96.81 337 GLY A C 1
ATOM 2615 O O . GLY A 1 337 ? 7.620 -14.967 -24.498 1.00 96.81 337 GLY A O 1
ATOM 2616 N N . ALA A 1 338 ? 8.827 -13.485 -25.684 1.00 97.12 338 ALA A N 1
ATOM 2617 C CA . ALA A 1 338 ? 8.124 -12.302 -25.186 1.00 97.12 338 ALA A CA 1
ATOM 2618 C C . ALA A 1 338 ? 6.609 -12.372 -25.454 1.00 97.12 338 ALA A C 1
ATOM 2620 O O . ALA A 1 338 ? 5.801 -12.090 -24.569 1.00 97.12 338 ALA A O 1
ATOM 2621 N N . ARG A 1 339 ? 6.215 -12.815 -26.655 1.00 98.12 339 ARG A N 1
ATOM 2622 C CA . ARG A 1 339 ? 4.807 -13.029 -27.016 1.00 98.12 339 ARG A CA 1
ATOM 2623 C C . ARG A 1 339 ? 4.154 -14.110 -26.181 1.00 98.12 339 ARG A C 1
ATOM 2625 O O . ARG A 1 339 ? 3.068 -13.886 -25.663 1.00 98.12 339 ARG A O 1
ATOM 2632 N N . ALA A 1 340 ? 4.815 -15.256 -26.033 1.00 98.25 340 ALA A N 1
ATOM 2633 C CA . ALA A 1 340 ? 4.289 -16.367 -25.249 1.00 98.25 340 ALA A CA 1
ATOM 2634 C C . ALA A 1 340 ? 4.029 -15.965 -23.788 1.00 98.25 340 ALA A C 1
ATOM 2636 O O . ALA A 1 340 ? 3.030 -16.394 -23.210 1.00 98.25 340 ALA A O 1
ATOM 2637 N N . GLU A 1 341 ? 4.894 -15.120 -23.226 1.00 98.19 341 GLU A N 1
ATOM 2638 C CA . GLU A 1 341 ? 4.755 -14.569 -21.879 1.00 98.19 341 GLU A CA 1
ATOM 2639 C C . GLU A 1 341 ? 3.577 -13.590 -21.762 1.00 98.19 341 GLU A C 1
ATOM 2641 O O . GLU A 1 341 ? 2.698 -13.776 -20.921 1.00 98.19 341 GLU A O 1
ATOM 2646 N N . ASN A 1 342 ? 3.493 -12.588 -22.645 1.00 98.56 342 ASN A N 1
ATOM 2647 C CA . ASN A 1 342 ? 2.354 -11.662 -22.655 1.00 98.56 342 ASN A CA 1
ATOM 2648 C C . ASN A 1 342 ? 1.024 -12.396 -22.914 1.00 98.56 342 ASN A C 1
ATOM 2650 O O . ASN A 1 342 ? 0.011 -12.083 -22.290 1.00 98.56 342 ASN A O 1
ATOM 2654 N N . ASP A 1 343 ? 1.022 -13.407 -23.789 1.00 98.44 343 ASP A N 1
ATOM 2655 C CA . ASP A 1 343 ? -0.152 -14.236 -24.063 1.00 98.44 343 ASP A CA 1
ATOM 2656 C C . ASP A 1 343 ? -0.569 -15.062 -22.842 1.00 98.44 343 ASP A C 1
ATOM 2658 O O . ASP A 1 343 ? -1.761 -15.283 -22.628 1.00 98.44 343 ASP A O 1
ATOM 2662 N N . HIS A 1 344 ? 0.393 -15.558 -22.055 1.00 97.50 344 HIS A N 1
ATOM 2663 C CA . HIS A 1 344 ? 0.109 -16.275 -20.812 1.00 97.50 344 HIS A CA 1
ATOM 2664 C C . HIS A 1 344 ? -0.636 -15.379 -19.833 1.00 97.50 344 HIS A C 1
ATOM 2666 O O . HIS A 1 344 ? -1.737 -15.726 -19.410 1.00 97.50 344 HIS A O 1
ATOM 2672 N N . VAL A 1 345 ? -0.089 -14.199 -19.553 1.00 97.56 345 VAL A N 1
ATO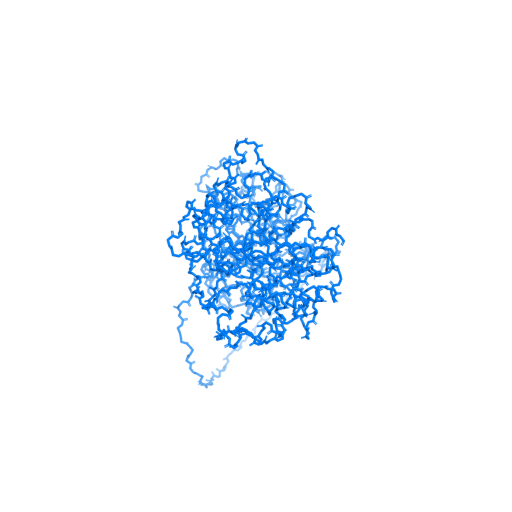M 2673 C CA . VAL A 1 345 ? -0.690 -13.270 -18.592 1.00 97.56 345 VAL A CA 1
ATOM 2674 C C . VAL A 1 345 ? -2.034 -12.727 -19.086 1.00 97.56 345 VAL A C 1
ATOM 2676 O O . VAL A 1 345 ? -2.976 -12.625 -18.302 1.00 97.56 345 VAL A O 1
ATOM 2679 N N . ALA A 1 346 ? -2.186 -12.467 -20.389 1.00 97.31 346 ALA A N 1
ATOM 2680 C CA . ALA A 1 346 ? -3.474 -12.085 -20.970 1.00 97.31 346 ALA A CA 1
ATOM 2681 C C . ALA A 1 346 ? -4.530 -13.201 -20.857 1.00 97.31 346 ALA A C 1
ATOM 2683 O O . ALA A 1 346 ? -5.683 -12.926 -20.519 1.00 97.31 346 ALA A O 1
ATOM 2684 N N . ARG A 1 347 ? -4.152 -14.468 -21.094 1.00 96.94 347 ARG A N 1
ATOM 2685 C CA . ARG A 1 347 ? -5.053 -15.613 -20.870 1.00 96.94 347 ARG A CA 1
ATOM 2686 C C . ARG A 1 347 ? -5.448 -15.740 -19.407 1.00 96.94 347 ARG A C 1
ATOM 2688 O O . ARG A 1 347 ? -6.598 -16.072 -19.135 1.00 96.94 347 ARG A O 1
ATOM 2695 N N . GLU A 1 348 ? -4.521 -15.480 -18.493 1.00 95.88 348 GLU A N 1
ATOM 2696 C CA . GLU A 1 348 ? -4.806 -15.591 -17.068 1.00 95.88 348 GLU A CA 1
ATOM 2697 C C . GLU A 1 348 ? -5.716 -14.448 -16.585 1.00 95.88 348 GLU A C 1
ATOM 2699 O O . GLU A 1 348 ? -6.686 -14.686 -15.871 1.00 95.88 348 GLU A O 1
ATOM 2704 N N . ALA A 1 349 ? -5.561 -13.230 -17.118 1.00 96.00 349 ALA A N 1
ATOM 2705 C CA . ALA A 1 349 ? -6.558 -12.175 -16.920 1.00 96.00 349 ALA A CA 1
ATOM 2706 C C . ALA A 1 349 ? -7.951 -12.580 -17.447 1.00 96.00 349 ALA A C 1
ATOM 2708 O O . ALA A 1 349 ? -8.960 -12.404 -16.763 1.00 96.00 349 ALA A O 1
ATOM 2709 N N . ALA A 1 350 ? -8.015 -13.185 -18.639 1.00 95.25 350 ALA A N 1
ATOM 2710 C CA . ALA A 1 350 ? -9.272 -13.614 -19.257 1.00 95.25 350 ALA A CA 1
ATOM 2711 C C . ALA A 1 350 ? -10.001 -14.731 -18.483 1.00 95.25 350 ALA A C 1
ATOM 2713 O O . ALA A 1 350 ? -11.217 -14.879 -18.622 1.00 95.25 350 ALA A O 1
ATOM 2714 N N . ARG A 1 351 ? -9.292 -15.503 -17.650 1.00 95.56 351 ARG A N 1
ATOM 2715 C CA . ARG A 1 351 ? -9.895 -16.490 -16.739 1.00 95.56 351 ARG A CA 1
ATOM 2716 C C . ARG A 1 351 ? -10.618 -15.848 -15.552 1.00 95.56 351 ARG A C 1
ATOM 2718 O O . ARG A 1 351 ? -11.486 -16.489 -14.959 1.00 95.56 351 ARG A O 1
ATOM 2725 N N . HIS A 1 352 ? -10.325 -14.584 -15.250 1.00 94.00 352 HIS A N 1
ATOM 2726 C CA . HIS A 1 352 ? -10.910 -13.825 -14.146 1.00 94.00 352 HIS A CA 1
ATOM 2727 C C . HIS A 1 352 ? -11.585 -12.529 -14.639 1.00 94.00 352 HIS A C 1
ATOM 2729 O O . HIS A 1 352 ? -11.175 -11.426 -14.260 1.00 94.00 352 HIS A O 1
ATOM 2735 N N . PRO A 1 353 ? -12.637 -12.625 -15.477 1.00 90.69 353 PRO A N 1
ATOM 2736 C CA . PRO A 1 353 ? -13.263 -11.464 -16.105 1.00 90.69 353 PRO A CA 1
ATOM 2737 C C . PRO A 1 353 ? -13.793 -10.470 -15.065 1.00 90.69 353 PRO A C 1
ATOM 2739 O O . PRO A 1 353 ? -14.444 -10.854 -14.093 1.00 90.69 353 PRO A O 1
ATOM 2742 N N . GLY A 1 354 ? -13.497 -9.185 -15.272 1.00 89.38 354 GLY A N 1
ATOM 2743 C CA . GLY A 1 354 ? -13.873 -8.099 -14.361 1.00 89.38 354 GLY A CA 1
ATOM 2744 C C . GLY A 1 354 ? -13.081 -8.055 -13.051 1.00 89.38 354 GLY A C 1
ATOM 2745 O O . GLY A 1 354 ? -13.289 -7.140 -12.267 1.00 89.38 354 GLY A O 1
ATOM 2746 N N . ARG A 1 355 ? -12.173 -9.011 -12.809 1.00 93.19 355 ARG A N 1
ATOM 2747 C CA . ARG A 1 355 ? -11.345 -9.089 -11.595 1.00 93.19 355 ARG A CA 1
ATOM 2748 C C . ARG A 1 355 ? -9.852 -8.999 -11.890 1.00 93.19 355 ARG A C 1
ATOM 2750 O O . ARG A 1 355 ? -9.107 -8.481 -11.073 1.00 93.19 355 ARG A O 1
ATOM 2757 N N . ALA A 1 356 ? -9.394 -9.447 -13.050 1.00 95.75 356 ALA A N 1
ATOM 2758 C CA . ALA A 1 356 ? -8.002 -9.303 -13.453 1.00 95.75 356 ALA A CA 1
ATOM 2759 C C . ALA A 1 356 ? -7.884 -8.503 -14.746 1.00 95.75 356 ALA A C 1
ATOM 2761 O O . ALA A 1 356 ? -8.658 -8.698 -15.684 1.00 95.75 356 ALA A O 1
ATOM 2762 N N . VAL A 1 357 ? -6.872 -7.644 -14.805 1.00 95.94 357 VAL A N 1
ATOM 2763 C CA . VAL A 1 357 ? -6.449 -6.976 -16.038 1.00 95.94 357 VAL A CA 1
ATOM 2764 C C . VAL A 1 357 ? -4.980 -7.264 -16.289 1.00 95.94 357 VAL A C 1
ATOM 2766 O O . VAL A 1 357 ? -4.172 -7.255 -15.365 1.00 95.94 357 VAL A O 1
ATOM 2769 N N . ALA A 1 358 ? -4.626 -7.534 -17.542 1.00 96.94 358 ALA A N 1
ATOM 2770 C CA . ALA A 1 358 ? -3.241 -7.749 -17.939 1.00 96.94 358 ALA A CA 1
ATOM 2771 C C . ALA A 1 358 ? -2.617 -6.449 -18.445 1.00 96.94 358 ALA A C 1
ATOM 2773 O O . ALA A 1 358 ? -3.236 -5.707 -19.216 1.00 96.94 358 ALA A O 1
ATOM 2774 N N . LEU A 1 359 ? -1.367 -6.207 -18.057 1.00 97.88 359 LEU A N 1
ATOM 2775 C CA . LEU A 1 359 ? -0.478 -5.298 -18.773 1.00 97.88 359 LEU A CA 1
ATOM 2776 C C . LEU A 1 359 ? 0.238 -6.053 -19.900 1.00 97.88 359 LEU A C 1
ATOM 2778 O O . LEU A 1 359 ? 0.254 -7.279 -19.931 1.00 97.88 359 LEU A O 1
ATOM 2782 N N . CYS A 1 360 ? 0.867 -5.324 -20.818 1.00 97.88 360 CYS A N 1
ATOM 2783 C CA . CYS A 1 360 ? 1.802 -5.893 -21.788 1.00 97.88 360 CYS A CA 1
ATOM 2784 C C . CYS A 1 360 ? 3.217 -5.418 -21.494 1.00 97.88 360 CYS A C 1
ATOM 2786 O O . CYS A 1 360 ? 3.479 -4.214 -21.434 1.00 97.88 360 CYS A O 1
ATOM 2788 N N . SER A 1 361 ? 4.134 -6.361 -21.306 1.00 98.31 361 SER A N 1
ATOM 2789 C CA . SER A 1 361 ? 5.525 -6.048 -21.027 1.00 98.31 361 SER A CA 1
ATOM 2790 C C . SER A 1 361 ? 6.341 -6.006 -22.306 1.00 98.31 361 SER A C 1
ATOM 2792 O O . SER A 1 361 ? 6.230 -6.874 -23.174 1.00 98.31 361 SER A O 1
ATOM 2794 N N . ILE A 1 362 ? 7.174 -4.974 -22.411 1.00 97.00 362 ILE A N 1
ATOM 2795 C CA . ILE A 1 362 ? 8.021 -4.738 -23.575 1.00 97.00 362 ILE A CA 1
ATOM 2796 C C . ILE A 1 362 ? 9.432 -4.343 -23.158 1.00 97.00 362 ILE A C 1
ATOM 2798 O O . ILE A 1 362 ? 9.640 -3.653 -22.160 1.00 97.00 362 ILE A O 1
ATOM 2802 N N . SER A 1 363 ? 10.410 -4.760 -23.961 1.00 96.62 363 SER A N 1
ATOM 2803 C CA . SER A 1 363 ? 11.779 -4.264 -23.860 1.00 96.62 363 SER A CA 1
ATOM 2804 C C . SER A 1 363 ? 11.923 -3.053 -24.778 1.00 96.62 363 SER A C 1
ATOM 2806 O O . SER A 1 363 ? 12.047 -3.205 -25.991 1.00 96.62 363 SER A O 1
ATOM 2808 N N . VAL A 1 364 ? 11.854 -1.845 -24.211 1.00 96.50 364 VAL A N 1
ATOM 2809 C CA . VAL A 1 364 ? 11.659 -0.583 -24.962 1.00 96.50 364 VAL A CA 1
ATOM 2810 C C . VAL A 1 364 ? 12.724 -0.308 -26.032 1.00 96.50 364 VAL A C 1
ATOM 2812 O O . VAL A 1 364 ? 12.452 0.354 -27.030 1.00 96.50 364 VAL A O 1
ATOM 2815 N N . LEU A 1 365 ? 13.935 -0.840 -25.856 1.00 96.56 365 LEU A N 1
ATOM 2816 C CA . LEU A 1 365 ? 15.043 -0.653 -26.794 1.00 96.56 365 LEU A CA 1
ATOM 2817 C C . LEU A 1 365 ? 15.093 -1.710 -27.907 1.00 96.56 365 LEU A C 1
ATOM 2819 O O . LEU A 1 365 ? 15.908 -1.593 -28.825 1.00 96.56 365 LEU A O 1
ATOM 2823 N N . ARG A 1 366 ? 14.260 -2.756 -27.849 1.00 95.19 366 ARG A N 1
ATOM 2824 C CA . ARG A 1 366 ? 14.290 -3.831 -28.844 1.00 95.19 366 ARG A CA 1
ATOM 2825 C C . ARG A 1 366 ? 13.500 -3.452 -30.099 1.00 95.19 366 ARG A C 1
ATOM 2827 O O . ARG A 1 366 ? 12.423 -2.870 -29.989 1.00 95.19 366 ARG A O 1
ATOM 2834 N N . PRO A 1 367 ? 13.972 -3.841 -31.303 1.00 94.00 367 PRO A N 1
ATOM 2835 C CA . PRO A 1 367 ? 13.286 -3.517 -32.557 1.00 94.00 367 PRO A CA 1
ATOM 2836 C C . PRO A 1 367 ? 11.829 -3.992 -32.612 1.00 94.00 367 PRO A C 1
ATOM 2838 O O . PRO A 1 367 ? 10.990 -3.338 -33.221 1.00 94.00 367 PRO A O 1
ATOM 2841 N N . TRP A 1 368 ? 11.527 -5.112 -31.951 1.00 93.88 368 TRP A N 1
ATOM 2842 C CA . TRP A 1 368 ? 10.198 -5.716 -31.931 1.00 93.88 368 TRP A CA 1
ATOM 2843 C C . TRP A 1 368 ? 9.207 -5.039 -30.971 1.00 93.88 368 TRP A C 1
ATOM 2845 O O . TRP A 1 368 ? 8.027 -5.386 -30.988 1.00 93.88 368 TRP A O 1
ATOM 2855 N N . ALA A 1 369 ? 9.644 -4.077 -30.146 1.00 96.50 369 ALA A N 1
ATOM 2856 C CA . ALA A 1 369 ? 8.815 -3.477 -29.098 1.00 96.50 369 ALA A CA 1
ATOM 2857 C C . ALA A 1 369 ? 7.500 -2.900 -29.644 1.00 96.50 369 ALA A C 1
ATOM 2859 O O . ALA A 1 369 ? 6.431 -3.192 -29.118 1.00 96.50 369 ALA A O 1
ATOM 2860 N N . TRP A 1 370 ? 7.559 -2.139 -30.740 1.00 97.06 370 TRP A N 1
ATOM 2861 C CA . TRP A 1 370 ? 6.370 -1.520 -31.335 1.00 97.06 370 TRP A CA 1
ATOM 2862 C C . TRP A 1 370 ? 5.402 -2.520 -31.962 1.00 97.06 370 TRP A C 1
ATOM 2864 O O . TRP A 1 370 ? 4.191 -2.296 -31.926 1.00 97.06 370 TRP A O 1
ATOM 2874 N N . ASP A 1 371 ? 5.911 -3.612 -32.525 1.00 96.12 371 ASP A N 1
ATOM 2875 C CA . ASP A 1 371 ? 5.056 -4.666 -33.069 1.00 96.12 371 ASP A CA 1
ATOM 2876 C C . ASP A 1 371 ? 4.305 -5.372 -31.942 1.00 96.12 371 ASP A C 1
ATOM 2878 O O . ASP A 1 371 ? 3.118 -5.667 -32.081 1.00 96.12 371 ASP A O 1
ATOM 2882 N N . GLU A 1 372 ? 4.961 -5.566 -30.798 1.00 97.50 372 GLU A N 1
ATOM 2883 C CA . GLU A 1 372 ? 4.330 -6.167 -29.631 1.00 97.50 372 GLU A CA 1
ATOM 2884 C C . GLU A 1 372 ? 3.349 -5.225 -28.925 1.00 97.50 372 GLU A C 1
ATOM 2886 O O . GLU A 1 372 ? 2.250 -5.660 -28.594 1.00 97.50 372 GLU A O 1
ATOM 2891 N N . ILE A 1 373 ? 3.660 -3.928 -28.790 1.00 97.56 373 ILE A N 1
ATOM 2892 C CA . ILE A 1 373 ? 2.711 -2.923 -28.267 1.00 97.56 373 ILE A CA 1
ATOM 2893 C C . ILE A 1 373 ? 1.405 -2.957 -29.072 1.00 97.56 373 ILE A C 1
ATOM 2895 O O . ILE A 1 373 ? 0.314 -3.035 -28.500 1.00 97.56 373 ILE A O 1
ATOM 2899 N N . ARG A 1 374 ? 1.504 -2.924 -30.409 1.00 96.00 374 ARG A N 1
ATOM 2900 C CA . ARG A 1 374 ? 0.329 -2.940 -31.295 1.00 96.00 374 ARG A CA 1
ATOM 2901 C C . ARG A 1 374 ? -0.449 -4.245 -31.179 1.00 96.00 374 ARG A C 1
ATOM 2903 O O . ARG A 1 374 ? -1.675 -4.195 -31.102 1.00 96.00 374 ARG A O 1
ATOM 2910 N N . ARG A 1 375 ? 0.244 -5.387 -31.131 1.00 97.50 375 ARG A N 1
ATOM 2911 C CA . ARG A 1 375 ? -0.379 -6.708 -30.989 1.00 97.50 375 ARG A CA 1
ATOM 2912 C C . ARG A 1 375 ? -1.102 -6.845 -29.653 1.00 97.50 375 ARG A C 1
ATOM 2914 O O . ARG A 1 375 ? -2.286 -7.157 -29.633 1.00 97.50 375 ARG A O 1
ATOM 2921 N N . CYS A 1 376 ? -0.435 -6.537 -28.544 1.00 97.19 376 CYS A N 1
ATOM 2922 C CA . CYS A 1 376 ? -1.035 -6.561 -27.215 1.00 97.19 376 CYS A CA 1
ATOM 2923 C C . CYS A 1 376 ? -2.295 -5.690 -27.145 1.00 97.19 376 CYS A C 1
ATOM 2925 O O . CYS A 1 376 ? -3.321 -6.112 -26.613 1.00 97.19 376 CYS A O 1
ATOM 2927 N N . ARG A 1 377 ? -2.243 -4.477 -27.711 1.00 91.62 377 ARG A N 1
ATOM 2928 C CA . ARG A 1 377 ? -3.384 -3.562 -27.677 1.00 91.62 377 ARG A CA 1
ATOM 2929 C C . ARG A 1 377 ? -4.527 -3.990 -28.598 1.00 91.62 377 ARG A C 1
ATOM 2931 O O . ARG A 1 377 ? -5.682 -3.860 -28.208 1.00 91.62 377 ARG A O 1
ATOM 2938 N N . GLY A 1 378 ? -4.214 -4.456 -29.805 1.00 93.19 378 GLY A N 1
ATOM 2939 C CA . GLY A 1 378 ? -5.209 -4.789 -30.825 1.00 93.19 378 GLY A CA 1
ATOM 2940 C C . GLY A 1 378 ? -5.811 -6.187 -30.690 1.00 93.19 378 GLY A C 1
ATOM 2941 O O . GLY A 1 378 ? -6.992 -6.361 -30.968 1.00 93.19 378 GLY A O 1
ATOM 2942 N N . GLU A 1 379 ? -5.015 -7.170 -30.267 1.00 95.94 379 GLU A N 1
ATOM 2943 C CA . GLU A 1 379 ? -5.402 -8.587 -30.251 1.00 95.94 379 GLU A CA 1
ATOM 2944 C C . GLU A 1 379 ? -5.669 -9.114 -28.839 1.00 95.94 379 GLU A C 1
ATOM 2946 O O . GLU A 1 379 ? -6.614 -9.874 -28.649 1.00 95.94 379 GLU A O 1
ATOM 2951 N N . LEU A 1 380 ? -4.863 -8.714 -27.846 1.00 94.50 380 LEU A N 1
ATOM 2952 C CA . LEU A 1 380 ? -4.995 -9.218 -26.470 1.00 94.50 380 LEU A CA 1
ATOM 2953 C C . LEU A 1 380 ? -5.885 -8.342 -25.579 1.00 94.50 380 LEU A C 1
ATOM 2955 O O . LEU A 1 380 ? -6.295 -8.784 -24.511 1.00 94.50 380 LEU A O 1
ATOM 2959 N N . GLY A 1 381 ? -6.168 -7.103 -25.991 1.00 87.62 381 GLY A N 1
ATOM 2960 C CA . GLY A 1 381 ? -7.009 -6.184 -25.224 1.00 87.62 381 GLY A CA 1
ATOM 2961 C C . GLY A 1 381 ? -6.416 -5.770 -23.873 1.00 87.62 381 GLY A C 1
ATOM 2962 O O . GLY A 1 381 ? -7.173 -5.445 -22.964 1.00 87.62 381 GLY A O 1
ATOM 2963 N N . VAL A 1 382 ? -5.083 -5.771 -23.725 1.00 91.00 382 VAL A N 1
ATOM 2964 C CA . VAL A 1 382 ? -4.416 -5.397 -22.462 1.00 91.00 382 VAL A CA 1
ATOM 2965 C C . VAL A 1 382 ? -4.796 -3.984 -22.003 1.00 91.00 382 VAL A C 1
ATOM 2967 O O . VAL A 1 382 ? -5.035 -3.085 -22.824 1.00 91.00 382 VAL A O 1
ATOM 2970 N N . ALA A 1 383 ? -4.812 -3.780 -20.685 1.00 93.62 383 ALA A N 1
ATOM 2971 C CA . ALA A 1 383 ? -5.225 -2.528 -20.056 1.00 93.62 383 ALA A CA 1
ATOM 2972 C C . ALA A 1 383 ? -4.117 -1.463 -20.049 1.00 93.62 383 ALA A C 1
ATOM 2974 O O . ALA A 1 383 ? -4.421 -0.278 -20.148 1.00 93.62 383 ALA A O 1
ATOM 2975 N N . GLY A 1 384 ? -2.845 -1.869 -19.998 1.00 95.69 384 GLY A N 1
ATOM 2976 C CA . GLY A 1 384 ? -1.698 -0.963 -19.891 1.00 95.69 384 GLY A CA 1
ATOM 2977 C C . GLY A 1 384 ? -0.391 -1.567 -20.409 1.00 95.69 384 GLY A C 1
ATOM 2978 O O . GLY A 1 384 ? -0.366 -2.699 -20.900 1.00 95.69 384 GLY A O 1
ATOM 2979 N N . LEU A 1 385 ? 0.708 -0.819 -20.286 1.00 97.50 385 LEU A N 1
ATOM 2980 C CA . LEU A 1 385 ? 2.060 -1.296 -20.599 1.00 97.50 385 LEU A CA 1
ATOM 2981 C C . LEU A 1 385 ? 2.936 -1.388 -19.348 1.00 97.50 385 LEU A C 1
ATOM 2983 O O . LEU A 1 385 ? 2.844 -0.561 -18.446 1.00 97.50 385 LEU A O 1
ATOM 2987 N N . LYS A 1 386 ? 3.843 -2.365 -19.345 1.00 98.06 386 LYS A N 1
ATOM 2988 C CA . LYS A 1 386 ? 4.867 -2.579 -18.322 1.00 98.06 386 LYS A CA 1
ATOM 2989 C C . LYS A 1 386 ? 6.255 -2.323 -18.899 1.00 98.06 386 LYS A C 1
ATOM 2991 O O . LYS A 1 386 ? 6.712 -3.051 -19.784 1.00 98.06 386 LYS A O 1
ATOM 2996 N N . LEU A 1 387 ? 6.953 -1.341 -18.335 1.00 98.38 387 LEU A N 1
ATOM 2997 C CA . LEU A 1 387 ? 8.345 -1.021 -18.635 1.00 98.38 387 LEU A CA 1
ATOM 2998 C C . LEU A 1 387 ? 9.243 -1.429 -17.463 1.00 98.38 387 LEU A C 1
ATOM 3000 O O . LEU A 1 387 ? 8.917 -1.205 -16.296 1.00 98.38 387 LEU A O 1
ATOM 3004 N N . HIS A 1 388 ? 10.392 -2.025 -17.768 1.00 97.62 388 HIS A N 1
ATOM 3005 C CA . HIS A 1 388 ? 11.436 -2.297 -16.782 1.00 97.62 388 HIS A CA 1
ATOM 3006 C C . HIS A 1 388 ? 12.760 -1.761 -17.302 1.00 97.62 388 HIS A C 1
ATOM 3008 O O . HIS A 1 388 ? 13.335 -2.335 -18.229 1.00 97.62 388 HIS A O 1
ATOM 3014 N N . LEU A 1 389 ? 13.233 -0.649 -16.739 1.00 97.38 389 LEU A N 1
ATOM 3015 C CA . LEU A 1 389 ? 14.342 0.092 -17.335 1.00 97.38 389 LEU A CA 1
ATOM 3016 C C . LEU A 1 389 ? 15.669 -0.666 -17.210 1.00 97.38 389 LEU A C 1
ATOM 3018 O O . LEU A 1 389 ? 16.351 -0.814 -18.224 1.00 97.38 389 LEU A O 1
ATOM 3022 N N . ALA A 1 390 ? 15.978 -1.240 -16.038 1.00 91.75 390 ALA A N 1
ATOM 3023 C CA . ALA A 1 390 ? 17.174 -2.073 -15.863 1.00 91.75 390 ALA A CA 1
ATOM 3024 C C . ALA A 1 390 ? 17.225 -3.254 -16.840 1.00 91.75 390 ALA A C 1
ATOM 3026 O O . ALA A 1 390 ? 18.147 -3.359 -17.650 1.00 91.75 390 ALA A O 1
ATOM 3027 N N . SER A 1 391 ? 16.204 -4.116 -16.836 1.00 90.38 391 SER A N 1
ATOM 3028 C CA . SER A 1 391 ? 16.204 -5.295 -17.704 1.00 90.38 391 SER A CA 1
ATOM 3029 C C . SER A 1 391 ? 16.079 -4.952 -19.193 1.00 90.38 391 SER A C 1
ATOM 3031 O O . SER A 1 391 ? 16.551 -5.727 -20.025 1.00 90.38 391 SER A O 1
ATOM 3033 N N . SER A 1 392 ? 15.487 -3.806 -19.545 1.00 94.75 392 SER A N 1
ATOM 3034 C CA . SER A 1 392 ? 15.490 -3.282 -20.921 1.00 94.75 392 SER A CA 1
ATOM 3035 C C . SER A 1 392 ? 16.788 -2.569 -21.288 1.00 94.75 392 SER A C 1
ATOM 3037 O O . SER A 1 392 ? 16.878 -2.014 -22.379 1.00 94.75 392 SER A O 1
ATOM 3039 N N . GLU A 1 393 ? 17.782 -2.584 -20.397 1.00 95.69 393 GLU A N 1
ATOM 3040 C CA . GLU A 1 393 ? 19.120 -2.052 -20.627 1.00 95.69 393 GLU A CA 1
ATOM 3041 C C . GLU A 1 393 ? 19.151 -0.532 -20.866 1.00 95.69 393 GLU A C 1
ATOM 3043 O O . GLU A 1 393 ? 20.107 -0.005 -21.440 1.00 95.69 393 GLU A O 1
ATOM 3048 N N . VAL A 1 394 ? 18.138 0.182 -20.375 1.00 97.69 394 VAL A N 1
ATOM 3049 C CA . VAL A 1 394 ? 18.018 1.636 -20.498 1.00 97.69 394 VAL A CA 1
ATOM 3050 C C . VAL A 1 394 ? 19.114 2.335 -19.696 1.00 97.69 394 VAL A C 1
ATOM 3052 O O . VAL A 1 394 ? 19.494 1.918 -18.604 1.00 97.69 394 VAL A O 1
ATOM 3055 N N . ASP A 1 395 ? 19.609 3.433 -20.256 1.00 97.50 395 ASP A N 1
ATOM 3056 C CA . ASP A 1 395 ? 20.532 4.363 -19.612 1.00 97.50 395 ASP A CA 1
ATOM 3057 C C . ASP A 1 395 ? 19.928 5.762 -19.731 1.00 97.50 395 ASP A C 1
ATOM 3059 O O . ASP A 1 395 ? 19.734 6.252 -20.843 1.00 97.50 395 ASP A O 1
ATOM 3063 N N . LEU A 1 396 ? 19.594 6.381 -18.598 1.00 97.44 396 LEU A N 1
ATOM 3064 C CA . LEU A 1 396 ? 18.934 7.691 -18.554 1.00 97.44 396 LEU A CA 1
ATOM 3065 C C . LEU A 1 396 ? 19.860 8.842 -18.987 1.00 97.44 396 LEU A C 1
ATOM 3067 O O . LEU A 1 396 ? 19.391 9.947 -19.269 1.00 97.44 396 LEU A O 1
ATOM 3071 N N . ARG A 1 397 ? 21.170 8.592 -19.096 1.00 96.38 397 ARG A N 1
ATOM 3072 C CA . ARG A 1 397 ? 22.152 9.558 -19.607 1.00 96.38 397 ARG A CA 1
ATOM 3073 C C . ARG A 1 397 ? 22.143 9.612 -21.132 1.00 96.38 397 ARG A C 1
ATOM 3075 O O . ARG A 1 397 ? 22.461 10.652 -21.717 1.00 96.38 397 ARG A O 1
ATOM 3082 N N . GLU A 1 398 ? 21.712 8.532 -21.774 1.00 97.69 398 GLU A N 1
ATOM 3083 C CA . GLU A 1 398 ? 21.667 8.414 -23.224 1.00 97.69 398 GLU A CA 1
ATOM 3084 C C . GLU A 1 398 ? 20.398 9.047 -23.792 1.00 97.69 398 GLU A C 1
ATOM 3086 O O . GLU A 1 398 ? 19.277 8.572 -23.598 1.00 97.69 398 GLU A O 1
ATOM 3091 N N . THR A 1 399 ? 20.573 10.124 -24.559 1.00 97.81 399 THR A N 1
ATOM 3092 C CA . THR A 1 399 ? 19.452 10.863 -25.158 1.00 97.81 399 THR A CA 1
ATOM 3093 C C . THR A 1 399 ? 18.589 9.967 -26.044 1.00 97.81 399 THR A C 1
ATOM 3095 O O . THR A 1 399 ? 17.370 10.039 -25.958 1.00 97.81 399 THR A O 1
ATOM 3098 N N . ALA A 1 400 ? 19.200 9.064 -26.817 1.00 98.19 400 ALA A N 1
ATOM 3099 C CA . ALA A 1 400 ? 18.465 8.144 -27.682 1.00 98.19 400 ALA A CA 1
ATOM 3100 C C . ALA A 1 400 ? 17.550 7.186 -26.897 1.00 98.19 400 ALA A C 1
ATOM 3102 O O . ALA A 1 400 ? 16.493 6.804 -27.394 1.00 98.19 400 ALA A O 1
ATOM 3103 N N . HIS A 1 401 ? 17.922 6.802 -25.671 1.00 98.31 401 HIS A N 1
ATOM 3104 C CA . HIS A 1 401 ? 17.071 5.969 -24.820 1.00 98.31 401 HIS A CA 1
ATOM 3105 C C . HIS A 1 401 ? 15.899 6.771 -24.247 1.00 98.31 401 HIS A C 1
ATOM 3107 O O . HIS A 1 401 ? 14.771 6.280 -24.245 1.00 98.31 401 HIS A O 1
ATOM 3113 N N . LEU A 1 402 ? 16.143 8.014 -23.816 1.00 98.50 402 LEU A N 1
ATOM 3114 C CA . LEU A 1 402 ? 15.075 8.919 -23.381 1.00 98.50 402 LEU A CA 1
ATOM 3115 C C . LEU A 1 402 ? 14.091 9.225 -24.515 1.00 98.50 402 LEU A C 1
ATOM 3117 O O . LEU A 1 402 ? 12.893 9.259 -24.266 1.00 98.50 402 LEU A O 1
ATOM 3121 N N . ASP A 1 403 ? 14.578 9.391 -25.746 1.00 98.38 403 ASP A N 1
ATOM 3122 C CA . ASP A 1 403 ? 13.725 9.617 -26.916 1.00 98.38 403 ASP A CA 1
ATOM 3123 C C . ASP A 1 403 ? 12.811 8.402 -27.168 1.00 98.38 403 ASP A C 1
ATOM 3125 O O . ASP A 1 403 ? 11.619 8.567 -27.397 1.00 98.38 403 ASP A O 1
ATOM 3129 N N . ARG A 1 404 ? 13.312 7.165 -27.016 1.00 98.31 404 ARG A N 1
ATOM 3130 C CA . ARG A 1 404 ? 12.466 5.955 -27.101 1.00 98.31 404 ARG A CA 1
ATOM 3131 C C . ARG A 1 404 ? 11.409 5.873 -26.004 1.00 98.31 404 ARG A C 1
ATOM 3133 O O . ARG A 1 404 ? 10.295 5.426 -26.265 1.00 98.31 404 ARG A O 1
ATOM 3140 N N . LEU A 1 405 ? 11.751 6.271 -24.782 1.00 98.50 405 LEU A N 1
ATOM 3141 C CA . LEU A 1 405 ? 10.795 6.307 -23.676 1.00 98.50 405 LEU A CA 1
ATOM 3142 C C . LEU A 1 405 ? 9.720 7.375 -23.901 1.00 98.50 405 LEU A C 1
ATOM 3144 O O . LEU A 1 405 ? 8.549 7.106 -23.644 1.00 98.50 405 LEU A O 1
ATOM 3148 N N . GLU A 1 406 ? 10.100 8.549 -24.409 1.00 98.38 406 GLU A N 1
ATOM 3149 C CA . GLU A 1 406 ? 9.162 9.621 -24.757 1.00 98.38 406 GLU A CA 1
ATOM 3150 C C . GLU A 1 406 ? 8.234 9.199 -25.902 1.00 98.38 406 GLU A C 1
ATOM 3152 O O . GLU A 1 406 ? 7.029 9.384 -25.785 1.00 98.38 406 GLU A O 1
ATOM 3157 N N . GLU A 1 407 ? 8.729 8.501 -26.932 1.00 98.31 407 GLU A N 1
ATOM 3158 C CA . GLU A 1 407 ? 7.874 7.968 -28.004 1.00 98.31 407 GLU A CA 1
ATOM 3159 C C . GLU A 1 407 ? 6.760 7.054 -27.450 1.00 98.31 407 GLU A C 1
ATOM 3161 O O . GLU A 1 407 ? 5.602 7.127 -27.887 1.00 98.31 407 GLU A O 1
ATOM 3166 N N . VAL A 1 408 ? 7.096 6.198 -26.474 1.00 98.12 408 VAL A N 1
ATOM 3167 C CA . VAL A 1 408 ? 6.131 5.321 -25.790 1.00 98.12 408 VAL A CA 1
ATOM 3168 C C . VAL A 1 408 ? 5.189 6.125 -24.896 1.00 98.12 408 VAL A C 1
ATOM 3170 O O . VAL A 1 408 ? 3.984 5.886 -24.942 1.00 98.12 408 VAL A O 1
ATOM 3173 N N . ALA A 1 409 ? 5.698 7.094 -24.134 1.00 97.81 409 ALA A N 1
ATOM 3174 C CA . ALA A 1 409 ? 4.902 7.981 -23.286 1.00 97.81 409 ALA A CA 1
ATOM 3175 C C . ALA A 1 409 ? 3.885 8.796 -24.103 1.00 97.81 409 ALA A C 1
ATOM 3177 O O . ALA A 1 409 ? 2.695 8.816 -23.788 1.00 97.81 409 ALA A O 1
ATOM 3178 N N . ALA A 1 410 ? 4.318 9.372 -25.222 1.00 97.75 410 ALA A N 1
ATOM 3179 C CA . ALA A 1 410 ? 3.474 10.113 -26.142 1.00 97.75 410 ALA A CA 1
ATOM 3180 C C . ALA A 1 410 ? 2.381 9.228 -26.752 1.00 97.75 410 ALA A C 1
ATOM 3182 O O . ALA A 1 410 ? 1.242 9.666 -26.918 1.00 97.75 410 ALA A O 1
ATOM 3183 N N . TRP A 1 411 ? 2.710 7.988 -27.129 1.00 96.88 411 TRP A N 1
ATOM 3184 C CA . TRP A 1 411 ? 1.712 7.030 -27.611 1.00 96.88 411 TRP A CA 1
ATOM 3185 C C . TRP A 1 411 ? 0.715 6.649 -26.515 1.00 96.88 411 TRP A C 1
ATOM 3187 O O . TRP A 1 411 ? -0.490 6.685 -26.753 1.00 96.88 411 TRP A O 1
ATOM 3197 N N . ALA A 1 412 ? 1.208 6.353 -25.315 1.00 95.38 412 ALA A N 1
ATOM 3198 C CA . ALA A 1 412 ? 0.403 5.953 -24.173 1.00 95.38 412 ALA A CA 1
ATOM 3199 C C . ALA A 1 412 ? -0.597 7.045 -23.763 1.00 95.38 412 ALA A C 1
ATOM 3201 O O . ALA A 1 412 ? -1.780 6.760 -23.586 1.00 95.38 412 ALA A O 1
ATOM 3202 N N . GLU A 1 413 ? -0.167 8.310 -23.726 1.00 94.38 413 GLU A N 1
ATOM 3203 C CA . GLU A 1 413 ? -1.057 9.446 -23.474 1.00 94.38 413 GLU A CA 1
ATOM 3204 C C . GLU A 1 413 ? -2.137 9.579 -24.561 1.00 94.38 413 GLU A C 1
ATOM 3206 O O . GLU A 1 413 ? -3.310 9.783 -24.246 1.00 94.38 413 GLU A O 1
ATOM 3211 N N . ARG A 1 414 ? -1.764 9.457 -25.845 1.00 94.50 414 ARG A N 1
ATOM 3212 C CA . ARG A 1 414 ? -2.722 9.571 -26.961 1.00 94.50 414 ARG A CA 1
ATOM 3213 C C . ARG A 1 414 ? -3.786 8.477 -26.938 1.00 94.50 414 ARG A C 1
ATOM 3215 O O . ARG A 1 414 ? -4.939 8.761 -27.244 1.00 94.50 414 ARG A O 1
ATOM 3222 N N . GLU A 1 415 ? -3.400 7.255 -26.588 1.00 92.06 415 GLU A N 1
ATOM 3223 C CA . GLU A 1 415 ? -4.286 6.086 -26.580 1.00 92.06 415 GLU A CA 1
ATOM 3224 C C . GLU A 1 415 ? -5.008 5.871 -25.237 1.00 92.06 415 GLU A C 1
ATOM 3226 O O . GLU A 1 415 ? -5.808 4.935 -25.114 1.00 92.06 415 GLU A O 1
ATOM 3231 N N . GLY A 1 416 ? -4.721 6.705 -24.227 1.00 91.44 416 GLY A N 1
ATOM 3232 C CA . GLY A 1 416 ? -5.234 6.545 -22.865 1.00 91.44 416 GLY A CA 1
ATOM 3233 C C . GLY A 1 416 ? -4.816 5.208 -22.248 1.00 91.44 416 GLY A C 1
ATOM 3234 O O . GLY A 1 416 ? -5.655 4.484 -21.721 1.00 91.44 416 GLY A O 1
ATOM 3235 N N . VAL A 1 417 ? -3.545 4.833 -22.409 1.00 93.19 417 VAL A N 1
ATOM 3236 C CA . VAL A 1 417 ? -2.969 3.571 -21.924 1.00 93.19 417 VAL A CA 1
ATOM 3237 C C . VAL A 1 417 ? -2.052 3.875 -20.736 1.00 93.19 417 VAL A C 1
ATOM 3239 O O . VAL A 1 417 ? -1.038 4.542 -20.930 1.00 93.19 417 VAL A O 1
ATOM 3242 N N . PRO A 1 418 ? -2.356 3.393 -19.520 1.00 95.56 418 PRO A N 1
ATOM 3243 C CA . PRO A 1 418 ? -1.477 3.566 -18.369 1.00 95.56 418 PRO A CA 1
ATOM 3244 C C . PRO A 1 418 ? -0.124 2.862 -18.531 1.00 95.56 418 PRO A C 1
ATOM 3246 O O . PRO A 1 418 ? -0.030 1.793 -19.147 1.00 95.56 418 PRO A O 1
ATOM 3249 N N . LEU A 1 419 ? 0.916 3.440 -17.926 1.00 97.38 419 LEU A N 1
ATOM 3250 C CA . LEU A 1 419 ? 2.261 2.867 -17.860 1.00 97.38 419 LEU A CA 1
ATOM 3251 C C . LEU A 1 419 ? 2.609 2.445 -16.430 1.00 97.38 419 LEU A C 1
ATOM 3253 O O . LEU A 1 419 ? 2.574 3.271 -15.527 1.00 97.38 419 LEU A O 1
ATOM 3257 N N . LEU A 1 420 ? 3.034 1.197 -16.235 1.00 98.00 420 LEU A N 1
ATOM 3258 C CA . LEU A 1 420 ? 3.732 0.758 -15.024 1.00 98.00 420 LEU A CA 1
ATOM 3259 C C . LEU A 1 420 ? 5.235 0.721 -15.306 1.00 98.00 420 LEU A C 1
ATOM 3261 O O . LEU A 1 420 ? 5.679 0.001 -16.204 1.00 98.00 420 LEU A O 1
ATOM 3265 N N . ILE A 1 421 ? 6.031 1.479 -14.553 1.00 98.31 421 ILE A N 1
ATOM 3266 C CA . ILE A 1 421 ? 7.468 1.648 -14.797 1.00 98.31 421 ILE A CA 1
ATOM 3267 C C . ILE A 1 421 ? 8.261 1.186 -13.575 1.00 98.31 421 ILE A C 1
ATOM 3269 O O . ILE A 1 421 ? 8.151 1.764 -12.498 1.00 98.31 421 ILE A O 1
ATOM 3273 N N . HIS A 1 422 ? 9.116 0.176 -13.755 1.00 97.81 422 HIS A N 1
ATOM 3274 C CA . HIS A 1 422 ? 10.243 -0.045 -12.840 1.00 97.81 422 HIS A CA 1
ATOM 3275 C C . HIS A 1 422 ? 11.385 0.841 -13.303 1.00 97.81 422 HIS A C 1
ATOM 3277 O O . HIS A 1 422 ? 12.020 0.563 -14.328 1.00 97.81 422 HIS A O 1
ATOM 3283 N N . LEU A 1 423 ? 11.543 1.951 -12.589 1.00 97.38 423 LEU A N 1
ATOM 3284 C CA . LEU A 1 423 ? 12.366 3.085 -12.987 1.00 97.38 423 LEU A CA 1
ATOM 3285 C C . LEU A 1 423 ? 13.856 2.839 -12.762 1.00 97.38 423 LEU A C 1
ATOM 3287 O O . LEU A 1 423 ? 14.666 3.316 -13.556 1.00 97.38 423 LEU A O 1
ATOM 3291 N N . ASP A 1 424 ? 14.212 2.105 -11.710 1.00 91.75 424 ASP A N 1
ATOM 3292 C CA . ASP A 1 424 ? 15.605 1.822 -11.405 1.00 91.75 424 ASP A CA 1
ATOM 3293 C C . ASP A 1 424 ? 16.281 1.137 -12.601 1.00 91.75 424 ASP A C 1
ATOM 3295 O O . ASP A 1 424 ? 15.825 0.113 -13.123 1.00 91.75 424 ASP A O 1
ATOM 3299 N N . THR A 1 425 ? 17.351 1.757 -13.092 1.00 88.62 425 THR A N 1
ATOM 3300 C CA . THR A 1 425 ? 18.107 1.251 -14.238 1.00 88.62 425 THR A CA 1
ATOM 3301 C C . THR A 1 425 ? 19.210 0.299 -13.812 1.00 88.62 425 THR A C 1
ATOM 3303 O O . THR A 1 425 ? 19.752 -0.408 -14.664 1.00 88.62 425 THR A O 1
ATOM 3306 N N . GLN A 1 426 ? 19.588 0.313 -12.526 1.00 85.50 426 GLN A N 1
ATOM 3307 C CA . GLN A 1 426 ? 20.732 -0.419 -11.981 1.00 85.50 426 GLN A CA 1
ATOM 3308 C C . GLN A 1 426 ? 22.035 -0.190 -12.780 1.00 85.50 426 GLN A C 1
ATOM 3310 O O . GLN A 1 426 ? 22.993 -0.965 -12.701 1.00 85.50 426 GLN A O 1
ATOM 3315 N N . ARG A 1 427 ? 22.106 0.893 -13.574 1.00 86.38 427 ARG A N 1
ATOM 3316 C CA . ARG A 1 427 ? 23.294 1.243 -14.351 1.00 86.38 427 ARG A CA 1
ATOM 3317 C C . ARG A 1 427 ? 24.287 1.950 -13.451 1.00 86.38 427 ARG A C 1
ATOM 3319 O O . ARG A 1 427 ? 23.969 2.936 -12.786 1.00 86.38 427 ARG A O 1
ATOM 3326 N N . ARG A 1 428 ? 25.531 1.477 -13.480 1.00 83.12 428 ARG A N 1
ATOM 3327 C CA . ARG A 1 428 ? 26.627 2.081 -12.723 1.00 83.12 428 ARG A CA 1
ATOM 3328 C C . ARG A 1 428 ? 26.790 3.563 -13.083 1.00 83.12 428 ARG A C 1
ATOM 3330 O O . ARG A 1 428 ? 26.980 3.913 -14.251 1.00 83.12 428 ARG A O 1
ATOM 3337 N N . GLY A 1 429 ? 26.794 4.407 -12.054 1.00 85.38 429 GLY A N 1
ATOM 3338 C CA . GLY A 1 429 ? 26.941 5.854 -12.202 1.00 85.38 429 GLY A CA 1
ATOM 3339 C C . GLY A 1 429 ? 25.694 6.551 -12.743 1.00 85.38 429 GLY A C 1
ATOM 3340 O O . GLY A 1 429 ? 25.841 7.612 -13.336 1.00 85.38 429 GLY A O 1
ATOM 3341 N N . THR A 1 430 ? 24.514 5.937 -12.612 1.00 87.12 430 THR A N 1
ATOM 3342 C CA . THR A 1 430 ? 23.246 6.678 -12.672 1.00 87.12 430 THR A CA 1
ATOM 3343 C C . THR A 1 430 ? 23.136 7.523 -11.415 1.00 87.12 430 THR A C 1
ATOM 3345 O O . THR A 1 430 ? 23.351 7.010 -10.314 1.00 87.12 430 THR A O 1
ATOM 3348 N N . GLU A 1 431 ? 22.804 8.796 -11.580 1.00 93.69 431 GLU A N 1
ATOM 3349 C CA . GLU A 1 431 ? 22.611 9.738 -10.479 1.00 93.69 431 GLU A CA 1
ATOM 3350 C C . GLU A 1 431 ? 21.142 10.167 -10.386 1.00 93.69 431 GLU A C 1
ATOM 3352 O O . GLU A 1 431 ? 20.328 9.901 -11.275 1.00 93.69 431 GLU A O 1
ATOM 3357 N N . VAL A 1 432 ? 20.768 10.823 -9.288 1.00 94.19 432 VAL A N 1
ATOM 3358 C CA . VAL A 1 432 ? 19.377 11.252 -9.087 1.00 94.19 432 VAL A CA 1
ATOM 3359 C C . VAL A 1 432 ? 18.977 12.353 -10.086 1.00 94.19 432 VAL A C 1
ATOM 3361 O O . VAL A 1 432 ? 17.823 12.456 -10.502 1.00 94.19 432 VAL A O 1
ATOM 3364 N N . GLU A 1 433 ? 19.951 13.115 -10.581 1.00 96.50 433 GLU A N 1
ATOM 3365 C CA . GLU A 1 433 ? 19.799 14.089 -11.660 1.00 96.50 433 GLU A CA 1
ATOM 3366 C C . GLU A 1 433 ? 19.356 13.438 -12.977 1.00 96.50 433 GLU A C 1
ATOM 3368 O O . GLU A 1 433 ? 18.594 14.044 -13.737 1.00 96.50 433 GLU A O 1
ATOM 3373 N N . ASP A 1 434 ? 19.772 12.196 -13.240 1.00 97.81 434 ASP A N 1
ATOM 3374 C CA . ASP A 1 434 ? 19.331 11.447 -14.416 1.00 97.81 434 ASP A CA 1
ATOM 3375 C C . ASP A 1 434 ? 17.852 11.053 -14.302 1.00 97.81 434 ASP A C 1
ATOM 3377 O O . ASP A 1 434 ? 17.115 11.085 -15.292 1.00 97.81 434 ASP A O 1
ATOM 3381 N N . VAL A 1 435 ? 17.378 10.768 -13.084 1.00 97.62 435 VAL A N 1
ATOM 3382 C CA . VAL A 1 435 ? 15.951 10.555 -12.800 1.00 97.62 435 VAL A CA 1
ATOM 3383 C C . VAL A 1 435 ? 15.157 11.845 -12.990 1.00 97.62 435 VAL A C 1
ATOM 3385 O O . VAL A 1 435 ? 14.114 11.838 -13.648 1.00 97.62 435 VAL A O 1
ATOM 3388 N N . ALA A 1 436 ? 15.661 12.978 -12.496 1.00 97.25 436 ALA A N 1
ATOM 3389 C CA . ALA A 1 436 ? 15.032 14.276 -12.739 1.00 97.25 436 ALA A CA 1
ATOM 3390 C C . ALA A 1 436 ? 14.976 14.605 -14.243 1.00 97.25 436 ALA A C 1
ATOM 3392 O O . ALA A 1 436 ? 13.984 15.148 -14.741 1.00 97.25 436 ALA A O 1
ATOM 3393 N N . ARG A 1 437 ? 16.026 14.253 -14.997 1.00 97.38 437 ARG A N 1
ATOM 3394 C CA . ARG A 1 437 ? 16.064 14.388 -16.459 1.00 97.38 437 ARG A CA 1
ATOM 3395 C C . ARG A 1 437 ? 15.011 13.509 -17.130 1.00 97.38 437 ARG A C 1
ATOM 3397 O O . ARG A 1 437 ? 14.316 14.006 -18.018 1.00 97.38 437 ARG A O 1
ATOM 3404 N N . PHE A 1 438 ? 14.866 12.254 -16.704 1.00 97.94 438 PHE A N 1
ATOM 3405 C CA . PHE A 1 438 ? 13.793 11.367 -17.154 1.00 97.94 438 PHE A CA 1
ATOM 3406 C C . PHE A 1 438 ? 12.417 11.991 -16.900 1.00 97.94 438 PHE A C 1
ATOM 3408 O O . PHE A 1 438 ? 11.652 12.162 -17.846 1.00 97.94 438 PHE A O 1
ATOM 3415 N N . ALA A 1 439 ? 12.127 12.423 -15.671 1.00 96.75 439 ALA A N 1
ATOM 3416 C CA . ALA A 1 439 ? 10.834 13.009 -15.324 1.00 96.75 439 ALA A CA 1
ATOM 3417 C C . ALA A 1 439 ? 10.516 14.236 -16.195 1.00 96.75 439 ALA A C 1
ATOM 3419 O O . ALA A 1 439 ? 9.439 14.336 -16.779 1.00 96.75 439 ALA A O 1
ATOM 3420 N N . ARG A 1 440 ? 11.482 15.142 -16.384 1.00 95.00 440 ARG A N 1
ATOM 3421 C CA . ARG A 1 440 ? 11.294 16.348 -17.207 1.00 95.00 440 ARG A CA 1
ATOM 3422 C C . ARG A 1 440 ? 11.136 16.055 -18.699 1.00 95.00 440 ARG A C 1
ATOM 3424 O O . ARG A 1 440 ? 10.334 16.726 -19.342 1.00 95.00 440 ARG A O 1
ATOM 3431 N N . ARG A 1 441 ? 11.908 15.115 -19.255 1.00 96.00 441 ARG A N 1
ATOM 3432 C CA . ARG A 1 441 ? 11.957 14.871 -20.709 1.00 96.00 441 ARG A CA 1
ATOM 3433 C C . ARG A 1 441 ? 10.938 13.846 -21.187 1.00 96.00 441 ARG A C 1
ATOM 3435 O O . ARG A 1 441 ? 10.441 13.997 -22.291 1.00 96.00 441 ARG A O 1
ATOM 3442 N N . VAL A 1 442 ? 10.653 12.833 -20.375 1.00 97.25 442 VAL A N 1
ATOM 3443 C CA . VAL A 1 442 ? 9.761 11.727 -20.736 1.00 97.25 442 VAL A CA 1
ATOM 3444 C C . VAL A 1 442 ? 8.362 11.949 -20.185 1.00 97.25 442 VAL A C 1
ATOM 3446 O O . VAL A 1 442 ? 7.409 11.765 -20.919 1.00 97.25 442 VAL A O 1
ATOM 3449 N N . LEU A 1 443 ? 8.205 12.352 -18.920 1.00 95.88 443 LEU A N 1
ATOM 3450 C CA . LEU A 1 443 ? 6.868 12.543 -18.334 1.00 95.88 443 LEU A CA 1
ATOM 3451 C C . LEU A 1 443 ? 6.357 13.975 -18.540 1.00 95.88 443 LEU A C 1
ATOM 3453 O O . LEU A 1 443 ? 5.177 14.205 -18.785 1.00 95.88 443 LEU A O 1
ATOM 3457 N N . GLY A 1 444 ? 7.259 14.953 -18.468 1.00 93.50 444 GLY A N 1
ATOM 3458 C CA . GLY A 1 444 ? 6.933 16.376 -18.482 1.00 93.50 444 GLY A CA 1
ATOM 3459 C C . GLY A 1 444 ? 6.126 16.887 -19.682 1.00 93.50 444 GLY A C 1
ATOM 3460 O O . GLY A 1 444 ? 5.278 17.757 -19.458 1.00 93.50 444 GLY A O 1
ATOM 3461 N N . PRO A 1 445 ? 6.341 16.396 -20.917 1.00 93.62 445 PRO A N 1
ATOM 3462 C CA . PRO A 1 445 ? 5.542 16.794 -22.078 1.00 93.62 445 PRO A CA 1
ATOM 3463 C C . PRO A 1 445 ? 4.109 16.236 -22.098 1.00 93.62 445 PRO A C 1
ATOM 3465 O O . PRO A 1 445 ? 3.307 16.711 -22.902 1.00 93.62 445 PRO A O 1
ATOM 3468 N N . HIS A 1 446 ? 3.778 15.267 -21.234 1.00 93.81 446 HIS A N 1
ATOM 3469 C CA . HIS A 1 446 ? 2.537 14.485 -21.303 1.00 93.81 446 HIS A CA 1
ATOM 3470 C C . HIS A 1 446 ? 1.681 14.638 -20.036 1.00 93.81 446 HIS A C 1
ATOM 3472 O O . HIS A 1 446 ? 1.636 13.745 -19.188 1.00 93.81 446 HIS A O 1
ATOM 3478 N N . PRO A 1 447 ? 0.981 15.773 -19.868 1.00 89.38 447 PRO A N 1
ATOM 3479 C CA . PRO A 1 447 ? 0.234 16.075 -18.653 1.00 89.38 447 PRO A CA 1
ATOM 3480 C C . PRO A 1 447 ? -1.001 15.194 -18.434 1.00 89.38 447 PRO A C 1
ATOM 3482 O O . PRO A 1 447 ? -1.615 15.323 -17.391 1.00 89.38 447 PRO A O 1
ATOM 3485 N N . ARG A 1 448 ? -1.427 14.355 -19.385 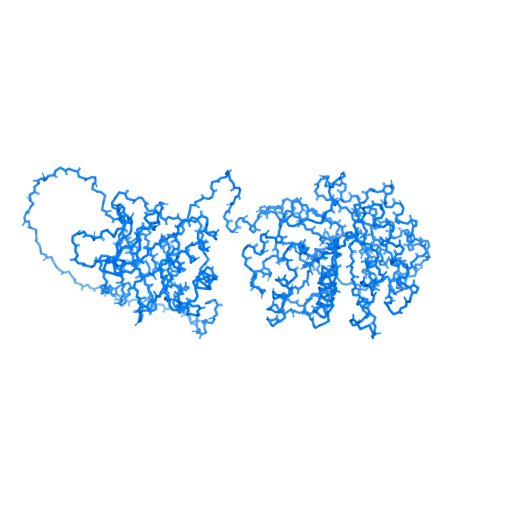1.00 90.06 448 ARG A N 1
ATOM 3486 C CA . ARG A 1 448 ? -2.536 13.393 -19.207 1.00 90.06 448 ARG A CA 1
ATOM 3487 C C . ARG A 1 448 ? -2.059 11.944 -19.168 1.00 90.06 448 ARG A C 1
ATOM 3489 O O . ARG A 1 448 ? -2.886 11.034 -19.162 1.00 90.06 448 ARG A O 1
ATOM 3496 N N . LEU A 1 449 ? -0.747 11.720 -19.205 1.00 92.88 449 LEU A N 1
ATOM 3497 C CA . LEU A 1 449 ? -0.183 10.385 -19.103 1.00 92.88 449 LEU A CA 1
ATOM 3498 C C . LEU A 1 449 ? -0.394 9.840 -17.692 1.00 92.88 449 LEU A C 1
ATOM 3500 O O . LEU A 1 449 ? 0.009 10.475 -16.721 1.00 92.88 449 LEU A O 1
ATOM 3504 N N . ILE A 1 450 ? -0.979 8.648 -17.608 1.00 94.12 450 ILE A N 1
ATOM 3505 C CA . ILE A 1 450 ? -1.190 7.923 -16.355 1.00 94.12 450 ILE A CA 1
ATOM 3506 C C . ILE A 1 450 ? 0.006 6.996 -16.131 1.00 94.12 450 ILE A C 1
ATOM 3508 O O . ILE A 1 450 ? 0.284 6.127 -16.963 1.00 94.12 450 ILE A O 1
ATOM 3512 N N . VAL A 1 451 ? 0.713 7.172 -15.016 1.00 96.06 451 VAL A N 1
ATOM 3513 C CA . VAL A 1 451 ? 1.931 6.419 -14.692 1.00 96.06 451 VAL A CA 1
ATOM 3514 C C . VAL A 1 451 ? 1.868 5.873 -13.271 1.00 96.06 451 VAL A C 1
ATOM 3516 O O . VAL A 1 451 ? 1.618 6.631 -12.344 1.00 96.06 451 VAL A O 1
ATOM 3519 N N . SER A 1 452 ? 2.169 4.586 -13.100 1.00 97.31 452 SER A N 1
ATOM 3520 C CA . SER A 1 452 ? 2.538 3.979 -11.817 1.00 97.31 452 SER A CA 1
ATOM 3521 C C . SER A 1 452 ? 4.043 3.731 -11.789 1.00 97.31 452 SER A C 1
ATOM 3523 O O . SER A 1 452 ? 4.577 3.023 -12.648 1.00 97.31 452 SER A O 1
ATOM 3525 N N . ILE A 1 453 ? 4.738 4.314 -10.818 1.00 98.31 453 ILE A N 1
ATOM 3526 C CA . ILE A 1 453 ? 6.150 4.051 -10.548 1.00 98.31 453 ILE A CA 1
ATOM 3527 C C . ILE A 1 453 ? 6.246 2.970 -9.466 1.00 98.31 453 ILE A C 1
ATOM 3529 O O . ILE A 1 453 ? 5.807 3.182 -8.335 1.00 98.31 453 ILE A O 1
ATOM 3533 N N . ALA A 1 454 ? 6.846 1.833 -9.817 1.00 97.62 454 ALA A N 1
ATOM 3534 C CA . ALA A 1 454 ? 6.969 0.690 -8.917 1.00 97.62 454 ALA A CA 1
ATOM 3535 C C . ALA A 1 454 ? 8.004 0.898 -7.819 1.00 97.62 454 ALA A C 1
ATOM 3537 O O . ALA A 1 454 ? 9.030 1.540 -8.057 1.00 97.62 454 ALA A O 1
ATOM 3538 N N . HIS A 1 455 ? 7.743 0.327 -6.641 1.00 96.75 455 HIS A N 1
ATOM 3539 C CA . HIS A 1 455 ? 8.639 0.358 -5.476 1.00 96.75 455 HIS A CA 1
ATOM 3540 C C . HIS A 1 455 ? 9.104 1.779 -5.121 1.00 96.75 455 HIS A C 1
ATOM 3542 O O . HIS A 1 455 ? 10.270 2.002 -4.784 1.00 96.75 455 HIS A O 1
ATOM 3548 N N . LEU A 1 456 ? 8.225 2.771 -5.304 1.00 97.81 456 LEU A N 1
ATOM 3549 C CA . LEU A 1 456 ? 8.537 4.201 -5.155 1.00 97.81 456 LEU A CA 1
ATOM 3550 C C . LEU A 1 456 ? 9.713 4.699 -6.033 1.00 97.81 456 LEU A C 1
ATOM 3552 O O . LEU A 1 456 ? 10.251 5.782 -5.813 1.00 97.81 456 LEU A O 1
ATOM 3556 N N . GLY A 1 457 ? 10.101 3.925 -7.050 1.00 96.12 457 GLY A N 1
ATOM 3557 C CA . GLY A 1 457 ? 11.165 4.210 -8.012 1.00 96.12 457 GLY A CA 1
ATOM 3558 C C . GLY A 1 457 ? 12.422 3.350 -7.865 1.00 96.12 457 GLY A C 1
ATOM 3559 O O . GLY A 1 457 ? 13.301 3.444 -8.721 1.00 96.12 457 GLY A O 1
ATOM 3560 N N . GLY A 1 458 ? 12.511 2.525 -6.817 1.00 92.62 458 GLY A N 1
ATOM 3561 C CA . GLY A 1 458 ? 13.636 1.618 -6.570 1.00 92.62 458 GLY A CA 1
ATOM 3562 C C . GLY A 1 458 ? 13.464 0.216 -7.171 1.00 92.62 458 GLY A C 1
ATOM 3563 O O . GLY A 1 458 ? 12.678 0.005 -8.093 1.00 92.62 458 GLY A O 1
ATOM 3564 N N . SER A 1 459 ? 14.203 -0.745 -6.606 1.00 84.62 459 SER A N 1
ATOM 3565 C CA . SER A 1 459 ? 14.171 -2.181 -6.948 1.00 84.62 459 SER A CA 1
ATOM 3566 C C . SER A 1 459 ? 13.688 -3.047 -5.766 1.00 84.62 459 SER A C 1
ATOM 3568 O O . SER A 1 459 ? 14.163 -4.165 -5.588 1.00 84.62 459 SER A O 1
ATOM 3570 N N . GLY A 1 460 ? 12.826 -2.494 -4.907 1.00 84.12 460 GLY A N 1
ATOM 3571 C CA . GLY A 1 460 ? 12.479 -3.060 -3.598 1.00 84.12 460 GLY A CA 1
ATOM 3572 C C . GLY A 1 460 ? 13.289 -2.455 -2.442 1.00 84.12 460 GLY A C 1
ATOM 3573 O O . GLY A 1 460 ? 14.374 -1.896 -2.628 1.00 84.12 460 GLY A O 1
ATOM 3574 N N . GLY A 1 461 ? 12.728 -2.530 -1.234 1.00 89.38 461 GLY A N 1
ATOM 3575 C CA . GLY A 1 461 ? 13.234 -1.885 -0.023 1.00 89.38 461 GLY A CA 1
ATOM 3576 C C . GLY A 1 461 ? 13.185 -0.350 -0.065 1.00 89.38 461 GLY A C 1
ATOM 3577 O O . GLY A 1 461 ? 12.920 0.273 -1.095 1.00 89.38 461 GLY A O 1
ATOM 3578 N N . TYR A 1 462 ? 13.489 0.282 1.072 1.00 94.56 462 TYR A N 1
ATOM 3579 C CA . TYR A 1 462 ? 13.496 1.745 1.210 1.00 94.56 462 TYR A CA 1
ATOM 3580 C C . TYR A 1 462 ? 14.864 2.323 1.602 1.00 94.56 462 TYR A C 1
ATOM 3582 O O . TYR A 1 462 ? 14.995 3.189 2.471 1.00 94.56 462 TYR A O 1
ATOM 3590 N N . GLY A 1 463 ? 15.905 1.824 0.931 1.00 90.50 463 GLY A N 1
ATOM 3591 C CA . GLY A 1 463 ? 17.277 2.290 1.107 1.00 90.50 463 GLY A CA 1
ATOM 3592 C C . GLY A 1 463 ? 17.522 3.706 0.573 1.00 90.50 463 GLY A C 1
ATOM 3593 O O . GLY A 1 463 ? 16.659 4.347 -0.031 1.00 90.50 463 GLY A O 1
ATOM 3594 N N . ALA A 1 464 ? 18.750 4.201 0.759 1.00 90.88 464 ALA A N 1
ATOM 3595 C CA . ALA A 1 464 ? 19.126 5.573 0.404 1.00 90.88 464 ALA A CA 1
ATOM 3596 C C . ALA A 1 464 ? 18.855 5.935 -1.068 1.00 90.88 464 ALA A C 1
ATOM 3598 O O . ALA A 1 464 ? 18.420 7.051 -1.342 1.00 90.88 464 ALA A O 1
ATOM 3599 N N . TRP A 1 465 ? 19.082 5.003 -1.999 1.00 91.19 465 TRP A N 1
ATOM 3600 C CA . TRP A 1 465 ? 18.809 5.217 -3.423 1.00 91.19 465 TRP A CA 1
ATOM 3601 C C . TRP A 1 465 ? 17.311 5.382 -3.701 1.00 91.19 465 TRP A C 1
ATOM 3603 O O . TRP A 1 465 ? 16.916 6.430 -4.208 1.00 91.19 465 TRP A O 1
ATOM 3613 N N . THR A 1 466 ? 16.479 4.412 -3.296 1.00 95.19 466 THR A N 1
ATOM 3614 C CA . THR A 1 466 ? 15.014 4.465 -3.456 1.00 95.19 466 THR A CA 1
ATOM 3615 C C . THR A 1 466 ? 14.441 5.756 -2.881 1.00 95.19 466 THR A C 1
ATOM 3617 O O . THR A 1 466 ? 13.662 6.442 -3.536 1.00 95.19 466 THR A O 1
ATOM 3620 N N . ARG A 1 467 ? 14.886 6.141 -1.680 1.00 96.50 467 ARG A N 1
ATOM 3621 C CA . ARG A 1 467 ? 14.460 7.384 -1.035 1.00 96.50 467 ARG A CA 1
ATOM 3622 C C . ARG A 1 467 ? 14.829 8.626 -1.847 1.00 96.50 467 ARG A C 1
ATOM 3624 O O . ARG A 1 467 ? 13.989 9.509 -2.003 1.00 96.50 467 ARG A O 1
ATOM 3631 N N . SER A 1 468 ? 16.056 8.713 -2.363 1.00 96.75 468 SER A N 1
ATOM 3632 C CA . SER A 1 468 ? 16.483 9.843 -3.200 1.00 96.75 468 SER A CA 1
ATOM 3633 C C . SER A 1 468 ? 15.665 9.930 -4.486 1.00 96.75 468 SER A C 1
ATOM 3635 O O . SER A 1 468 ? 15.167 11.003 -4.814 1.00 96.75 468 SER A O 1
ATOM 3637 N N . VAL A 1 469 ? 15.462 8.800 -5.169 1.00 97.94 469 VAL A N 1
ATOM 3638 C CA . VAL A 1 469 ? 14.633 8.715 -6.380 1.00 97.94 469 VAL A CA 1
ATOM 3639 C C . VAL A 1 469 ? 13.207 9.184 -6.096 1.00 97.94 469 VAL A C 1
ATOM 3641 O O . VAL A 1 469 ? 12.707 10.071 -6.790 1.00 97.94 469 VAL A O 1
ATOM 3644 N N . PHE A 1 470 ? 12.574 8.645 -5.051 1.00 98.31 470 PHE A N 1
ATOM 3645 C CA . PHE A 1 470 ? 11.204 8.993 -4.690 1.00 98.31 470 PHE A CA 1
ATOM 3646 C C . PHE A 1 470 ? 11.064 10.483 -4.384 1.00 98.31 470 PHE A C 1
ATOM 3648 O O . PHE A 1 470 ? 10.231 11.164 -4.981 1.00 98.31 470 PHE A O 1
ATOM 3655 N N . ARG A 1 471 ? 11.931 11.023 -3.518 1.00 98.00 471 ARG A N 1
ATOM 3656 C CA . ARG A 1 471 ? 11.909 12.444 -3.149 1.00 98.00 471 ARG A CA 1
ATOM 3657 C C . ARG A 1 471 ? 12.128 13.356 -4.348 1.00 98.00 471 ARG A C 1
ATOM 3659 O O . ARG A 1 471 ? 11.405 14.331 -4.473 1.00 98.00 471 ARG A O 1
ATOM 3666 N N . THR A 1 472 ? 13.034 13.018 -5.263 1.00 98.19 472 THR A N 1
ATOM 3667 C CA . THR A 1 472 ? 13.239 13.805 -6.488 1.00 98.19 472 THR A CA 1
ATOM 3668 C C . THR A 1 472 ? 12.011 13.819 -7.395 1.00 98.19 472 THR A C 1
ATOM 3670 O O . THR A 1 472 ? 11.711 14.848 -8.002 1.00 98.19 472 THR A O 1
ATOM 3673 N N . LEU A 1 473 ? 11.270 12.712 -7.487 1.00 97.69 473 LEU A N 1
ATOM 3674 C CA . LEU A 1 473 ? 10.012 12.685 -8.234 1.00 97.69 473 LEU A CA 1
ATOM 3675 C C . LEU A 1 473 ? 8.916 13.503 -7.535 1.00 97.69 473 LEU A C 1
ATOM 3677 O O . LEU A 1 473 ? 8.165 14.197 -8.220 1.00 97.69 473 LEU A O 1
ATOM 3681 N N . LEU A 1 474 ? 8.852 13.478 -6.198 1.00 96.38 474 LEU A N 1
ATOM 3682 C CA . LEU A 1 474 ? 7.947 14.337 -5.424 1.00 96.38 474 LEU A CA 1
ATOM 3683 C C . LEU A 1 474 ? 8.282 15.823 -5.599 1.00 96.38 474 LEU A C 1
ATOM 3685 O O . LEU A 1 474 ? 7.387 16.603 -5.912 1.00 96.38 474 LEU A O 1
ATOM 3689 N N . ASP A 1 475 ? 9.559 16.200 -5.482 1.00 96.12 475 ASP A N 1
ATOM 3690 C CA . ASP A 1 475 ? 10.033 17.573 -5.692 1.00 96.12 475 ASP A CA 1
ATOM 3691 C C . ASP A 1 475 ? 9.618 18.071 -7.088 1.00 96.12 475 ASP A C 1
ATOM 3693 O O . ASP A 1 475 ? 9.048 19.151 -7.241 1.00 96.12 475 ASP A O 1
ATOM 3697 N N . TRP A 1 476 ? 9.822 17.245 -8.120 1.00 95.12 476 TRP A N 1
ATOM 3698 C CA . TRP A 1 476 ? 9.415 17.567 -9.488 1.00 95.12 476 TRP A CA 1
ATOM 3699 C C . TRP A 1 476 ? 7.892 17.737 -9.639 1.00 95.12 476 TRP A C 1
ATOM 3701 O O . TRP A 1 476 ? 7.441 18.647 -10.341 1.00 95.12 476 TRP A O 1
ATOM 3711 N N . LEU A 1 477 ? 7.079 16.900 -8.984 1.00 93.44 477 LEU A N 1
ATOM 3712 C CA . LEU A 1 477 ? 5.616 17.041 -8.988 1.00 93.44 477 LEU A CA 1
ATOM 3713 C C . LEU A 1 477 ? 5.161 18.321 -8.272 1.00 93.44 477 LEU A C 1
ATOM 3715 O O . LEU A 1 477 ? 4.272 19.021 -8.766 1.00 93.44 477 LEU A O 1
ATOM 3719 N N . GLU A 1 478 ? 5.779 18.649 -7.138 1.00 92.25 478 GLU A N 1
ATOM 3720 C CA . GLU A 1 478 ? 5.517 19.872 -6.376 1.00 92.25 478 GLU A CA 1
ATOM 3721 C C . GLU A 1 478 ? 5.865 21.127 -7.199 1.00 92.25 478 GLU A C 1
ATOM 3723 O O . GLU A 1 478 ? 5.043 22.045 -7.289 1.00 92.25 478 GLU A O 1
ATOM 3728 N N . GLU A 1 479 ? 7.018 21.142 -7.880 1.00 91.75 479 GLU A N 1
ATOM 3729 C CA . GLU A 1 479 ? 7.430 22.217 -8.799 1.00 91.75 479 GLU A CA 1
ATOM 3730 C C . GLU A 1 479 ? 6.393 22.446 -9.911 1.00 91.75 479 GLU A C 1
ATOM 3732 O O . GLU A 1 479 ? 6.006 23.584 -10.197 1.00 91.75 479 GLU A O 1
ATOM 3737 N N . ARG A 1 480 ? 5.895 21.368 -10.529 1.00 89.50 480 ARG A N 1
ATOM 3738 C CA . ARG A 1 480 ? 4.874 21.459 -11.587 1.00 89.50 480 ARG A CA 1
ATOM 3739 C C . ARG A 1 480 ? 3.541 21.970 -11.070 1.00 89.50 480 ARG A C 1
ATOM 3741 O O . ARG A 1 480 ? 2.920 22.823 -11.708 1.00 89.50 480 ARG A O 1
ATOM 3748 N N . ARG A 1 481 ? 3.116 21.490 -9.899 1.00 87.44 481 ARG A N 1
ATOM 3749 C CA . ARG A 1 481 ? 1.896 21.966 -9.243 1.00 87.44 481 ARG A CA 1
ATOM 3750 C C . ARG A 1 481 ? 1.993 23.462 -8.944 1.00 87.44 481 ARG A C 1
ATOM 3752 O O . ARG A 1 481 ? 1.041 24.189 -9.223 1.00 87.44 481 ARG A O 1
ATOM 3759 N N . ALA A 1 482 ? 3.139 23.931 -8.447 1.00 88.75 482 ALA A N 1
ATOM 3760 C CA . ALA A 1 482 ? 3.394 25.350 -8.201 1.00 88.75 482 ALA A CA 1
ATOM 3761 C C . ALA A 1 482 ? 3.390 26.187 -9.495 1.00 88.75 482 ALA A C 1
ATOM 3763 O O . ALA A 1 482 ? 2.939 27.332 -9.485 1.00 88.75 482 ALA A O 1
ATOM 3764 N N . ALA A 1 483 ? 3.816 25.609 -10.622 1.00 86.62 483 ALA A N 1
ATOM 3765 C CA . ALA A 1 483 ? 3.750 26.232 -11.945 1.00 86.62 483 ALA A CA 1
ATOM 3766 C C . ALA A 1 483 ? 2.338 26.235 -12.580 1.00 86.62 483 ALA A C 1
ATOM 3768 O O . ALA A 1 483 ? 2.170 26.730 -13.695 1.00 86.62 483 ALA A O 1
ATOM 3769 N N . GLY A 1 484 ? 1.318 25.704 -11.893 1.00 82.12 484 GLY A N 1
ATOM 3770 C CA . GLY A 1 484 ? -0.062 25.632 -12.385 1.00 82.12 484 GLY A CA 1
ATOM 3771 C C . GLY A 1 484 ? -0.351 24.442 -13.307 1.00 82.12 484 GLY A C 1
ATOM 3772 O O . GLY A 1 484 ? -1.442 24.360 -13.870 1.00 82.12 484 GLY A O 1
ATOM 3773 N N . ASP A 1 485 ? 0.588 23.504 -13.441 1.00 76.25 485 ASP A N 1
ATOM 3774 C CA . ASP A 1 485 ? 0.447 22.290 -14.246 1.00 76.25 485 ASP A CA 1
ATOM 3775 C C . ASP A 1 485 ? 0.138 21.075 -13.358 1.00 76.25 485 ASP A C 1
ATOM 3777 O O . ASP A 1 485 ? 0.946 20.166 -13.164 1.00 76.25 485 ASP A O 1
ATOM 3781 N N . ALA A 1 486 ? -1.053 21.093 -12.756 1.00 63.94 486 ALA A N 1
ATOM 3782 C CA . ALA A 1 486 ? -1.488 20.092 -11.779 1.00 63.94 486 ALA A CA 1
ATOM 3783 C C . ALA A 1 486 ? -2.015 18.782 -12.399 1.00 63.94 486 ALA A C 1
ATOM 3785 O O . ALA A 1 486 ? -2.562 17.954 -11.677 1.00 63.94 486 ALA A O 1
ATOM 3786 N N . ARG A 1 487 ? -1.907 18.596 -13.721 1.00 66.88 487 ARG A N 1
ATOM 3787 C CA . ARG A 1 487 ? -2.549 17.468 -14.419 1.00 66.88 487 ARG A CA 1
ATOM 3788 C C . ARG A 1 487 ? -1.751 16.164 -14.387 1.00 66.88 487 ARG A C 1
ATOM 3790 O O . ARG A 1 487 ? -2.304 15.143 -14.756 1.00 66.88 487 ARG A O 1
ATOM 3797 N N . ALA A 1 488 ? -0.495 16.178 -13.937 1.00 67.12 488 ALA A N 1
ATOM 3798 C CA . ALA A 1 488 ? 0.349 14.985 -13.940 1.00 67.12 488 ALA A CA 1
ATOM 3799 C C . ALA A 1 488 ? -0.237 13.845 -13.073 1.00 67.12 488 ALA A C 1
ATOM 3801 O O . ALA A 1 488 ? -0.218 13.900 -11.836 1.00 67.12 488 ALA A O 1
ATOM 3802 N N . GLU A 1 489 ? -0.706 12.795 -13.750 1.00 85.50 489 GLU A N 1
ATOM 3803 C CA . GLU A 1 489 ? -1.256 11.551 -13.193 1.00 85.50 489 GLU A CA 1
ATOM 3804 C C . GLU A 1 489 ? -0.121 10.551 -12.905 1.00 85.50 489 GLU A C 1
ATOM 3806 O O . GLU A 1 489 ? -0.057 9.458 -13.469 1.00 85.50 489 GLU A O 1
ATOM 3811 N N . VAL A 1 490 ? 0.831 10.959 -12.058 1.00 93.62 490 VAL A N 1
ATOM 3812 C CA . VAL A 1 490 ? 1.920 10.092 -11.584 1.00 93.62 490 VAL A CA 1
ATOM 3813 C C . VAL A 1 490 ? 1.594 9.587 -10.185 1.00 93.62 490 VAL A C 1
ATOM 3815 O O . VAL A 1 490 ? 1.412 10.382 -9.255 1.00 93.62 490 VAL A O 1
ATOM 3818 N N . TYR A 1 491 ? 1.553 8.265 -10.082 1.00 96.44 491 TYR A N 1
ATOM 3819 C CA . TYR A 1 491 ? 1.285 7.472 -8.897 1.00 96.44 491 TYR A CA 1
ATOM 3820 C C . TYR A 1 491 ? 2.508 6.627 -8.545 1.00 96.44 491 TYR A C 1
ATOM 3822 O O . TYR A 1 491 ? 3.356 6.345 -9.397 1.00 96.44 491 TYR A O 1
ATOM 3830 N N . PHE A 1 492 ? 2.574 6.187 -7.295 1.00 97.94 492 PHE A N 1
ATOM 3831 C CA . PHE A 1 492 ? 3.645 5.336 -6.796 1.00 97.94 492 PHE A CA 1
ATOM 3832 C C . PHE A 1 492 ? 3.047 4.149 -6.061 1.00 97.94 492 PHE A C 1
ATOM 3834 O O . PHE A 1 492 ? 2.274 4.338 -5.122 1.00 97.94 492 PHE A O 1
ATOM 3841 N N . ASP A 1 493 ? 3.399 2.932 -6.464 1.00 95.94 493 ASP A N 1
ATOM 3842 C CA . ASP A 1 493 ? 2.991 1.758 -5.704 1.00 95.94 493 ASP A CA 1
ATOM 3843 C C . ASP A 1 493 ? 4.010 1.411 -4.611 1.00 95.94 493 ASP A C 1
ATOM 3845 O O . ASP A 1 493 ? 5.224 1.584 -4.763 1.00 95.94 493 ASP A O 1
ATOM 3849 N N . VAL A 1 494 ? 3.487 0.951 -3.474 1.00 96.69 494 VAL A N 1
ATOM 3850 C CA . VAL A 1 494 ? 4.259 0.609 -2.265 1.00 96.69 494 VAL A CA 1
ATOM 3851 C C . VAL A 1 494 ? 4.706 -0.858 -2.248 1.00 96.69 494 VAL A C 1
ATOM 3853 O O . VAL A 1 494 ? 4.930 -1.443 -1.189 1.00 96.69 494 VAL A O 1
ATOM 3856 N N . SER A 1 495 ? 4.821 -1.472 -3.424 1.00 94.06 495 SER A N 1
ATOM 3857 C CA . SER A 1 495 ? 5.187 -2.880 -3.562 1.00 94.06 495 SER A CA 1
ATOM 3858 C C . SER A 1 495 ? 6.611 -3.146 -3.078 1.00 94.06 495 SER A C 1
ATOM 3860 O O . SER A 1 495 ? 7.529 -2.378 -3.366 1.00 94.06 495 SER A O 1
ATOM 3862 N N . ALA A 1 496 ? 6.786 -4.210 -2.288 1.00 91.12 496 ALA A N 1
ATOM 3863 C CA . ALA A 1 496 ? 8.067 -4.658 -1.731 1.00 91.12 496 ALA A CA 1
ATOM 3864 C C . ALA A 1 496 ? 8.982 -3.557 -1.140 1.00 91.12 496 ALA A C 1
ATOM 3866 O O . ALA A 1 496 ? 10.201 -3.692 -1.170 1.00 91.12 496 ALA A O 1
ATOM 3867 N N . VAL A 1 497 ? 8.446 -2.460 -0.585 1.00 93.56 497 VAL A N 1
ATOM 3868 C CA . VAL A 1 497 ? 9.277 -1.388 0.022 1.00 93.56 497 VAL A CA 1
ATOM 3869 C C . VAL A 1 497 ? 9.672 -1.664 1.474 1.00 93.56 497 VAL A C 1
ATOM 3871 O O . VAL A 1 497 ? 10.600 -1.041 1.989 1.00 93.56 497 VAL A O 1
ATOM 3874 N N . LEU A 1 498 ? 8.985 -2.606 2.125 1.00 92.19 498 LEU A N 1
ATOM 3875 C CA . LEU A 1 498 ? 9.278 -3.098 3.469 1.00 92.19 498 LEU A CA 1
ATOM 3876 C C . LEU A 1 498 ? 9.534 -4.601 3.411 1.00 92.19 498 LEU A C 1
ATOM 3878 O O . LEU A 1 498 ? 8.674 -5.358 2.973 1.00 92.19 498 LEU A O 1
ATOM 3882 N N . LEU A 1 499 ? 10.704 -5.023 3.881 1.00 85.69 499 LEU A N 1
ATOM 3883 C CA . LEU A 1 499 ? 11.102 -6.425 3.954 1.00 85.69 499 LEU A CA 1
ATOM 3884 C C . LEU A 1 499 ? 11.508 -6.781 5.385 1.00 85.69 499 LEU A C 1
ATOM 3886 O O . LEU A 1 499 ? 12.271 -6.050 6.017 1.00 85.69 499 LEU A O 1
ATOM 3890 N N . GLU A 1 500 ? 11.003 -7.893 5.911 1.00 83.25 500 GLU A N 1
ATOM 3891 C CA . GLU A 1 500 ? 11.373 -8.415 7.240 1.00 83.25 500 GLU A CA 1
ATOM 3892 C C . GLU A 1 500 ? 12.683 -9.190 7.224 1.00 83.25 500 GLU A C 1
ATOM 3894 O O . GLU A 1 500 ? 13.467 -9.124 8.170 1.00 83.25 500 GLU A O 1
ATOM 3899 N N . GLU A 1 501 ? 12.919 -9.893 6.125 1.00 82.12 501 GLU A N 1
ATOM 3900 C CA . GLU A 1 501 ? 14.091 -10.709 5.862 1.00 82.12 501 GLU A CA 1
ATOM 3901 C C . GLU A 1 501 ? 14.648 -10.386 4.476 1.00 82.12 501 GLU A C 1
ATOM 3903 O O . GLU A 1 501 ? 14.021 -9.674 3.689 1.00 82.12 501 GLU A O 1
ATOM 3908 N N . GLU A 1 502 ? 15.850 -10.878 4.187 1.00 81.88 502 GLU A N 1
ATOM 3909 C CA . GLU A 1 502 ? 16.397 -10.764 2.839 1.00 81.88 502 GLU A CA 1
ATOM 3910 C C . GLU A 1 502 ? 15.518 -11.554 1.862 1.00 81.88 502 GLU A C 1
ATOM 3912 O O . GLU A 1 502 ? 15.282 -12.745 2.064 1.00 81.88 502 GLU A O 1
ATOM 3917 N N . SER A 1 503 ? 15.064 -10.904 0.791 1.00 75.25 503 SER A N 1
ATOM 3918 C CA . SER A 1 503 ? 14.281 -11.547 -0.265 1.00 75.25 503 SER A CA 1
ATOM 3919 C C . SER A 1 503 ? 14.819 -11.147 -1.629 1.00 75.25 503 SER A C 1
ATOM 3921 O O . SER A 1 503 ? 15.012 -9.966 -1.903 1.00 75.25 503 SER A O 1
ATOM 3923 N N . GLU A 1 504 ? 15.105 -12.144 -2.468 1.00 70.25 504 GLU A N 1
ATOM 3924 C CA . GLU A 1 504 ? 15.554 -11.973 -3.861 1.00 70.25 504 GLU A CA 1
ATOM 3925 C C . GLU A 1 504 ? 16.739 -10.990 -4.033 1.00 70.25 504 GLU A C 1
ATOM 3927 O O . GLU A 1 504 ? 16.898 -10.339 -5.061 1.00 70.25 504 GLU A O 1
ATOM 3932 N N . GLY A 1 505 ? 17.621 -10.922 -3.025 1.00 67.31 505 GLY A N 1
ATOM 3933 C CA . GLY A 1 505 ? 18.815 -10.066 -3.014 1.00 67.31 505 GLY A CA 1
ATOM 3934 C C . GLY A 1 505 ? 18.601 -8.661 -2.440 1.00 67.31 505 GLY A C 1
ATOM 3935 O O . GLY A 1 505 ? 19.548 -7.873 -2.407 1.00 67.31 505 GLY A O 1
ATOM 3936 N N . VAL A 1 506 ? 17.395 -8.349 -1.959 1.00 75.44 506 VAL A N 1
ATOM 3937 C CA . VAL A 1 506 ? 17.077 -7.104 -1.250 1.00 75.44 506 VAL A CA 1
ATOM 3938 C C . VAL A 1 506 ? 17.185 -7.344 0.260 1.00 75.44 506 VAL A C 1
ATOM 3940 O O . VAL A 1 506 ? 16.534 -8.257 0.769 1.00 75.44 506 VAL A O 1
ATOM 3943 N N . PRO A 1 507 ? 17.990 -6.558 1.001 1.00 79.50 507 PRO A N 1
ATOM 3944 C CA . PRO A 1 507 ? 18.154 -6.733 2.441 1.00 79.50 507 PRO A CA 1
ATOM 3945 C C . PRO A 1 507 ? 16.881 -6.351 3.220 1.00 79.50 507 PRO A C 1
ATOM 3947 O O . PRO A 1 507 ? 16.062 -5.566 2.730 1.00 79.50 507 PRO A O 1
ATOM 3950 N N . PRO A 1 508 ? 16.731 -6.840 4.466 1.00 87.44 508 PRO A N 1
ATOM 3951 C CA . PRO A 1 508 ? 15.620 -6.450 5.322 1.00 87.44 508 PRO A CA 1
ATOM 3952 C C . PRO A 1 508 ? 15.648 -4.949 5.609 1.00 87.44 508 PRO A C 1
ATOM 3954 O O . PRO A 1 508 ? 16.701 -4.357 5.849 1.00 87.44 508 PRO A O 1
ATOM 3957 N N . THR A 1 509 ? 14.469 -4.335 5.638 1.00 89.00 509 THR A N 1
ATOM 3958 C CA . THR A 1 509 ? 14.324 -2.908 5.920 1.00 89.00 509 THR A CA 1
ATOM 3959 C C . THR A 1 509 ? 14.584 -2.625 7.394 1.00 89.00 509 THR A C 1
ATOM 3961 O O . THR A 1 509 ? 14.054 -3.302 8.282 1.00 89.00 509 THR A O 1
ATOM 3964 N N . THR A 1 510 ? 15.396 -1.611 7.670 1.00 89.31 510 THR A N 1
ATOM 3965 C CA . THR A 1 510 ? 15.698 -1.168 9.034 1.00 89.31 510 THR A CA 1
ATOM 3966 C C . THR A 1 510 ? 14.541 -0.361 9.635 1.00 89.31 510 THR A C 1
ATOM 3968 O O . THR A 1 510 ? 13.674 0.150 8.927 1.00 89.31 510 THR A O 1
ATOM 3971 N N . VAL A 1 511 ? 14.526 -0.214 10.965 1.00 85.25 511 VAL A N 1
ATOM 3972 C CA . VAL A 1 511 ? 13.522 0.613 11.666 1.00 85.25 511 VAL A CA 1
ATOM 3973 C C . VAL A 1 511 ? 13.604 2.081 11.229 1.00 85.25 511 VAL A C 1
ATOM 3975 O O . VAL A 1 511 ? 12.579 2.733 11.054 1.00 85.25 511 VAL A O 1
ATOM 3978 N N . GLU A 1 512 ? 14.816 2.594 11.005 1.00 84.88 512 GLU A N 1
ATOM 3979 C CA . GLU A 1 512 ? 15.037 3.968 10.538 1.00 84.88 512 GLU A CA 1
ATOM 3980 C C . GLU A 1 512 ? 14.504 4.180 9.115 1.00 84.88 512 GLU A C 1
ATOM 3982 O O . GLU A 1 512 ? 13.831 5.176 8.839 1.00 84.88 512 GLU A O 1
ATOM 3987 N N . GLU A 1 513 ? 14.753 3.229 8.212 1.00 92.38 513 GLU A N 1
ATOM 3988 C CA . GLU A 1 513 ? 14.208 3.270 6.854 1.00 92.38 513 GLU A CA 1
ATOM 3989 C C . GLU A 1 513 ? 12.680 3.194 6.862 1.00 92.38 513 GLU A C 1
ATOM 3991 O O . GLU A 1 513 ? 12.046 3.963 6.145 1.00 92.38 513 GLU A O 1
ATOM 3996 N N . ALA A 1 514 ? 12.080 2.353 7.712 1.00 89.12 514 ALA A N 1
ATOM 3997 C CA . ALA A 1 514 ? 10.626 2.240 7.827 1.00 89.12 514 ALA A CA 1
ATOM 3998 C C . ALA A 1 514 ? 9.967 3.521 8.384 1.00 89.12 514 ALA A C 1
ATOM 4000 O O . ALA A 1 514 ? 8.950 3.975 7.857 1.00 89.12 514 ALA A O 1
ATOM 4001 N N . ALA A 1 515 ? 10.573 4.163 9.388 1.00 82.62 515 ALA A N 1
ATOM 4002 C CA . ALA A 1 515 ? 10.103 5.454 9.902 1.00 82.62 515 ALA A CA 1
ATOM 4003 C C . ALA A 1 515 ? 10.245 6.581 8.859 1.00 82.62 515 ALA A C 1
ATOM 4005 O O . ALA A 1 515 ? 9.374 7.449 8.724 1.00 82.62 515 ALA A O 1
ATOM 4006 N N . THR A 1 516 ? 11.332 6.552 8.083 1.00 92.88 516 THR A N 1
ATOM 4007 C CA . THR A 1 516 ? 11.563 7.515 6.999 1.00 92.88 516 THR A CA 1
ATOM 4008 C C . THR A 1 516 ? 10.561 7.318 5.863 1.00 92.88 516 THR A C 1
ATOM 4010 O O . THR A 1 516 ? 9.998 8.297 5.377 1.00 92.88 516 THR A O 1
ATOM 4013 N N . LEU A 1 517 ? 10.278 6.063 5.497 1.00 96.75 517 LEU A N 1
ATOM 4014 C CA . LEU A 1 517 ? 9.244 5.702 4.530 1.00 96.75 517 LEU A CA 1
ATOM 4015 C C . LEU A 1 517 ? 7.901 6.318 4.919 1.00 96.75 517 LEU A C 1
ATOM 4017 O O . LEU A 1 517 ? 7.302 7.010 4.105 1.00 96.75 517 LEU A O 1
ATOM 4021 N N . ALA A 1 518 ? 7.452 6.135 6.163 1.00 92.81 518 ALA A N 1
ATOM 4022 C CA . ALA A 1 518 ? 6.172 6.677 6.625 1.00 92.81 518 ALA A CA 1
ATOM 4023 C C . ALA A 1 518 ? 6.074 8.200 6.443 1.00 92.81 518 ALA A C 1
ATOM 4025 O O . ALA A 1 518 ? 5.055 8.721 5.991 1.00 92.81 518 ALA A O 1
ATOM 4026 N N . THR A 1 519 ? 7.160 8.916 6.749 1.00 95.00 519 THR A N 1
ATOM 4027 C CA . THR A 1 519 ? 7.255 10.368 6.537 1.00 95.00 519 THR A CA 1
ATOM 4028 C C . THR A 1 519 ? 7.123 10.735 5.060 1.00 95.00 519 THR A C 1
ATOM 4030 O O . THR A 1 519 ? 6.364 11.638 4.709 1.00 95.00 519 THR A O 1
ATOM 4033 N N . ASP A 1 520 ? 7.831 10.024 4.186 1.00 97.50 520 ASP A N 1
ATOM 4034 C CA . ASP A 1 520 ? 7.839 10.314 2.754 1.00 97.50 520 ASP A CA 1
ATOM 4035 C C . ASP A 1 520 ? 6.516 9.917 2.067 1.00 97.50 520 ASP A C 1
ATOM 4037 O O . ASP A 1 520 ? 6.058 10.627 1.172 1.00 97.50 520 ASP A O 1
ATOM 4041 N N . LEU A 1 521 ? 5.841 8.853 2.522 1.00 97.50 521 LEU A N 1
ATOM 4042 C CA . LEU A 1 521 ? 4.491 8.492 2.064 1.00 97.50 521 LEU A CA 1
ATOM 4043 C C . LEU A 1 521 ? 3.463 9.572 2.436 1.00 97.50 521 LEU A C 1
ATOM 4045 O O . LEU A 1 521 ? 2.662 9.981 1.597 1.00 97.50 521 LEU A O 1
ATOM 4049 N N . ARG A 1 522 ? 3.522 10.098 3.667 1.00 95.31 522 ARG A N 1
ATOM 4050 C CA . ARG A 1 522 ? 2.669 11.219 4.102 1.00 95.31 522 ARG A CA 1
ATOM 4051 C C . ARG A 1 522 ? 2.923 12.480 3.285 1.00 95.31 522 ARG A C 1
ATOM 4053 O O . ARG A 1 522 ? 1.971 13.168 2.926 1.00 95.31 522 ARG A O 1
ATOM 4060 N N . ARG A 1 523 ? 4.189 12.763 2.953 1.00 95.12 523 ARG A N 1
ATOM 4061 C CA . ARG A 1 523 ? 4.562 13.879 2.071 1.00 95.12 523 ARG A CA 1
ATOM 4062 C C . ARG A 1 523 ? 3.963 13.721 0.673 1.00 95.12 523 ARG A C 1
ATOM 4064 O O . ARG A 1 523 ? 3.467 14.699 0.124 1.00 95.12 523 ARG A O 1
ATOM 4071 N N . ALA A 1 524 ? 4.010 12.515 0.108 1.00 94.31 524 ALA A N 1
ATOM 4072 C CA . ALA A 1 524 ? 3.463 12.247 -1.220 1.00 94.31 524 ALA A CA 1
ATOM 4073 C C . ALA A 1 524 ? 1.951 12.505 -1.308 1.00 94.31 524 ALA A C 1
ATOM 4075 O O . ALA A 1 524 ? 1.455 12.869 -2.376 1.00 94.31 524 ALA A O 1
ATOM 4076 N N . GLY A 1 525 ? 1.248 12.346 -0.183 1.00 93.19 525 GLY A N 1
ATOM 4077 C CA . GLY A 1 525 ? -0.205 12.327 -0.134 1.00 93.19 525 GLY A CA 1
ATOM 4078 C C . GLY A 1 525 ? -0.730 10.954 -0.538 1.00 93.19 525 GLY A C 1
ATOM 4079 O O . GLY A 1 525 ? -0.308 10.366 -1.537 1.00 93.19 525 GLY A O 1
ATOM 4080 N N . PHE A 1 526 ? -1.659 10.418 0.254 1.00 90.88 526 PHE A N 1
ATOM 4081 C CA . PHE A 1 526 ? -2.175 9.074 0.010 1.00 90.88 526 PHE A CA 1
ATOM 4082 C C . PHE A 1 526 ? -2.961 8.973 -1.294 1.00 90.88 526 PHE A C 1
ATOM 4084 O O . PHE A 1 526 ? -3.005 7.890 -1.844 1.00 90.88 526 PHE A O 1
ATOM 4091 N N . ASP A 1 527 ? -3.483 10.063 -1.857 1.00 89.12 527 ASP A N 1
ATOM 4092 C CA . ASP A 1 527 ? -4.151 10.099 -3.168 1.00 89.12 527 ASP A CA 1
ATOM 4093 C C . ASP A 1 527 ? -3.239 9.722 -4.350 1.00 89.12 527 ASP A C 1
ATOM 4095 O O . ASP A 1 527 ? -3.733 9.382 -5.424 1.00 89.12 527 ASP A O 1
ATOM 4099 N N . ARG A 1 528 ? -1.913 9.745 -4.161 1.00 91.19 528 ARG A N 1
ATOM 4100 C CA . ARG A 1 528 ? -0.917 9.366 -5.180 1.00 91.19 528 ARG A CA 1
ATOM 4101 C C . ARG A 1 528 ? -0.278 8.003 -4.945 1.00 91.19 528 ARG A C 1
ATOM 4103 O O . ARG A 1 528 ? 0.601 7.605 -5.711 1.00 91.19 528 ARG A O 1
ATOM 4110 N N . LEU A 1 529 ? -0.691 7.292 -3.901 1.00 96.56 529 LEU A N 1
ATOM 4111 C CA . LEU A 1 529 ? -0.127 5.996 -3.545 1.00 96.56 529 LEU A CA 1
ATOM 4112 C C . LEU A 1 529 ? -1.045 4.863 -3.990 1.00 96.56 529 LEU A C 1
ATOM 4114 O O . LEU A 1 529 ? -2.263 4.941 -3.856 1.00 96.56 529 LEU A O 1
ATOM 4118 N N . LEU A 1 530 ? -0.461 3.783 -4.493 1.00 96.81 530 LEU A N 1
ATOM 4119 C CA . LEU A 1 530 ? -1.191 2.590 -4.909 1.00 96.81 530 LEU A CA 1
ATOM 4120 C C . LEU A 1 530 ? -0.758 1.396 -4.069 1.00 96.81 530 LEU A C 1
ATOM 4122 O O . LEU A 1 530 ? 0.429 1.186 -3.820 1.00 96.81 530 LEU A O 1
ATOM 4126 N N . LEU A 1 531 ? -1.725 0.582 -3.649 1.00 96.06 531 LEU A N 1
ATOM 4127 C CA . LEU A 1 531 ? -1.409 -0.719 -3.077 1.00 96.06 531 LEU A CA 1
ATOM 4128 C C . LEU A 1 531 ? -0.952 -1.653 -4.200 1.00 96.06 531 LEU A C 1
ATOM 4130 O O . LEU A 1 531 ? -1.734 -1.956 -5.101 1.00 96.06 531 LEU A O 1
ATOM 4134 N N . GLY A 1 532 ? 0.293 -2.104 -4.128 1.00 95.75 532 GLY A N 1
ATOM 4135 C CA . GLY A 1 532 ? 0.838 -3.196 -4.925 1.00 95.75 532 GLY A CA 1
ATOM 4136 C C . GLY A 1 532 ? 1.608 -4.124 -3.996 1.00 95.75 532 GLY A C 1
ATOM 4137 O O . GLY A 1 532 ? 2.236 -3.617 -3.067 1.00 95.75 532 GLY A O 1
ATOM 4138 N N . SER A 1 533 ? 1.554 -5.441 -4.191 1.00 93.81 533 SER A N 1
ATOM 4139 C CA . SER A 1 533 ? 2.221 -6.366 -3.265 1.00 93.81 533 SER A CA 1
ATOM 4140 C C . SER A 1 533 ? 3.589 -6.853 -3.721 1.00 93.81 533 SER A C 1
ATOM 4142 O O . SER A 1 533 ? 4.391 -7.241 -2.875 1.00 93.81 533 SER A O 1
ATOM 4144 N N . ASP A 1 534 ? 3.867 -6.807 -5.025 1.00 93.81 534 ASP A N 1
ATOM 4145 C CA . ASP A 1 534 ? 4.972 -7.547 -5.645 1.00 93.81 534 ASP A CA 1
ATOM 4146 C C . ASP A 1 534 ? 4.782 -9.072 -5.550 1.00 93.81 534 ASP A C 1
ATOM 4148 O O . ASP A 1 534 ? 5.715 -9.844 -5.316 1.00 93.81 534 ASP A O 1
ATOM 4152 N N . TYR A 1 535 ? 3.532 -9.538 -5.652 1.00 94.12 535 TYR A N 1
ATOM 4153 C CA . TYR A 1 535 ? 3.232 -10.969 -5.611 1.00 94.12 535 TYR A CA 1
ATOM 4154 C C . TYR A 1 535 ? 4.017 -11.697 -6.709 1.00 94.12 535 TYR A C 1
ATOM 4156 O O . TYR A 1 535 ? 4.014 -11.214 -7.839 1.00 94.12 535 TYR A O 1
ATOM 4164 N N . PRO A 1 536 ? 4.658 -12.848 -6.417 1.00 89.12 536 PRO A N 1
ATOM 4165 C CA . PRO A 1 536 ? 4.454 -13.698 -5.239 1.00 89.12 536 PRO A CA 1
ATOM 4166 C C . PRO A 1 536 ? 5.457 -13.526 -4.089 1.00 89.12 536 PRO A C 1
ATOM 4168 O O . PRO A 1 536 ? 5.476 -14.362 -3.176 1.00 89.12 536 PRO A O 1
ATOM 4171 N N . VAL A 1 537 ? 6.256 -12.453 -4.087 1.00 82.50 537 VAL A N 1
ATOM 4172 C CA . VAL A 1 537 ? 7.133 -12.132 -2.951 1.00 82.50 537 VAL A CA 1
ATOM 4173 C C . VAL A 1 537 ? 6.272 -11.907 -1.704 1.00 82.50 537 VAL A C 1
ATOM 4175 O O . VAL A 1 537 ? 6.370 -12.659 -0.725 1.00 82.50 537 VAL A O 1
ATOM 4178 N N . PHE A 1 538 ? 5.331 -10.962 -1.798 1.00 86.69 538 PHE A N 1
ATOM 4179 C CA . PHE A 1 538 ? 4.291 -10.724 -0.799 1.00 86.69 538 PHE A CA 1
ATOM 4180 C C . PHE A 1 538 ? 2.899 -10.787 -1.420 1.00 86.69 538 PHE A C 1
ATOM 4182 O O . PHE A 1 538 ? 2.706 -10.513 -2.602 1.00 86.69 538 PHE A O 1
ATOM 4189 N N . ASP A 1 539 ? 1.903 -11.116 -0.605 1.00 90.06 539 ASP A N 1
ATOM 4190 C CA . ASP A 1 539 ? 0.507 -10.854 -0.945 1.00 90.06 539 ASP A CA 1
ATOM 4191 C C . ASP A 1 539 ? 0.082 -9.480 -0.387 1.00 90.06 539 ASP A C 1
ATOM 4193 O O . ASP A 1 539 ? 0.733 -8.955 0.525 1.00 90.06 539 ASP A O 1
ATOM 4197 N N . PRO A 1 540 ? -0.988 -8.865 -0.916 1.00 91.88 540 PRO A N 1
ATOM 4198 C CA . PRO A 1 540 ? -1.321 -7.483 -0.581 1.00 91.88 540 PRO A CA 1
ATOM 4199 C C . PRO A 1 540 ? -1.818 -7.307 0.855 1.00 91.88 540 PRO A C 1
ATOM 4201 O O . PRO A 1 540 ? -1.766 -6.197 1.386 1.00 91.88 540 PRO A O 1
ATOM 4204 N N . VAL A 1 541 ? -2.279 -8.382 1.504 1.00 89.62 541 VAL A N 1
ATOM 4205 C CA . VAL A 1 541 ? -2.629 -8.348 2.927 1.00 89.62 541 VAL A CA 1
ATOM 4206 C C . VAL A 1 541 ? -1.349 -8.200 3.741 1.00 89.62 541 VAL A C 1
ATOM 4208 O O . VAL A 1 541 ? -1.267 -7.289 4.566 1.00 89.62 541 VAL A O 1
ATOM 4211 N N . ARG A 1 542 ? -0.313 -8.997 3.439 1.00 89.50 542 ARG A N 1
ATOM 4212 C CA . ARG A 1 542 ? 0.979 -8.878 4.129 1.00 89.50 542 ARG A CA 1
ATOM 4213 C C . ARG A 1 542 ? 1.632 -7.515 3.905 1.00 89.50 542 ARG A C 1
ATOM 4215 O O . ARG A 1 542 ? 2.207 -6.961 4.836 1.00 89.50 542 ARG A O 1
ATOM 4222 N N . THR A 1 543 ? 1.511 -6.932 2.713 1.00 92.19 543 THR A N 1
ATOM 4223 C CA . THR A 1 543 ? 2.015 -5.573 2.449 1.00 92.19 543 THR A CA 1
ATOM 4224 C C . THR A 1 543 ? 1.386 -4.535 3.385 1.00 92.19 543 THR A C 1
ATOM 4226 O O . THR A 1 543 ? 2.098 -3.697 3.936 1.00 92.19 543 THR A O 1
ATOM 4229 N N . LEU A 1 544 ? 0.069 -4.598 3.609 1.00 90.75 544 LEU A N 1
ATOM 4230 C CA . LEU A 1 544 ? -0.624 -3.690 4.529 1.00 90.75 544 LEU A CA 1
ATOM 4231 C C . LEU A 1 544 ? -0.232 -3.929 5.990 1.00 90.75 544 LEU A C 1
ATOM 4233 O O . LEU A 1 544 ? -0.029 -2.962 6.721 1.00 90.75 544 LEU A O 1
ATOM 4237 N N . GLU A 1 545 ? -0.095 -5.192 6.401 1.00 87.38 545 GLU A N 1
ATOM 4238 C CA . GLU A 1 545 ? 0.385 -5.550 7.741 1.00 87.38 545 GLU A CA 1
ATOM 4239 C C . GLU A 1 545 ? 1.776 -4.962 7.995 1.00 87.38 545 GLU A C 1
ATOM 4241 O O . GLU A 1 545 ? 1.983 -4.306 9.009 1.00 87.38 545 GLU A O 1
ATOM 4246 N N . LEU A 1 546 ? 2.707 -5.080 7.044 1.00 87.75 546 LEU A N 1
ATOM 4247 C CA . LEU A 1 546 ? 4.052 -4.514 7.183 1.00 87.75 546 LEU A CA 1
ATOM 4248 C C . LEU A 1 546 ? 4.045 -2.986 7.283 1.00 87.75 546 LEU A C 1
ATOM 4250 O O . LEU A 1 546 ? 4.793 -2.414 8.078 1.00 87.75 546 LEU A O 1
ATOM 4254 N N . LEU A 1 547 ? 3.197 -2.314 6.504 1.00 91.50 547 LEU A N 1
ATOM 4255 C CA . LEU A 1 547 ? 3.035 -0.861 6.581 1.00 91.50 547 LEU A CA 1
ATOM 4256 C C . LEU A 1 547 ? 2.464 -0.416 7.938 1.00 91.50 547 LEU A C 1
ATOM 4258 O O . LEU A 1 547 ? 2.894 0.606 8.475 1.00 91.50 547 LEU A O 1
ATOM 4262 N N . ALA A 1 548 ? 1.547 -1.192 8.515 1.00 87.44 548 ALA A N 1
ATOM 4263 C CA . ALA A 1 548 ? 1.024 -0.950 9.856 1.00 87.44 548 ALA A CA 1
ATOM 4264 C C . ALA A 1 548 ? 2.094 -1.214 10.932 1.00 87.44 548 ALA A C 1
ATOM 4266 O O . ALA A 1 548 ? 2.431 -0.330 11.716 1.00 87.44 548 ALA A O 1
ATOM 4267 N N . GLU A 1 549 ? 2.662 -2.421 10.936 1.00 86.06 549 GLU A N 1
ATOM 4268 C CA . GLU A 1 549 ? 3.554 -2.944 11.975 1.00 86.06 549 GLU A CA 1
ATOM 4269 C C . GLU A 1 549 ? 4.910 -2.234 11.998 1.00 86.06 549 GLU A C 1
ATOM 4271 O O . GLU A 1 549 ? 5.453 -1.965 13.070 1.00 86.06 549 GLU A O 1
ATOM 4276 N N . ARG A 1 550 ? 5.485 -1.950 10.820 1.00 85.25 550 ARG A N 1
ATOM 4277 C CA . ARG A 1 550 ? 6.874 -1.478 10.707 1.00 85.25 550 ARG A CA 1
ATOM 4278 C C . ARG A 1 550 ? 6.991 -0.003 10.364 1.00 85.25 550 ARG A C 1
ATOM 4280 O O . ARG A 1 550 ? 7.874 0.658 10.903 1.00 85.25 550 ARG A O 1
ATOM 4287 N N . ALA A 1 551 ? 6.134 0.510 9.482 1.00 86.25 551 ALA A N 1
ATOM 4288 C CA . ALA A 1 551 ? 6.117 1.937 9.150 1.00 86.25 551 ALA A CA 1
ATOM 4289 C C . ALA A 1 551 ? 5.189 2.752 10.070 1.00 86.25 551 ALA A C 1
ATOM 4291 O O . ALA A 1 551 ? 5.289 3.978 10.097 1.00 86.25 551 ALA A O 1
ATOM 4292 N N . GLY A 1 552 ? 4.319 2.107 10.854 1.00 83.69 552 GLY A N 1
ATOM 4293 C CA . GLY A 1 552 ? 3.414 2.810 11.764 1.00 83.69 552 GLY A CA 1
ATOM 4294 C C . GLY A 1 552 ? 2.392 3.670 11.020 1.00 83.69 552 GLY A C 1
ATOM 4295 O O . GLY A 1 552 ? 2.110 4.795 11.445 1.00 83.69 552 GLY A O 1
ATOM 4296 N N . LEU A 1 553 ? 1.890 3.187 9.877 1.00 84.56 553 LEU A N 1
ATOM 4297 C CA . LEU A 1 553 ? 0.765 3.830 9.202 1.00 84.56 553 LEU A CA 1
ATOM 4298 C C . LEU A 1 553 ? -0.530 3.596 9.986 1.00 84.56 553 LEU A C 1
ATOM 4300 O O . LEU A 1 553 ? -0.788 2.496 10.476 1.00 84.56 553 LEU A O 1
ATOM 4304 N N . SER A 1 554 ? -1.349 4.637 10.095 1.00 81.50 554 SER A N 1
ATOM 4305 C CA . SER A 1 554 ? -2.637 4.571 10.782 1.00 81.50 554 SER A CA 1
ATOM 4306 C C . SER A 1 554 ? -3.667 3.764 9.983 1.00 81.50 554 SER A C 1
ATOM 4308 O O . SER A 1 554 ? -3.524 3.537 8.780 1.00 81.50 554 SER A O 1
ATOM 4310 N N . SER A 1 555 ? -4.762 3.369 10.636 1.00 76.94 555 SER A N 1
ATOM 4311 C CA . SER A 1 555 ? -5.871 2.702 9.939 1.00 76.94 555 SER A CA 1
ATOM 4312 C C . SER A 1 555 ? -6.465 3.569 8.821 1.00 76.94 555 SER A C 1
ATOM 4314 O O . SER A 1 555 ? -6.792 3.037 7.764 1.00 76.94 555 SER A O 1
ATOM 4316 N N . ASP A 1 556 ? -6.550 4.891 9.007 1.00 76.00 556 ASP A N 1
ATOM 4317 C CA . ASP A 1 556 ? -7.063 5.818 7.987 1.00 76.00 556 ASP A CA 1
ATOM 4318 C C . ASP A 1 556 ? -6.117 5.922 6.787 1.00 76.00 556 ASP A C 1
ATOM 4320 O O . ASP A 1 556 ? -6.560 5.932 5.641 1.00 76.00 556 ASP A O 1
ATOM 4324 N N . GLU A 1 557 ? -4.808 5.938 7.041 1.00 87.75 557 GLU A N 1
ATOM 4325 C CA . GLU A 1 557 ? -3.771 5.932 6.006 1.00 87.75 557 GLU A CA 1
ATOM 4326 C C . GLU A 1 557 ? -3.827 4.642 5.173 1.00 87.75 557 GLU A C 1
ATOM 4328 O O . GLU A 1 557 ? -3.816 4.676 3.941 1.00 87.75 557 GLU A O 1
ATOM 4333 N N . LEU A 1 558 ? -3.976 3.493 5.836 1.00 85.38 558 LEU A N 1
ATOM 4334 C CA . LEU A 1 558 ? -4.126 2.196 5.174 1.00 85.38 558 LEU A CA 1
ATOM 4335 C C . LEU A 1 558 ? -5.456 2.091 4.413 1.00 85.38 558 LEU A C 1
ATOM 4337 O O . LEU A 1 558 ? -5.491 1.529 3.319 1.00 85.38 558 LEU A O 1
ATOM 4341 N N . LEU A 1 559 ? -6.550 2.644 4.944 1.00 80.44 559 LEU A N 1
ATOM 4342 C CA . LEU A 1 559 ? -7.838 2.708 4.247 1.00 80.44 559 LEU A CA 1
ATOM 4343 C C . LEU A 1 559 ? -7.770 3.606 3.009 1.00 80.44 559 LEU A C 1
ATOM 4345 O O . LEU A 1 559 ? -8.284 3.215 1.960 1.00 80.44 559 LEU A O 1
ATOM 4349 N N . ALA A 1 560 ? -7.107 4.761 3.102 1.00 83.81 560 ALA A N 1
ATOM 4350 C CA . ALA A 1 560 ? -6.880 5.646 1.965 1.00 83.81 560 ALA A CA 1
ATOM 4351 C C . ALA A 1 560 ? -6.082 4.929 0.867 1.00 83.81 560 ALA A C 1
ATOM 4353 O O . ALA A 1 560 ? -6.508 4.908 -0.285 1.00 83.81 560 ALA A O 1
ATOM 4354 N N . LEU A 1 561 ? -4.996 4.240 1.236 1.00 91.06 561 LEU A N 1
ATOM 4355 C CA . LEU A 1 561 ? -4.202 3.436 0.306 1.00 91.06 561 LEU A CA 1
ATOM 4356 C C . LEU A 1 561 ? -5.029 2.322 -0.366 1.00 91.06 561 LEU A C 1
ATOM 4358 O O . LEU A 1 561 ? -4.921 2.116 -1.574 1.00 91.06 561 LEU A O 1
ATOM 4362 N N . ARG A 1 562 ? -5.875 1.615 0.400 1.00 87.94 562 ARG A N 1
ATOM 4363 C CA . ARG A 1 562 ? -6.767 0.552 -0.109 1.00 87.94 562 ARG A CA 1
ATOM 4364 C C . ARG A 1 562 ? -7.845 1.068 -1.062 1.00 87.94 562 ARG A C 1
ATOM 4366 O O . ARG A 1 562 ? -8.345 0.293 -1.876 1.00 87.94 562 ARG A O 1
ATOM 4373 N N . ALA A 1 563 ? -8.256 2.325 -0.918 1.00 80.44 563 ALA A N 1
ATOM 4374 C CA . ALA A 1 563 ? -9.329 2.915 -1.711 1.00 80.44 563 ALA A CA 1
ATOM 4375 C C . ALA A 1 563 ? -8.862 3.378 -3.100 1.00 80.44 563 ALA A C 1
ATOM 4377 O O . ALA A 1 563 ? -9.687 3.504 -4.009 1.00 80.44 563 ALA A O 1
ATOM 4378 N N . ASN A 1 564 ? -7.561 3.616 -3.277 1.00 87.38 564 ASN A N 1
ATOM 4379 C CA . ASN A 1 564 ? -7.034 4.147 -4.525 1.00 87.38 564 ASN A CA 1
ATOM 4380 C C . ASN A 1 564 ? -7.071 3.128 -5.655 1.00 87.38 564 ASN A C 1
ATOM 4382 O O . ASN A 1 564 ? -6.855 1.930 -5.469 1.00 87.38 564 ASN A O 1
ATOM 4386 N N . ARG A 1 565 ? -7.312 3.640 -6.861 1.00 85.81 565 ARG A N 1
ATOM 4387 C CA . ARG A 1 565 ? -7.266 2.880 -8.105 1.00 85.81 565 ARG A CA 1
ATOM 4388 C C . ARG A 1 565 ? -6.545 3.707 -9.150 1.00 85.81 565 ARG A C 1
ATOM 4390 O O . ARG A 1 565 ? -6.848 4.888 -9.301 1.00 85.81 565 ARG A O 1
ATOM 4397 N N . LEU A 1 566 ? -5.643 3.081 -9.900 1.00 85.12 566 LEU A N 1
ATOM 4398 C CA . LEU A 1 566 ? -5.081 3.728 -11.079 1.00 85.12 566 LEU A CA 1
ATOM 4399 C C . LEU A 1 566 ? -6.222 3.968 -12.096 1.00 85.12 566 LEU A C 1
ATOM 4401 O O . LEU A 1 566 ? -6.931 3.012 -12.444 1.00 85.12 566 LEU A O 1
ATOM 4405 N N . PRO A 1 567 ? -6.433 5.210 -12.572 1.00 78.62 567 PRO A N 1
ATOM 4406 C CA . PRO A 1 567 ? -7.535 5.519 -13.481 1.00 78.62 567 PRO A CA 1
ATOM 4407 C C . PRO A 1 567 ? -7.485 4.682 -14.767 1.00 78.62 567 PRO A C 1
ATOM 4409 O O . PRO A 1 567 ? -6.404 4.310 -15.228 1.00 78.62 567 PRO A O 1
ATOM 4412 N N . SER A 1 568 ? -8.641 4.428 -15.391 1.00 73.12 568 SER A N 1
ATOM 4413 C CA . SER A 1 568 ? -8.800 3.749 -16.694 1.00 73.12 568 SER A CA 1
ATOM 4414 C C . SER A 1 568 ? -8.428 2.263 -16.789 1.00 73.12 568 SER A C 1
ATOM 4416 O O . SER A 1 568 ? -8.700 1.649 -17.821 1.00 73.12 568 SER A O 1
ATOM 4418 N N . LEU A 1 569 ? -7.878 1.645 -15.735 1.00 76.50 569 LEU A N 1
ATOM 4419 C CA . LEU A 1 569 ? -7.470 0.233 -15.778 1.00 76.50 569 LEU A CA 1
ATOM 4420 C C . LEU A 1 569 ? -8.634 -0.749 -15.994 1.00 76.50 569 LEU A C 1
ATOM 4422 O O . LEU A 1 569 ? -8.431 -1.767 -16.648 1.00 76.50 569 LEU A O 1
ATOM 4426 N N . PHE A 1 570 ? -9.831 -0.451 -15.474 1.00 63.38 570 PHE A N 1
ATOM 4427 C CA . PHE A 1 570 ? -11.008 -1.342 -15.516 1.00 63.38 570 PHE A CA 1
ATOM 4428 C C . PHE A 1 570 ? -12.194 -0.754 -16.298 1.00 63.38 570 PHE A C 1
ATOM 4430 O O . PHE A 1 570 ? -13.283 -1.318 -16.280 1.00 63.38 570 PHE A O 1
ATOM 4437 N N . ASP A 1 571 ? -11.999 0.365 -16.998 1.00 59.72 571 ASP A N 1
ATOM 4438 C CA . ASP A 1 571 ? -13.077 1.099 -17.680 1.00 59.72 571 ASP A CA 1
ATOM 4439 C C . ASP A 1 571 ? -13.431 0.515 -19.072 1.00 59.72 571 ASP A C 1
ATOM 4441 O O . ASP A 1 571 ? -13.991 1.223 -19.914 1.00 59.72 571 ASP A O 1
ATOM 4445 N N . ARG A 1 572 ? -13.084 -0.751 -19.360 1.00 50.88 572 ARG A N 1
ATOM 4446 C CA . ARG A 1 572 ? -13.268 -1.399 -20.675 1.00 50.88 572 ARG A CA 1
ATOM 4447 C C . ARG A 1 572 ? -13.994 -2.731 -20.628 1.00 50.88 572 ARG A C 1
ATOM 4449 O O . ARG A 1 572 ? -13.666 -3.550 -19.744 1.00 50.88 572 ARG A O 1
#

Secondary structure (DSSP, 8-state):
----------PPP---------------------S-----PPPPEEEEE-TTT-S--HHHHHHHT--EEEEEEEETTTEE-TTHHHHHHHHHHHTPEEEEEEE--TTS-HHHHHHHHHHH----TTSBPPEEE----SS--TTHHHHHHHHHHHHHHHHSSPPEEEE-HHHHHHH--GGGTTS-EEEE--S-SSPPPPTT-SS-SEEEEEEEEEETTTEEEEEEEEE-TTS-GGGGBPPP--SSS----HHHHHHSPEEEEEEEE---HHHHHHHHHTT---SS-HHHHH-THHHHS-BTTB--SEEEEEEE--GGGGG-HHHHHHHT--HHHHHHHHHHHHHHHHHHHHHSTTTEEEEEEE-TTSTTHHHHHHHIIIII--SEEEEETTTTT--TT-HHHHHHHHHHHHHHHHHT--EEEE-----TT--HHHHHHHIIIIITT-TT-EEEEGGGGSSSS--HHHHHHHHHHHHHHHHHHHTT-TT-EEEEE-TT---SS-BTTBPPPPHHHHHHHHHHHHHH-GGGEE----BTSS-HHHHHHHHHHTT---HHHHHHHHH---TTTT--

Radius of gyration: 30.8 Å; chains: 1; bounding box: 70×60×98 Å

Sequence (572 aa):
CWGSNAWGQLGDGSVATGRRPVRWLGKSAPRPRPPLAASSVAPLRGLDVSYHSGHVDWAAAVARGDRFGLTLATAGVDFCDPFFFDHWEGMRQAGLVRGAYHFFVADDDAEEQAHHFLAQVPFEPGDLLPVVDIESRKRPVPDLPARLRRFLDVVERSIGARPI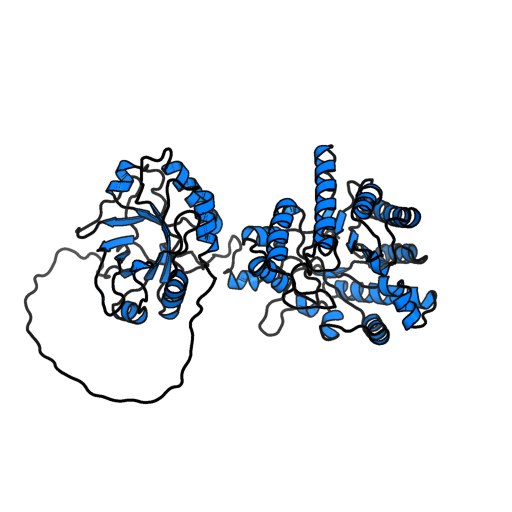IYTGPTFWRANMTAEFGDYPLWIAEYDVDAPQVPEGWKQWHLWQWRGNAELPEIAPVVDLNRVHPDVELGRLLIPPTDGTAGTGPAADRVAAPVPIDHHVHLLGSGLLRDWKRAGARFSRDDAAYESADALLVPQAGAPARAEHVVLVPMAHLYGNSEFRGALGLSPEAELAGARAENDHVAREAARHPGRAVALCSISVLRPWAWDEIRRCRGELGVAGLKLHLASSEVDLRETAHLDRLEEVAAWAEREGVPLLIHLDTQRRGTEVEDVARFARRVLGPHPRLIVSIAHLGGSGGYGAWTRSVFRTLLDWLEERRAAGDARAEVYFDVSAVLLEEESEGVPPTTVEEAATLATDLRRAGFDRLLLGSDYPVFDPVRTLELLAERAGLSSDELLALRANRLPSLFDR

Foldseek 3Di:
DPDDDDDDDDDDDDDDDDDDDDDDDDDDDDDDDDPDDDPPDDFAKEWEEFLVQPAFDLLVVVVVPHAAYEYEAEEALDDGGPCCVVQQVNCVVNNHQYAYEYEYALVGQLLSSLVSRPLRDPAWFSHFFHEYEDEDYPDDHPPSQVSPVNSQVNSCVVLVHGHEYEYEQVRCVVHHDLCCQPGAYEYEDEDDPAGDDHRNHPDHAKYQHDFQDCDVNTTRTITMMGGDPPHDVSVRGSHQDDPPPDDHIPVVVLQDAQAEAEAAAAWDPLRVVLVVLLPDDDPDDNVQRQAPCQQCPADDVGHHNHQAYEYEWPLLLLLAPSSCVSRVDDLVRSVVSSVVRQVSSLVRQVVVPLRYAYAREALLPDPCRVVSVCCCVPPSVGQAHEEEQQRSQHDLVDPVSLVSLQVVQVVCLVVVHAYEYLQDNVDPPDDLVSLLSSCCRRQVVRLQHAYEHELLNHPAAQDPVSVSNNVSNLVSQVVCVVVVSNSHNAAYENERHAACADDSNRGHYDLVSLCVVLVSCVSSPLQRYEQHHNPPVGRSSVSLVCNCVRNVDDPVSSVSRSPHDRPRSSPD